Protein AF-A0A0C2GVX6-F1 (afdb_monomer_lite)

Sequence (394 aa):
MPTTIILPRDNNWIGNKHQGEVRNRSSEESNAVQHKSCAADKLENNVGCKENDEGSLKRAAFVGKPAQGETIAPPKMQGINRLVTCLIVLLYNRAAALSDDGKDRHFPHNFLVLLIAYDLECANYHELRSLSDYGTFVEDCAGKKVLGFESGVSNKFFASKLTEDEFNGLFANAVKVSFFIYIENTKFVELKMPKVRELVGGLSIRNNRLLKTFHINRAHKFVRTANGPTTVTVDGNPVLSQESYAELRHLCDYCDVFEYTKCSALDPVQPAFYSQLVSKCAGERIIKQKPGARFYLKANKMSQEQFNALFSQATHVELCINFQDMQWKEITFPKLVRLIPCGYGDPSLNIVHNLYLTAINLPVYHSEGFGRLNSMTNVVLKNNFILRPQSFNR

Radius of gyration: 30.41 Å; chains: 1; bounding box: 85×70×77 Å

Secondary structure (DSSP, 8-state):
-----PPP----------------------------------------------------------------PPPPTHHHHHHHHHHHHHHHHHHHTT--S-------THHHHHHHHHHHHTTSBPP--SHHHHHHHHHHHTT-SEE-B-TTS--EEEGGGS-HHHHHHHTTS-SEE-SEEEEES---SEEEETT--EE-SEEEEES-SS--EEEE-TT----TTTS-TTSEEEE--TT--HHHHHHHHHT-TTSEE----TTSSBPPPPGGGHHHHHHHHTT-SEEEBPTT---EEEGGGS-HHHHHHHHTT-SEEESEEEEES---SEEE-TT-SEEE-SSTT--SEEEE--TT--EEE-PPTTSSS-STTSPPPS-EEE--TT--TTTT--

pLDDT: mean 73.83, std 28.12, range [22.95, 98.62]

Foldseek 3Di:
DDDDDDDDDDDDDDDDDDDDDDDDDDDDDDDDDDDDDDDDDDDDDDDDDDDDDDDDDDDDDDDDDDDDDDPDDDDDPVVVVVVVVVVVVVVVVVVVVVCPPDDDDDDDPVVVVVLVVLLVCQQADEADDDLVSLVVNLVSQFQHAHHAHHPPYQLEDECQSDDQCSQQRNLVRYQEHQGEYHQFPHQDAEHENDRHQYYRHAYENFQHARHAYYYHHLNAADDPVPDAQASYAYENHQRYDPVRLVSSCSRYVRHNSDYYDQQRADAADDLVCLVVVLVRQFPHQHHAHGPPHAHEAEPQSDDLVSQCRNQVNHAEHEYAYEAEQDPDQEAARPRHLAFHHSDVPGASAAHEQQARHAAYHDPDAPPPNRHPRHDHPRHHDYNHPNHDPCRPHD

Structure (mmCIF, N/CA/C/O backbone):
data_AF-A0A0C2GVX6-F1
#
_entry.id   AF-A0A0C2GVX6-F1
#
loop_
_atom_site.group_PDB
_atom_site.id
_atom_site.type_symbol
_atom_site.label_atom_id
_atom_site.label_alt_id
_atom_site.label_comp_id
_atom_site.label_asym_id
_atom_site.label_entity_id
_atom_site.label_seq_id
_atom_site.pdbx_PDB_ins_code
_atom_site.Cartn_x
_atom_site.Cartn_y
_atom_site.Cartn_z
_atom_site.occupancy
_atom_site.B_iso_or_equiv
_atom_site.auth_seq_id
_atom_site.auth_comp_id
_atom_site.auth_asym_id
_atom_site.auth_atom_id
_atom_site.pdbx_PDB_model_num
ATOM 1 N N . MET A 1 1 ? -10.629 24.763 25.330 1.00 23.44 1 MET A N 1
ATOM 2 C CA . MET A 1 1 ? -9.378 24.804 24.536 1.00 23.44 1 MET A CA 1
ATOM 3 C C . MET A 1 1 ? -9.105 23.405 23.991 1.00 23.44 1 MET A C 1
ATOM 5 O O . MET A 1 1 ? -9.453 22.459 24.689 1.00 23.44 1 MET A O 1
ATOM 9 N N . PRO A 1 2 ? -8.555 23.239 22.776 1.00 24.50 2 PRO A N 1
ATOM 10 C CA . PRO A 1 2 ? -8.239 21.919 22.230 1.00 24.50 2 PRO A CA 1
ATOM 11 C C . PRO A 1 2 ? -6.902 21.396 22.780 1.00 24.50 2 PRO A C 1
ATOM 13 O O . PRO A 1 2 ? -5.853 21.977 22.516 1.00 24.50 2 PRO A O 1
ATOM 16 N N . THR A 1 3 ? -6.923 20.285 23.515 1.00 23.89 3 THR A N 1
ATOM 17 C CA . THR A 1 3 ? -5.696 19.636 24.000 1.00 23.89 3 THR A CA 1
ATOM 18 C C . THR A 1 3 ? -5.087 18.766 22.903 1.00 23.89 3 THR A C 1
ATOM 20 O O . THR A 1 3 ? -5.509 17.630 22.696 1.00 23.89 3 THR A O 1
ATOM 23 N N . THR A 1 4 ? -4.082 19.282 22.195 1.00 24.59 4 THR A N 1
ATOM 24 C CA . THR A 1 4 ? -3.262 18.471 21.284 1.00 24.59 4 THR A CA 1
ATOM 25 C C . THR A 1 4 ? -2.350 17.562 22.105 1.00 24.59 4 THR A C 1
ATOM 27 O O . THR A 1 4 ? -1.339 18.016 22.637 1.00 24.59 4 THR A O 1
ATOM 30 N N . ILE A 1 5 ? -2.689 16.275 22.211 1.00 29.17 5 ILE A N 1
ATOM 31 C CA . ILE A 1 5 ? -1.809 15.276 22.829 1.00 29.17 5 ILE A CA 1
ATOM 32 C C . ILE A 1 5 ? -0.701 14.934 21.828 1.00 29.17 5 ILE A C 1
ATOM 34 O O . ILE A 1 5 ? -0.901 14.164 20.891 1.00 29.17 5 ILE A O 1
ATOM 38 N N . ILE A 1 6 ? 0.470 15.541 22.018 1.00 26.48 6 ILE A N 1
ATOM 39 C CA . ILE A 1 6 ? 1.691 15.202 21.284 1.00 26.48 6 ILE A CA 1
ATOM 40 C C . ILE A 1 6 ? 2.326 13.994 21.984 1.00 26.48 6 ILE A C 1
ATOM 42 O O . ILE A 1 6 ? 2.691 14.084 23.155 1.00 26.48 6 ILE A O 1
ATOM 46 N N . LEU A 1 7 ? 2.452 12.868 21.276 1.00 29.55 7 LEU A N 1
ATOM 47 C CA . LEU A 1 7 ? 3.192 11.699 21.769 1.00 29.55 7 LEU A CA 1
ATOM 48 C C . LEU A 1 7 ? 4.680 12.060 21.973 1.00 29.55 7 LEU A C 1
ATOM 50 O O . LEU A 1 7 ? 5.212 12.858 21.193 1.00 29.55 7 LEU A O 1
ATOM 54 N N . PRO A 1 8 ? 5.357 11.512 23.000 1.00 26.30 8 PRO A N 1
ATOM 55 C CA . PRO A 1 8 ? 6.679 11.976 23.409 1.00 26.30 8 PRO A CA 1
ATOM 56 C C . PRO A 1 8 ? 7.722 11.872 22.289 1.00 26.30 8 PRO A C 1
ATOM 58 O O . PRO A 1 8 ? 7.925 10.819 21.684 1.00 26.30 8 PRO A O 1
ATOM 61 N N . ARG A 1 9 ? 8.415 12.990 22.037 1.00 26.27 9 ARG A N 1
ATOM 62 C CA . ARG A 1 9 ? 9.672 13.015 21.281 1.00 26.27 9 ARG A CA 1
ATOM 63 C C . ARG A 1 9 ? 10.831 12.833 22.254 1.00 26.27 9 ARG A C 1
ATOM 65 O O . ARG A 1 9 ? 11.317 13.813 22.816 1.00 26.27 9 ARG A O 1
ATOM 72 N N . ASP A 1 10 ? 11.298 11.601 22.401 1.00 30.36 10 ASP A N 1
ATOM 73 C CA . ASP A 1 10 ? 12.539 11.330 23.126 1.00 30.36 10 ASP A CA 1
ATOM 74 C C . ASP A 1 10 ? 13.740 11.792 22.287 1.00 30.36 10 ASP A C 1
ATOM 76 O O . ASP A 1 10 ? 14.178 11.124 21.347 1.00 30.36 10 ASP A O 1
ATOM 80 N N . ASN A 1 11 ? 14.258 12.975 22.617 1.00 28.27 11 ASN A N 1
ATOM 81 C CA . ASN A 1 11 ? 15.520 13.488 22.088 1.00 28.27 11 ASN A CA 1
ATOM 82 C C . ASN A 1 11 ? 16.703 12.746 22.726 1.00 28.27 11 ASN A C 1
ATOM 84 O O . ASN A 1 11 ? 16.683 12.528 23.934 1.00 28.27 11 ASN A O 1
ATOM 88 N N . ASN A 1 12 ? 17.779 12.496 21.967 1.00 26.50 12 ASN A N 1
ATOM 89 C CA . ASN A 1 12 ? 19.147 12.539 22.510 1.00 26.50 12 ASN A CA 1
ATOM 90 C C . ASN A 1 12 ? 20.237 12.510 21.411 1.00 26.50 12 ASN A C 1
ATOM 92 O O . ASN A 1 12 ? 20.577 11.435 20.933 1.00 26.50 12 ASN A O 1
ATOM 96 N N . TRP A 1 13 ? 20.817 13.693 21.130 1.00 24.84 13 TRP A N 1
ATOM 97 C CA . TRP A 1 13 ? 22.158 13.969 20.547 1.00 24.84 13 TRP A CA 1
ATOM 98 C C . TRP A 1 13 ? 22.499 13.345 19.163 1.00 24.84 13 TRP A C 1
ATOM 100 O O . TRP A 1 13 ? 21.849 12.423 18.696 1.00 24.84 13 TRP A O 1
ATOM 110 N N . ILE A 1 14 ? 23.469 13.830 18.375 1.00 26.20 14 ILE A N 1
ATOM 111 C CA . ILE A 1 14 ? 24.479 14.904 18.515 1.00 26.20 14 ILE A CA 1
ATOM 112 C C . ILE A 1 14 ? 24.347 15.823 17.270 1.00 26.20 14 ILE A C 1
ATOM 114 O O . ILE A 1 14 ? 24.119 15.312 16.180 1.00 26.20 14 ILE A O 1
ATOM 118 N N . GLY A 1 15 ? 24.479 17.157 17.293 1.00 23.44 15 GLY A N 1
ATOM 119 C CA . GLY A 1 15 ? 24.753 18.093 18.394 1.00 23.44 15 GLY A CA 1
ATOM 120 C C . GLY A 1 15 ? 26.019 18.938 18.156 1.00 23.44 15 GLY A C 1
ATOM 121 O O . GLY A 1 15 ? 27.105 18.487 18.499 1.00 23.44 15 GLY A O 1
ATOM 122 N N . ASN A 1 16 ? 25.905 20.159 17.607 1.00 25.47 16 ASN A N 1
ATOM 123 C CA . ASN A 1 16 ? 27.053 21.058 17.383 1.00 25.47 16 ASN A CA 1
ATOM 124 C C . ASN A 1 16 ? 26.757 22.513 17.813 1.00 25.47 16 ASN A C 1
ATOM 126 O O . ASN A 1 16 ? 25.601 22.935 17.821 1.00 25.47 16 ASN A O 1
ATOM 130 N N . LYS A 1 17 ? 27.792 23.263 18.214 1.00 25.39 17 LYS A N 1
ATOM 131 C CA . LYS A 1 17 ? 27.671 24.609 18.811 1.00 25.39 17 LYS A CA 1
ATOM 132 C C . LYS A 1 17 ? 27.568 25.710 17.751 1.00 25.39 17 LYS A C 1
ATOM 134 O O . LYS A 1 17 ? 28.318 25.678 16.787 1.00 25.39 17 LYS A O 1
ATOM 139 N N . HIS A 1 18 ? 26.811 26.765 18.052 1.00 28.19 18 HIS A N 1
ATOM 140 C CA . HIS A 1 18 ? 27.326 28.142 18.019 1.00 28.19 18 HIS A CA 1
ATOM 141 C C . HIS A 1 18 ? 26.544 29.017 19.014 1.00 28.19 18 HIS A C 1
ATOM 143 O O . HIS A 1 18 ? 25.389 28.733 19.323 1.00 28.19 18 HIS A O 1
ATOM 149 N N . GLN A 1 19 ? 27.201 30.035 19.573 1.00 25.48 19 GLN A N 1
ATOM 150 C CA . GLN A 1 19 ? 26.622 30.948 20.567 1.00 25.48 19 GLN A CA 1
ATOM 151 C C . GLN A 1 19 ? 25.958 32.153 19.885 1.00 25.48 19 GLN A C 1
ATOM 153 O O . GLN A 1 19 ? 26.457 32.644 18.875 1.00 25.48 19 GLN A O 1
ATOM 158 N N . GLY A 1 20 ? 24.873 32.651 20.478 1.00 27.00 20 GLY A N 1
ATOM 159 C CA . GLY A 1 20 ? 24.208 33.903 20.120 1.00 27.00 20 GLY A CA 1
ATOM 160 C C . GLY A 1 20 ? 23.432 34.416 21.333 1.00 27.00 20 GLY A C 1
ATOM 161 O O . GLY A 1 20 ? 22.668 33.666 21.936 1.00 27.00 20 GLY A O 1
ATOM 162 N N . GLU A 1 21 ? 23.696 35.651 21.747 1.00 24.11 21 GLU A N 1
ATOM 163 C CA . GLU A 1 21 ? 23.255 36.205 23.032 1.00 24.11 21 GLU A CA 1
ATOM 164 C C . GLU A 1 21 ? 21.943 37.011 22.955 1.00 24.11 21 GLU A C 1
ATOM 166 O O . GLU A 1 21 ? 21.682 37.661 21.952 1.00 24.11 21 GLU A O 1
ATOM 171 N N . VAL A 1 22 ? 21.199 37.024 24.078 1.00 26.44 22 VAL A N 1
ATOM 172 C CA . VAL A 1 22 ? 20.527 38.203 24.692 1.00 26.44 22 VAL A CA 1
ATOM 173 C C . VAL A 1 22 ? 19.583 39.026 23.774 1.00 26.4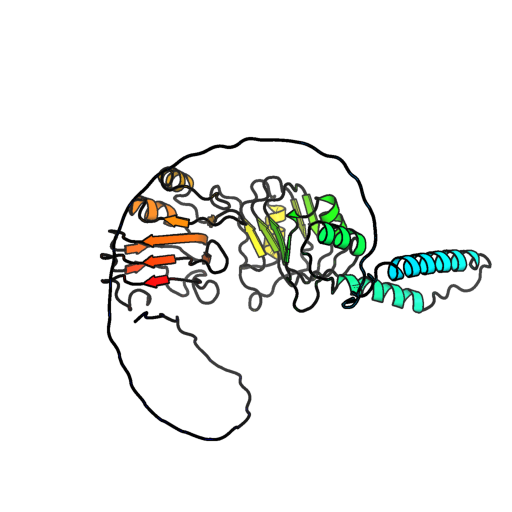4 22 VAL A C 1
ATOM 175 O O . VAL A 1 22 ? 20.007 39.686 22.836 1.00 26.44 22 VAL A O 1
ATOM 178 N N . ARG A 1 23 ? 18.279 39.178 24.072 1.00 26.02 23 ARG A N 1
ATOM 179 C CA . ARG A 1 23 ? 17.753 39.879 25.270 1.00 26.02 23 ARG A CA 1
ATOM 180 C C . ARG A 1 23 ? 16.240 39.671 25.465 1.00 26.02 23 ARG A C 1
ATOM 182 O O . ARG A 1 23 ? 15.510 39.474 24.501 1.00 26.02 23 ARG A O 1
ATOM 189 N N . ASN A 1 24 ? 15.758 39.840 26.698 1.00 27.27 24 ASN A N 1
ATOM 190 C CA . ASN A 1 24 ? 14.322 39.913 27.012 1.00 27.27 24 ASN A CA 1
ATOM 191 C C . ASN A 1 24 ? 13.667 41.199 26.474 1.00 27.27 24 ASN A C 1
ATOM 193 O O . ASN A 1 24 ? 14.271 42.271 26.570 1.00 27.27 24 ASN A O 1
ATOM 197 N N . ARG A 1 25 ? 12.367 41.129 26.153 1.00 26.59 25 ARG A N 1
ATOM 198 C CA . ARG A 1 25 ? 11.385 42.093 26.684 1.00 26.59 25 ARG A CA 1
ATOM 199 C C . ARG A 1 25 ? 9.970 41.520 26.740 1.00 26.59 25 ARG A C 1
ATOM 201 O O . ARG A 1 25 ? 9.551 40.781 25.859 1.00 26.59 25 ARG A O 1
ATOM 208 N N . SER A 1 26 ? 9.266 41.888 27.802 1.00 25.91 26 SER A N 1
ATOM 209 C CA . SER A 1 26 ? 7.858 41.606 28.062 1.00 25.91 26 SER A CA 1
ATOM 210 C C . SER A 1 26 ? 7.006 42.844 27.796 1.00 25.91 26 SER A C 1
ATOM 212 O O . SER A 1 26 ? 7.441 43.958 28.089 1.00 25.91 26 SER A O 1
ATOM 214 N N . SER A 1 27 ? 5.766 42.632 27.366 1.00 28.05 27 SER A N 1
ATOM 215 C CA . SER A 1 27 ? 4.646 43.541 27.625 1.00 28.05 27 SER A CA 1
ATOM 216 C C . SER A 1 27 ? 3.346 42.763 27.455 1.00 28.05 27 SER A C 1
ATOM 218 O O . SER A 1 27 ? 3.097 42.196 26.391 1.00 28.05 27 SER A O 1
ATOM 220 N N . GLU A 1 28 ? 2.538 42.716 28.507 1.00 27.25 28 GLU A N 1
ATOM 221 C CA . GLU A 1 28 ? 1.126 42.361 28.398 1.00 27.25 28 GLU A CA 1
ATOM 222 C C . GLU A 1 28 ? 0.385 43.513 27.711 1.00 27.25 28 GLU A C 1
ATOM 224 O O . GLU A 1 28 ? 0.748 44.669 27.914 1.00 27.25 28 GLU A O 1
ATOM 229 N N . GLU A 1 29 ? -0.698 43.223 26.994 1.00 26.98 29 GLU A N 1
ATOM 230 C CA . GLU A 1 29 ? -1.900 44.047 27.133 1.00 26.98 29 GLU A CA 1
ATOM 231 C C . GLU A 1 29 ? -3.152 43.255 26.750 1.00 26.98 29 GLU A C 1
ATOM 233 O O . GLU A 1 29 ? -3.115 42.307 25.962 1.00 26.98 29 GLU A O 1
ATOM 238 N N . SER A 1 30 ? -4.263 43.602 27.391 1.00 25.77 30 SER A N 1
ATOM 239 C CA . SER A 1 30 ? -5.537 42.901 27.296 1.00 25.77 30 SER A CA 1
ATOM 240 C C . SER A 1 30 ? -6.514 43.655 26.400 1.00 25.77 30 SER A C 1
ATOM 242 O O . SER A 1 30 ? -6.465 44.878 26.304 1.00 25.77 30 SER A O 1
ATOM 244 N N . ASN A 1 31 ? -7.466 42.938 25.801 1.00 27.52 31 ASN A N 1
ATOM 245 C CA . ASN A 1 31 ? -8.837 43.437 25.682 1.00 27.52 31 ASN A CA 1
ATOM 246 C C . ASN A 1 31 ? -9.820 42.312 25.340 1.00 27.52 31 ASN A C 1
ATOM 248 O O . ASN A 1 31 ? -9.460 41.318 24.709 1.00 27.52 31 ASN A O 1
ATOM 252 N N . ALA A 1 32 ? -11.073 42.474 25.765 1.00 24.61 32 ALA A N 1
ATOM 253 C CA . ALA A 1 32 ? -12.153 41.522 25.530 1.00 24.61 32 ALA A CA 1
ATOM 254 C C . ALA A 1 32 ? -13.443 42.262 25.154 1.00 24.61 32 ALA A C 1
ATOM 256 O O . ALA A 1 32 ? -13.803 43.244 25.798 1.00 24.61 32 ALA A O 1
ATOM 257 N N . VAL A 1 33 ? -14.166 41.761 24.149 1.00 26.05 33 VAL A N 1
ATOM 258 C CA . VAL A 1 33 ? -15.522 42.211 23.792 1.00 26.05 33 VAL A CA 1
ATOM 259 C C . VAL A 1 33 ? -16.391 40.982 23.510 1.00 26.05 33 VAL A C 1
ATOM 261 O O . VAL A 1 33 ? -15.903 39.948 23.055 1.00 26.05 33 VAL A O 1
ATOM 264 N N . GLN A 1 34 ? -17.675 41.070 23.855 1.00 25.44 34 GLN A N 1
ATOM 265 C CA . GLN A 1 34 ? -18.602 39.940 23.925 1.00 25.44 34 GLN A CA 1
ATOM 266 C C . GLN A 1 34 ? -19.422 39.720 22.640 1.00 25.44 34 GLN A C 1
ATOM 268 O O . GLN A 1 34 ? -19.534 40.586 21.779 1.00 25.44 34 GLN A O 1
ATOM 273 N N . HIS A 1 35 ? -20.051 38.541 22.592 1.00 25.70 35 HIS A N 1
ATOM 274 C CA . HIS A 1 35 ? -21.229 38.157 21.805 1.00 25.70 35 HIS A CA 1
ATOM 275 C C . HIS A 1 35 ? -22.058 39.273 21.137 1.00 25.70 35 HIS A C 1
ATOM 277 O O . HIS A 1 35 ? -22.526 40.196 21.805 1.00 25.70 35 HIS A O 1
ATOM 283 N N . LYS A 1 36 ? -22.553 38.962 19.930 1.00 24.92 36 LYS A N 1
ATOM 284 C CA . LYS A 1 36 ? -24.011 38.860 19.728 1.00 24.92 36 LYS A CA 1
ATOM 285 C C . LYS A 1 36 ? -24.384 37.851 18.6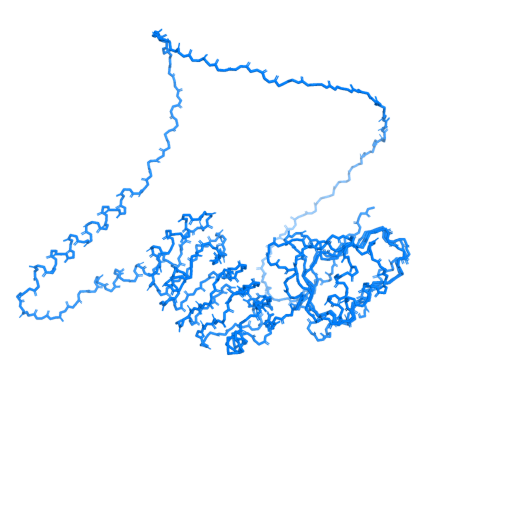38 1.00 24.92 36 LYS A C 1
ATOM 287 O O . LYS A 1 36 ? -23.548 37.431 17.848 1.00 24.92 36 LYS A O 1
ATOM 292 N N . SER A 1 37 ? -25.643 37.428 18.679 1.00 23.05 37 SER A N 1
ATOM 293 C CA . SER A 1 37 ? -26.293 36.473 17.776 1.00 23.05 37 SER A CA 1
ATOM 294 C C . SER A 1 37 ? -27.474 37.168 17.097 1.00 23.05 37 SER A C 1
ATOM 296 O O . SER A 1 37 ? -28.063 38.058 17.709 1.00 23.05 37 SER A O 1
ATOM 298 N N . CYS A 1 38 ? -27.833 36.727 15.891 1.00 23.41 38 CYS A N 1
ATOM 299 C CA . CYS A 1 38 ? -29.205 36.748 15.378 1.00 23.41 38 CYS A CA 1
ATOM 300 C C . CYS A 1 38 ? -29.396 35.613 14.353 1.00 23.41 38 CYS A C 1
ATOM 302 O O . CYS A 1 38 ? -28.422 35.040 13.863 1.00 23.41 38 CYS A O 1
ATOM 304 N N . ALA A 1 39 ? -30.653 35.280 14.063 1.00 23.67 39 ALA A N 1
ATOM 305 C CA . ALA A 1 39 ? -31.075 34.202 13.162 1.00 23.67 39 ALA A CA 1
ATOM 306 C C . ALA A 1 39 ? -32.226 34.688 12.248 1.00 23.67 39 ALA A C 1
ATOM 308 O O . ALA A 1 39 ? -32.459 35.894 12.186 1.00 23.67 39 ALA A O 1
ATOM 309 N N . ALA A 1 40 ? -32.967 33.742 11.645 1.00 26.97 40 ALA A N 1
ATOM 310 C CA . ALA A 1 40 ? -34.165 33.897 10.793 1.00 26.97 40 ALA A CA 1
ATOM 311 C C . ALA A 1 40 ? -33.929 34.239 9.300 1.00 26.97 40 ALA A C 1
ATOM 313 O O . ALA A 1 40 ? -32.951 34.900 8.969 1.00 26.97 40 ALA A O 1
ATOM 314 N N . ASP A 1 41 ? -34.811 33.861 8.357 1.00 25.75 41 ASP A N 1
ATOM 315 C CA . ASP A 1 41 ? -35.642 32.633 8.235 1.00 25.75 41 ASP A CA 1
ATOM 316 C C . ASP A 1 41 ? -36.184 32.498 6.783 1.00 25.75 41 ASP A C 1
ATOM 318 O O . ASP A 1 41 ? -36.504 33.514 6.178 1.00 25.75 41 ASP A O 1
ATOM 322 N N . LYS A 1 42 ? -36.378 31.255 6.301 1.00 27.12 42 LYS A N 1
ATOM 323 C CA . LYS A 1 42 ? -37.364 30.789 5.277 1.00 27.12 42 LYS A CA 1
ATOM 324 C C . LYS A 1 42 ? -37.493 31.365 3.834 1.00 27.12 42 LYS A C 1
ATOM 326 O O . LYS A 1 42 ? -37.215 32.518 3.548 1.00 27.12 42 LYS A O 1
ATOM 331 N N . LEU A 1 43 ? -38.129 30.506 3.006 1.00 26.97 43 LEU A N 1
ATOM 332 C CA . LEU A 1 43 ? -38.870 30.731 1.736 1.00 26.97 43 LEU A CA 1
ATOM 333 C C . LEU A 1 43 ? -38.070 31.154 0.474 1.00 26.97 43 LEU A C 1
ATOM 335 O O . LEU A 1 43 ? -37.070 31.850 0.574 1.00 26.97 43 LEU A O 1
ATOM 339 N N . GLU A 1 44 ? -38.498 30.847 -0.763 1.00 28.06 44 GLU A N 1
ATOM 340 C CA . GLU A 1 44 ? -39.125 29.620 -1.315 1.00 28.06 44 GLU A CA 1
ATOM 341 C C . GLU A 1 44 ? -39.116 29.661 -2.866 1.00 28.06 44 GLU A C 1
ATOM 343 O O . GLU A 1 44 ? -39.117 30.745 -3.441 1.00 28.06 44 GLU A O 1
ATOM 348 N N . ASN A 1 45 ? -39.242 28.493 -3.517 1.00 26.84 45 ASN A N 1
ATOM 349 C CA . ASN A 1 45 ? -39.586 28.292 -4.942 1.00 26.84 45 ASN A CA 1
ATOM 350 C C . ASN A 1 45 ? -38.612 28.831 -6.024 1.00 26.84 45 ASN A C 1
ATOM 352 O O . ASN A 1 45 ? -37.687 29.577 -5.735 1.00 26.84 45 ASN A O 1
ATOM 356 N N . ASN A 1 46 ? -38.823 28.567 -7.323 1.00 26.14 46 ASN A N 1
ATOM 357 C CA . ASN A 1 46 ? -38.954 27.307 -8.100 1.00 26.14 46 ASN A CA 1
ATOM 358 C C . ASN A 1 46 ? -38.951 27.701 -9.609 1.00 26.14 46 ASN A C 1
ATOM 360 O O . ASN A 1 46 ? -39.069 28.888 -9.898 1.00 26.14 46 ASN A O 1
ATOM 364 N N . VAL A 1 47 ? -38.935 26.740 -10.555 1.00 28.03 47 VAL A N 1
ATOM 365 C CA . VAL A 1 47 ? -38.980 26.963 -12.036 1.00 28.03 47 VAL A CA 1
ATOM 366 C C . VAL A 1 47 ? -37.678 27.595 -12.598 1.00 28.03 47 VAL A C 1
ATOM 368 O O . VAL A 1 47 ? -37.020 28.372 -11.921 1.00 28.03 47 VAL A O 1
ATOM 371 N N . GLY A 1 48 ? -37.193 27.304 -13.813 1.00 22.95 48 GLY A N 1
ATOM 372 C CA . GLY A 1 48 ? -37.629 26.375 -14.873 1.00 22.95 48 GLY A CA 1
ATOM 373 C C . GLY A 1 48 ? -37.489 27.012 -16.273 1.00 22.95 48 GLY A C 1
ATOM 374 O O . GLY A 1 48 ? -37.506 28.233 -16.367 1.00 22.95 48 GLY A O 1
ATOM 375 N N . CYS A 1 49 ? -37.370 26.190 -17.332 1.00 24.05 49 CYS A N 1
ATOM 376 C CA . CYS A 1 49 ? -37.038 26.574 -18.732 1.00 24.05 49 CYS A CA 1
ATOM 377 C C . CYS A 1 49 ? -35.599 27.138 -18.897 1.00 24.05 49 CYS A C 1
ATOM 379 O O . CYS A 1 49 ? -35.216 28.060 -18.189 1.00 24.05 49 CYS A O 1
ATOM 381 N N . LYS A 1 50 ? -34.666 26.618 -19.716 1.00 23.88 50 LYS A N 1
ATOM 382 C CA . LYS A 1 50 ? -34.638 25.624 -20.820 1.00 23.88 50 LYS A CA 1
ATOM 383 C C . LYS A 1 50 ? -35.139 26.134 -22.189 1.00 23.88 50 LYS A C 1
ATOM 385 O O . LYS A 1 50 ? -36.236 26.672 -22.244 1.00 23.88 50 LYS A O 1
ATOM 390 N N . GLU A 1 51 ? -34.355 25.822 -23.239 1.00 25.92 51 GLU A N 1
ATOM 391 C CA . GLU A 1 51 ? -34.572 26.078 -24.691 1.00 25.92 51 GLU A CA 1
ATOM 392 C C . GLU A 1 51 ? -34.540 27.581 -25.093 1.00 25.92 51 GLU A C 1
ATOM 394 O O . GLU A 1 51 ? -34.851 28.420 -24.257 1.00 25.92 51 GLU A O 1
ATOM 399 N N . ASN A 1 52 ? -34.179 28.070 -26.295 1.00 25.94 52 ASN A N 1
ATOM 400 C CA . ASN A 1 52 ? -33.370 27.645 -27.473 1.00 25.94 52 ASN A CA 1
ATOM 401 C C . ASN A 1 52 ? -33.056 28.963 -28.295 1.00 25.94 52 ASN A C 1
ATOM 403 O O . ASN A 1 52 ? -33.522 30.021 -27.875 1.00 25.94 52 ASN A O 1
ATOM 407 N N . ASP A 1 53 ? -32.299 29.093 -29.404 1.00 25.97 53 ASP A N 1
ATOM 408 C CA . ASP A 1 53 ? -31.647 28.155 -30.346 1.00 25.97 53 ASP A CA 1
ATOM 409 C C . ASP A 1 53 ? -30.447 28.790 -31.147 1.00 25.97 53 ASP A C 1
ATOM 411 O O . ASP A 1 53 ? -29.884 29.807 -30.746 1.00 25.97 53 ASP A O 1
ATOM 415 N N . GLU A 1 54 ? -30.065 28.159 -32.271 1.00 26.27 54 GLU A N 1
ATOM 416 C CA . GLU A 1 54 ? -29.115 28.486 -33.371 1.00 26.27 54 GLU A CA 1
ATOM 417 C C . GLU A 1 54 ? -28.988 29.932 -33.961 1.00 26.27 54 GLU A C 1
ATOM 419 O O . GLU A 1 54 ? -29.878 30.769 -33.862 1.00 26.27 54 GLU A O 1
ATOM 424 N N . GLY A 1 55 ? -27.917 30.152 -34.761 1.00 24.50 55 GLY A N 1
ATOM 425 C CA . GLY A 1 55 ? -27.896 31.075 -35.929 1.00 24.50 55 GLY A CA 1
ATOM 426 C C . GLY A 1 55 ? -27.063 32.376 -35.795 1.00 24.50 55 GLY A C 1
ATOM 427 O O . GLY A 1 55 ? -27.548 33.361 -35.262 1.00 24.50 55 GLY A O 1
ATOM 428 N N . SER A 1 56 ? -25.772 32.470 -36.161 1.00 26.02 56 SER A N 1
ATOM 429 C CA . SER A 1 56 ? -25.111 32.413 -37.496 1.00 26.02 56 SER A CA 1
ATOM 430 C C . SER A 1 56 ? -24.972 33.745 -38.282 1.00 26.02 56 SER A C 1
ATOM 432 O O . SER A 1 56 ? -25.877 34.561 -38.343 1.00 26.02 56 SER A O 1
ATOM 434 N N . LEU A 1 57 ? -23.835 33.859 -39.001 1.00 26.33 57 LEU A N 1
ATOM 435 C CA . LEU A 1 57 ? -23.525 34.732 -40.165 1.00 26.33 57 LEU A CA 1
ATOM 436 C C . LEU A 1 57 ? -23.154 36.236 -40.005 1.00 26.33 57 LEU A C 1
ATOM 438 O O . LEU A 1 57 ? -23.943 37.142 -40.231 1.00 26.33 57 LEU A O 1
ATOM 442 N N . LYS A 1 58 ? -21.834 36.461 -39.874 1.00 28.30 58 LYS A N 1
ATOM 443 C CA . LYS A 1 58 ? -20.963 37.339 -40.708 1.00 28.30 58 LYS A CA 1
ATOM 444 C C . LYS A 1 58 ? -21.507 38.684 -41.262 1.00 28.30 58 LYS A C 1
ATOM 446 O O . LYS A 1 58 ? -22.242 38.687 -42.246 1.00 28.30 58 LYS A O 1
ATOM 451 N N . ARG A 1 59 ? -20.808 39.782 -40.923 1.00 26.62 59 ARG A N 1
ATOM 452 C CA . ARG A 1 59 ? -19.996 40.614 -41.862 1.00 26.62 59 ARG A CA 1
ATOM 453 C C . ARG A 1 59 ? -19.075 41.575 -41.082 1.00 26.62 59 ARG A C 1
ATOM 455 O O . ARG A 1 59 ? -19.152 41.620 -39.862 1.00 26.62 59 ARG A O 1
ATOM 462 N N . ALA A 1 60 ? -18.153 42.264 -41.763 1.00 26.88 60 ALA A N 1
ATOM 463 C CA . ALA A 1 60 ? -17.072 43.043 -41.139 1.00 26.88 60 ALA A CA 1
ATOM 464 C C . ALA A 1 60 ? -16.841 44.402 -41.824 1.00 26.88 60 ALA A C 1
ATOM 466 O O . ALA A 1 60 ? -16.996 44.476 -43.042 1.00 26.88 60 ALA A O 1
ATOM 467 N N . ALA A 1 61 ? -16.387 45.417 -41.068 1.00 27.91 61 ALA A N 1
ATOM 468 C CA . ALA A 1 61 ? -15.645 46.583 -41.581 1.00 27.91 61 ALA A CA 1
ATOM 469 C C . ALA A 1 61 ? -14.953 47.428 -40.471 1.00 27.91 61 ALA A C 1
ATOM 471 O O . ALA A 1 61 ? -15.603 48.210 -39.797 1.00 27.91 61 ALA A O 1
ATOM 472 N N . PHE A 1 62 ? -13.624 47.288 -40.372 1.00 25.70 62 PHE A N 1
ATOM 473 C CA . PHE A 1 62 ? -12.600 48.359 -40.338 1.00 25.70 62 PHE A CA 1
ATOM 474 C C . PHE A 1 62 ? -12.505 49.501 -39.277 1.00 25.70 62 PHE A C 1
ATOM 476 O O . PHE A 1 62 ? -13.476 50.107 -38.855 1.00 25.70 62 PHE A O 1
ATOM 483 N N . VAL A 1 63 ? -11.230 49.875 -39.033 1.00 27.84 63 VAL A N 1
ATOM 484 C CA . VAL A 1 63 ? -10.652 51.052 -38.322 1.00 27.84 63 VAL A CA 1
ATOM 485 C C . VAL A 1 63 ? -10.787 51.115 -36.787 1.00 27.84 63 VAL A C 1
ATOM 487 O O . VAL A 1 63 ? -11.877 51.215 -36.242 1.00 27.84 63 VAL A O 1
ATOM 490 N N . GLY A 1 64 ? -9.635 51.179 -36.093 1.00 28.16 64 GLY A N 1
ATOM 491 C CA . GLY A 1 64 ? -9.555 51.528 -34.663 1.00 28.16 64 GLY A CA 1
ATOM 492 C C . GLY A 1 64 ? -8.343 50.965 -33.900 1.00 28.16 64 GLY A C 1
ATOM 493 O O . GLY A 1 64 ? -8.514 50.086 -33.063 1.00 28.16 64 GLY A O 1
ATOM 494 N N . LYS A 1 65 ? -7.120 51.467 -34.145 1.00 29.75 65 LYS A N 1
ATOM 495 C CA . LYS A 1 65 ? -5.979 51.292 -33.210 1.00 29.75 65 LYS A CA 1
ATOM 496 C C . LYS A 1 65 ? -5.956 52.460 -32.213 1.00 29.75 65 LYS A C 1
ATOM 498 O O . LYS A 1 65 ? -6.206 53.594 -32.616 1.00 29.75 65 LYS A O 1
ATOM 503 N N . PRO A 1 66 ? -5.616 52.200 -30.943 1.00 28.69 66 PRO A N 1
ATOM 504 C CA . PRO A 1 66 ? -4.250 52.482 -30.488 1.00 28.69 66 PRO A CA 1
ATOM 505 C C . PRO A 1 66 ? -3.560 51.229 -29.914 1.00 28.69 66 PRO A C 1
ATOM 507 O O . PRO A 1 66 ? -4.068 50.120 -30.053 1.00 28.69 66 PRO A O 1
ATOM 510 N N . ALA A 1 67 ? -2.354 51.379 -29.361 1.00 29.42 67 ALA A N 1
ATOM 511 C CA . ALA A 1 67 ? -1.479 50.268 -28.976 1.00 29.42 67 ALA A CA 1
ATOM 512 C C . ALA A 1 67 ? -0.986 50.376 -27.526 1.00 29.42 67 ALA A C 1
ATOM 514 O O . ALA A 1 67 ? -0.786 51.491 -27.053 1.00 29.42 67 ALA A O 1
ATOM 515 N N . GLN A 1 68 ? -0.721 49.222 -26.896 1.00 28.58 68 GLN A N 1
ATOM 516 C CA . GLN A 1 68 ? 0.457 48.866 -26.069 1.00 28.58 68 GLN A CA 1
ATOM 517 C C . GLN A 1 68 ? 0.164 47.586 -25.254 1.00 28.58 68 GLN A C 1
ATOM 519 O O . GLN A 1 68 ? -0.991 47.334 -24.921 1.00 28.58 68 GLN A O 1
ATOM 524 N N . GLY A 1 69 ? 1.194 46.787 -24.926 1.00 28.81 69 GLY A N 1
ATOM 525 C CA . GLY A 1 69 ? 1.070 45.662 -23.976 1.00 28.81 69 GLY A CA 1
ATOM 526 C C . GLY A 1 69 ? 1.467 44.254 -24.454 1.00 28.81 69 GLY A C 1
ATOM 527 O O . GLY A 1 69 ? 0.890 43.284 -23.973 1.00 28.81 69 GLY A O 1
ATOM 528 N N . GLU A 1 70 ? 2.426 44.094 -25.375 1.00 27.16 70 GLU A N 1
ATOM 529 C CA . GLU A 1 70 ? 2.951 42.758 -25.717 1.00 27.16 70 GLU A CA 1
ATOM 530 C C . GLU A 1 70 ? 3.906 42.222 -24.637 1.00 27.16 70 GLU A C 1
ATOM 532 O O . GLU A 1 70 ? 5.063 42.635 -24.548 1.00 27.16 70 GLU A O 1
ATOM 537 N N . THR A 1 71 ? 3.451 41.244 -23.850 1.00 29.34 71 THR A N 1
ATOM 538 C CA . THR A 1 71 ? 4.324 40.452 -22.969 1.00 29.34 71 THR A CA 1
ATOM 539 C C . THR A 1 71 ? 4.835 39.229 -23.729 1.00 29.34 71 THR A C 1
ATOM 541 O O . THR A 1 71 ? 4.154 38.206 -23.812 1.00 29.34 71 THR A O 1
ATOM 544 N N . ILE A 1 72 ? 6.027 39.334 -24.321 1.00 31.50 72 ILE A N 1
ATOM 545 C CA . ILE A 1 72 ? 6.617 38.266 -25.142 1.00 31.50 72 ILE A CA 1
ATOM 546 C C . ILE A 1 72 ? 7.006 37.070 -24.260 1.00 31.50 72 ILE A C 1
ATOM 548 O O . ILE A 1 72 ? 7.978 37.125 -23.508 1.00 31.50 72 ILE A O 1
ATOM 552 N N . ALA A 1 73 ? 6.277 35.960 -24.389 1.00 35.22 73 ALA A N 1
ATOM 553 C CA . ALA A 1 73 ? 6.720 34.668 -23.871 1.00 35.22 73 ALA A CA 1
ATOM 554 C C . ALA A 1 73 ? 7.874 34.121 -24.742 1.00 35.22 73 ALA A C 1
ATOM 556 O O . ALA A 1 73 ? 7.774 34.167 -25.972 1.00 35.22 73 ALA A O 1
ATOM 557 N N . PRO A 1 74 ? 8.964 33.592 -24.152 1.00 32.88 74 PRO A N 1
ATOM 558 C CA . PRO A 1 74 ? 10.106 33.102 -24.920 1.00 32.88 74 PRO A CA 1
ATOM 559 C C . PRO A 1 74 ? 9.743 31.864 -25.765 1.00 32.88 74 PRO A C 1
ATOM 561 O O . PRO A 1 74 ? 8.935 31.033 -25.335 1.00 32.88 74 PRO A O 1
ATOM 564 N N . PRO A 1 75 ? 10.335 31.702 -26.964 1.00 32.97 75 PRO A N 1
ATOM 565 C CA . PRO A 1 75 ? 10.029 30.585 -27.853 1.00 32.97 75 PRO A CA 1
ATOM 566 C C . PRO A 1 75 ? 10.489 29.241 -27.269 1.00 32.97 75 PRO A C 1
ATOM 568 O O . PRO A 1 75 ? 11.541 29.133 -26.641 1.00 32.97 75 PRO A O 1
ATOM 571 N N . LYS A 1 76 ? 9.702 28.186 -27.518 1.00 38.78 76 LYS A N 1
ATOM 572 C CA . LYS A 1 76 ? 9.970 26.825 -27.025 1.00 38.78 76 LYS A CA 1
ATOM 573 C C . LYS A 1 76 ? 11.321 26.295 -27.516 1.00 38.78 76 LYS A C 1
ATOM 575 O O . LYS A 1 76 ? 11.565 26.217 -28.718 1.00 38.78 76 LYS A O 1
ATOM 580 N N . MET A 1 77 ? 12.131 25.780 -26.593 1.00 34.44 77 MET A N 1
ATOM 581 C CA . MET A 1 77 ? 13.481 25.243 -26.846 1.00 34.44 77 MET A CA 1
ATOM 582 C C . MET A 1 77 ? 13.521 23.896 -27.612 1.00 34.44 77 MET A C 1
ATOM 584 O O . MET A 1 77 ? 14.554 23.239 -27.679 1.00 34.44 77 MET A O 1
ATOM 588 N N . GLN A 1 78 ? 12.409 23.477 -28.229 1.00 45.41 78 GLN A N 1
ATOM 589 C CA . GLN A 1 78 ? 12.253 22.178 -28.904 1.00 45.41 78 GLN A CA 1
ATOM 590 C C . GLN A 1 78 ? 12.946 22.087 -30.279 1.00 45.41 78 GLN A C 1
ATOM 592 O O . GLN A 1 78 ? 13.183 20.986 -30.773 1.00 45.41 78 GLN A O 1
ATOM 597 N N . GLY A 1 79 ? 13.289 23.219 -30.906 1.00 33.72 79 GLY A N 1
ATOM 598 C CA . GLY A 1 79 ? 13.985 23.232 -32.201 1.00 33.72 79 GLY A CA 1
ATOM 599 C C . GLY A 1 79 ? 15.456 22.799 -32.131 1.00 33.72 79 GLY A C 1
ATOM 600 O O . GLY A 1 79 ? 15.964 22.205 -33.081 1.00 33.72 79 GLY A O 1
ATOM 601 N N . ILE A 1 80 ? 16.134 23.057 -31.005 1.00 41.41 80 ILE A N 1
ATOM 602 C CA . ILE A 1 80 ? 17.582 22.827 -30.870 1.00 41.41 80 ILE A CA 1
ATOM 603 C C . ILE A 1 80 ? 17.894 21.328 -30.805 1.00 41.41 80 ILE A C 1
ATOM 605 O O . ILE A 1 80 ? 18.752 20.871 -31.556 1.00 41.41 80 ILE A O 1
ATOM 609 N N . ASN A 1 81 ? 17.159 20.542 -30.005 1.00 44.25 81 ASN A N 1
ATOM 610 C CA . ASN A 1 81 ? 17.421 19.100 -29.888 1.00 44.25 81 ASN A CA 1
ATOM 611 C C . ASN A 1 81 ? 17.330 18.378 -31.238 1.00 44.25 81 ASN A C 1
ATOM 613 O O . ASN A 1 81 ? 18.251 17.647 -31.580 1.00 44.25 81 ASN A O 1
ATOM 617 N N . ARG A 1 82 ? 16.302 18.636 -32.063 1.00 44.91 82 ARG A N 1
ATOM 618 C CA . ARG A 1 82 ? 16.204 18.001 -33.394 1.00 44.91 82 ARG A CA 1
ATOM 619 C C . ARG A 1 82 ? 17.356 18.386 -34.329 1.00 44.91 82 ARG A C 1
ATOM 621 O O . ARG A 1 82 ? 17.822 17.537 -35.083 1.00 44.91 82 ARG A O 1
ATOM 628 N N . LEU A 1 83 ? 17.845 19.627 -34.265 1.00 42.00 83 LEU A N 1
ATOM 629 C CA . LEU A 1 83 ? 19.034 20.048 -35.014 1.00 42.00 83 LEU A CA 1
ATOM 630 C C . LEU A 1 83 ? 20.306 19.348 -34.516 1.00 42.00 83 LEU A C 1
ATOM 632 O O . LEU A 1 83 ? 21.108 18.913 -35.340 1.00 42.00 83 LEU A O 1
ATOM 636 N N . VAL A 1 84 ? 20.463 19.174 -33.201 1.00 51.59 84 VAL A N 1
ATOM 637 C CA . VAL A 1 84 ? 21.585 18.436 -32.598 1.00 51.59 84 VAL A CA 1
ATOM 638 C C . VAL A 1 84 ? 21.537 16.950 -32.973 1.00 51.59 84 VAL A C 1
ATOM 640 O O . VAL A 1 84 ? 22.546 16.426 -33.438 1.00 51.59 84 VAL A O 1
ATOM 643 N N . THR A 1 85 ? 20.381 16.281 -32.884 1.00 48.62 85 THR A N 1
ATOM 644 C CA . THR A 1 85 ? 20.227 14.878 -33.316 1.00 48.62 85 THR A CA 1
ATOM 645 C C . THR A 1 85 ? 20.570 14.712 -34.800 1.00 48.62 85 THR A C 1
ATOM 647 O O . THR A 1 85 ? 21.331 13.813 -35.155 1.00 48.62 85 THR A O 1
ATOM 650 N N . CYS A 1 86 ? 20.082 15.604 -35.671 1.00 44.78 86 CYS A N 1
ATOM 651 C CA . CYS A 1 86 ? 20.429 15.583 -37.093 1.00 44.78 86 CYS A CA 1
ATOM 652 C C . CYS A 1 86 ? 21.926 15.829 -37.340 1.00 44.78 86 CYS A C 1
ATOM 654 O O . CYS A 1 86 ? 22.513 15.130 -38.165 1.00 44.78 86 CYS A O 1
ATOM 656 N N . LEU A 1 87 ? 22.569 16.761 -36.622 1.00 50.25 87 LEU A N 1
ATOM 657 C CA . LEU A 1 87 ? 24.020 16.959 -36.718 1.00 50.25 87 LEU A CA 1
ATOM 658 C C . LEU A 1 87 ? 24.791 15.706 -36.291 1.00 50.25 87 LEU A C 1
ATOM 660 O O . LEU A 1 87 ? 25.730 15.320 -36.980 1.00 50.25 87 LEU A O 1
ATOM 664 N N . ILE A 1 88 ? 24.389 15.055 -35.196 1.00 53.81 88 ILE A N 1
ATOM 665 C CA . ILE A 1 88 ? 25.033 13.833 -34.700 1.00 53.81 88 ILE A CA 1
ATOM 666 C C . ILE A 1 88 ? 24.923 12.708 -35.738 1.00 53.81 88 ILE A C 1
ATOM 668 O O . ILE A 1 88 ? 25.938 12.099 -36.063 1.00 53.81 88 ILE A O 1
ATOM 672 N N . VAL A 1 89 ? 23.745 12.479 -36.329 1.00 55.75 89 VAL A N 1
ATOM 673 C CA . VAL A 1 89 ? 23.557 11.461 -37.384 1.00 55.75 89 VAL A CA 1
ATOM 674 C C . VAL A 1 89 ? 24.362 11.791 -38.650 1.00 55.75 89 VAL A C 1
ATOM 676 O O . VAL A 1 89 ? 24.996 10.906 -39.225 1.00 55.75 89 VAL A O 1
ATOM 679 N N . LEU A 1 90 ? 24.404 13.061 -39.069 1.00 52.97 90 LEU A N 1
ATOM 680 C CA . LEU A 1 90 ? 25.209 13.499 -40.217 1.00 52.97 90 LEU A CA 1
ATOM 681 C C . LEU A 1 90 ? 26.716 13.333 -39.970 1.00 52.97 90 LEU A C 1
ATOM 683 O O . LEU A 1 90 ? 27.436 12.891 -40.864 1.00 52.97 90 LEU A O 1
ATOM 687 N N . LEU A 1 91 ? 27.197 13.643 -38.763 1.00 56.31 91 LEU A N 1
ATOM 688 C CA . LEU A 1 91 ? 28.591 13.435 -38.365 1.00 56.31 91 LEU A CA 1
ATOM 689 C C . LEU A 1 91 ? 28.934 11.943 -38.258 1.00 56.31 91 LEU A C 1
ATOM 691 O O . LEU A 1 91 ? 30.018 11.550 -38.682 1.00 56.31 91 LEU A O 1
ATOM 695 N N . TYR A 1 92 ? 28.012 11.108 -37.772 1.00 51.22 92 TYR A N 1
ATOM 696 C CA . TYR A 1 92 ? 28.191 9.656 -37.677 1.00 51.22 92 TYR A CA 1
ATOM 697 C C . TYR A 1 92 ? 28.333 9.014 -39.064 1.00 51.22 92 TYR A C 1
ATOM 699 O O . TYR A 1 92 ? 29.308 8.310 -39.327 1.00 51.22 92 TYR A O 1
ATOM 707 N N . ASN A 1 93 ? 27.428 9.340 -39.994 1.00 49.12 93 ASN A N 1
ATOM 708 C CA . ASN A 1 93 ? 27.498 8.866 -41.380 1.00 49.12 93 ASN A CA 1
ATOM 709 C C . ASN A 1 93 ? 28.762 9.369 -42.099 1.00 49.12 93 ASN A C 1
ATOM 711 O O . ASN A 1 93 ? 29.379 8.626 -42.861 1.00 49.12 93 ASN A O 1
ATOM 715 N N . ARG A 1 94 ? 29.190 10.612 -41.831 1.00 48.12 94 ARG A N 1
ATOM 716 C CA . ARG A 1 94 ? 30.418 11.180 -42.408 1.00 48.12 94 ARG A CA 1
ATOM 717 C C . ARG A 1 94 ? 31.695 10.564 -41.829 1.00 48.12 94 ARG A C 1
ATOM 719 O O . ARG A 1 94 ? 32.679 10.473 -42.550 1.00 48.12 94 ARG A O 1
ATOM 726 N N . ALA A 1 95 ? 31.684 10.127 -40.569 1.00 50.12 95 ALA A N 1
ATOM 727 C CA . ALA A 1 95 ? 32.791 9.389 -39.962 1.00 50.12 95 ALA A CA 1
ATOM 728 C C . ALA A 1 95 ? 32.881 7.950 -40.498 1.00 50.12 95 ALA A C 1
ATOM 730 O O . ALA A 1 95 ? 33.973 7.491 -40.822 1.00 50.12 95 ALA A O 1
ATOM 731 N N . ALA A 1 96 ? 31.745 7.263 -40.665 1.00 48.44 96 ALA A N 1
ATOM 732 C CA . ALA A 1 96 ? 31.703 5.927 -41.264 1.00 48.44 96 ALA A CA 1
ATOM 733 C C . ALA A 1 96 ? 32.255 5.923 -42.705 1.00 48.44 96 ALA A C 1
ATOM 735 O O . ALA A 1 96 ? 33.075 5.076 -43.048 1.00 48.44 96 ALA A O 1
ATOM 736 N N . ALA A 1 97 ? 31.891 6.926 -43.513 1.00 48.03 97 ALA A N 1
ATOM 737 C CA . ALA A 1 97 ? 32.373 7.103 -44.888 1.00 48.03 97 ALA A CA 1
ATOM 738 C C . ALA A 1 97 ? 33.868 7.478 -45.019 1.00 48.03 97 ALA A C 1
ATOM 740 O O . ALA A 1 97 ? 34.359 7.628 -46.134 1.00 48.03 97 ALA A O 1
ATOM 741 N N . LEU A 1 98 ? 34.587 7.650 -43.904 1.00 49.03 98 LEU A N 1
ATOM 742 C CA . LEU A 1 98 ? 36.031 7.919 -43.860 1.00 49.03 98 LEU A CA 1
ATOM 743 C C . LEU A 1 98 ? 36.834 6.748 -43.261 1.00 49.03 98 LEU A C 1
ATOM 745 O O . LEU A 1 98 ? 38.021 6.905 -42.993 1.00 49.03 98 LEU A O 1
ATOM 749 N N . SER A 1 99 ? 36.200 5.592 -43.022 1.00 46.44 99 SER A N 1
ATOM 750 C CA . SER A 1 99 ? 36.783 4.479 -42.256 1.00 46.44 99 SER A CA 1
ATOM 751 C C . SER A 1 99 ? 37.128 3.232 -43.091 1.00 46.44 99 SER A C 1
ATOM 753 O O . SER A 1 99 ? 37.406 2.184 -42.505 1.00 46.44 99 SER A O 1
ATOM 755 N N . ASP A 1 100 ? 37.100 3.321 -44.426 1.00 46.22 100 ASP A N 1
ATOM 756 C CA . ASP A 1 100 ? 37.330 2.175 -45.331 1.00 46.22 100 ASP A CA 1
ATOM 757 C C . ASP A 1 100 ? 38.825 1.972 -45.690 1.00 46.22 100 ASP A C 1
ATOM 759 O O . ASP A 1 100 ? 39.249 0.866 -46.027 1.00 46.22 100 ASP A O 1
ATOM 763 N N . ASP A 1 101 ? 39.665 3.006 -45.531 1.00 46.22 101 ASP A N 1
ATOM 764 C CA . ASP A 1 101 ? 41.128 2.898 -45.644 1.00 46.22 101 ASP A CA 1
ATOM 765 C C . ASP A 1 101 ? 41.724 2.275 -44.369 1.00 46.22 101 ASP A C 1
ATOM 767 O O . ASP A 1 101 ? 42.031 2.939 -43.376 1.00 46.22 101 ASP A O 1
ATOM 771 N N . GLY A 1 102 ? 41.860 0.950 -44.384 1.00 49.94 102 GLY A N 1
ATOM 772 C CA . GLY A 1 102 ? 42.194 0.160 -43.201 1.00 49.94 102 GLY A CA 1
ATOM 773 C C . GLY A 1 102 ? 43.612 0.354 -42.648 1.00 49.94 102 GLY A C 1
ATOM 774 O O . GLY A 1 102 ? 44.536 -0.358 -43.049 1.00 49.94 102 GLY A O 1
ATOM 775 N N . LYS A 1 103 ? 43.758 1.201 -41.617 1.00 46.34 103 LYS A N 1
ATOM 776 C CA . LYS A 1 103 ? 44.836 1.124 -40.607 1.00 46.34 103 LYS A CA 1
ATOM 777 C C . LYS A 1 103 ? 44.421 1.701 -39.247 1.00 46.34 103 LYS A C 1
ATOM 779 O O . LYS A 1 103 ? 43.528 2.528 -39.152 1.00 46.34 103 LYS A O 1
ATOM 784 N N . ASP A 1 104 ? 45.082 1.200 -38.203 1.00 41.31 104 ASP A N 1
ATOM 785 C CA . ASP A 1 104 ? 45.114 1.686 -36.815 1.00 41.31 104 ASP A CA 1
ATOM 786 C C . ASP A 1 104 ? 43.776 1.995 -36.114 1.00 41.31 104 ASP A C 1
ATOM 788 O O . ASP A 1 104 ? 43.297 3.123 -36.017 1.00 41.31 104 ASP A O 1
ATOM 792 N N . ARG A 1 105 ? 43.220 0.956 -35.470 1.00 47.66 105 ARG A N 1
ATOM 793 C CA . ARG A 1 105 ? 42.073 1.070 -34.554 1.00 47.66 105 ARG A CA 1
ATOM 794 C C . ARG A 1 105 ? 42.461 1.746 -33.230 1.00 47.66 105 ARG A C 1
ATOM 796 O O . ARG A 1 105 ? 42.706 1.072 -32.231 1.00 47.66 105 ARG A O 1
ATOM 803 N N . HIS A 1 106 ? 42.439 3.075 -33.207 1.00 48.34 106 HIS A N 1
ATOM 804 C CA . HIS A 1 106 ? 42.351 3.872 -31.980 1.00 48.34 106 HIS A CA 1
ATOM 805 C C . HIS A 1 106 ? 40.980 4.555 -31.900 1.00 48.34 106 HIS A C 1
ATOM 807 O O . HIS A 1 106 ? 40.721 5.547 -32.577 1.00 48.34 106 HIS A O 1
ATOM 813 N N . PHE A 1 107 ? 40.081 4.020 -31.067 1.00 48.97 107 PHE A N 1
ATOM 814 C CA . PHE A 1 107 ? 38.794 4.668 -30.796 1.00 48.97 107 PHE A CA 1
ATOM 815 C C . PHE A 1 107 ? 39.028 5.976 -30.017 1.00 48.97 107 PHE A C 1
ATOM 817 O O . PHE A 1 107 ? 39.648 5.937 -28.953 1.00 48.97 107 PHE A O 1
ATOM 824 N N . PRO A 1 108 ? 38.541 7.136 -30.496 1.00 46.62 108 PRO A N 1
ATOM 825 C CA . PRO A 1 108 ? 38.795 8.411 -29.837 1.00 46.62 108 PRO A CA 1
ATOM 826 C C . PRO A 1 108 ? 38.031 8.520 -28.511 1.00 46.62 108 PRO A C 1
ATOM 828 O O . PRO A 1 108 ? 36.842 8.197 -28.437 1.00 46.62 108 PRO A O 1
ATOM 831 N N . HIS A 1 109 ? 38.688 9.068 -27.482 1.00 49.44 109 HIS A N 1
ATOM 832 C CA . HIS A 1 109 ? 38.125 9.283 -26.136 1.00 49.44 109 HIS A CA 1
ATOM 833 C C . HIS A 1 109 ? 36.739 9.959 -26.136 1.00 49.44 109 HIS A C 1
ATOM 835 O O . HIS A 1 109 ? 35.906 9.658 -25.281 1.00 49.44 109 HIS A O 1
ATOM 841 N N . ASN A 1 110 ? 36.461 10.819 -27.121 1.00 46.38 110 ASN A N 1
ATOM 842 C CA . ASN A 1 110 ? 35.185 11.521 -27.280 1.00 46.38 110 ASN A CA 1
ATOM 843 C C . ASN A 1 110 ? 33.969 10.576 -27.371 1.00 46.38 110 ASN A C 1
ATOM 845 O O . ASN A 1 110 ? 32.886 10.952 -26.931 1.00 46.38 110 ASN A O 1
ATOM 849 N N . PHE A 1 111 ? 34.129 9.349 -27.885 1.00 44.72 111 PHE A N 1
ATOM 850 C CA . PHE A 1 111 ? 33.030 8.377 -27.959 1.00 44.72 111 PHE A CA 1
ATOM 851 C C . PHE A 1 111 ? 32.590 7.891 -26.567 1.00 44.72 111 PHE A C 1
ATOM 853 O O . PHE A 1 111 ? 31.397 7.743 -26.302 1.00 44.72 111 PHE A O 1
ATOM 860 N N . LEU A 1 112 ? 33.544 7.717 -25.644 1.00 46.94 112 LEU A N 1
ATOM 861 C CA . LEU A 1 112 ? 33.257 7.356 -24.254 1.00 46.94 112 LEU A CA 1
ATOM 862 C C . LEU A 1 112 ? 32.587 8.520 -23.506 1.00 46.94 112 LEU A C 1
ATOM 864 O O . LEU A 1 112 ? 31.639 8.303 -22.756 1.00 46.94 112 LEU A O 1
ATOM 868 N N . VAL A 1 113 ? 33.040 9.756 -23.748 1.00 49.47 113 VAL A N 1
ATOM 869 C CA . VAL A 1 113 ? 32.461 10.971 -23.146 1.00 49.47 113 VAL A CA 1
ATOM 870 C C . VAL A 1 113 ? 31.000 11.163 -23.567 1.00 49.47 113 VAL A C 1
ATOM 872 O O . VAL A 1 113 ? 30.160 11.453 -22.717 1.00 49.47 113 VAL A O 1
ATOM 875 N N . LEU A 1 114 ? 30.670 10.937 -24.845 1.00 49.53 114 LEU A N 1
ATOM 876 C CA . LEU A 1 114 ? 29.295 11.064 -25.341 1.00 49.53 114 LEU A CA 1
ATOM 877 C C . LEU A 1 114 ? 28.347 10.046 -24.680 1.00 49.53 114 LEU A C 1
ATOM 879 O O . LEU A 1 114 ? 27.241 10.398 -24.277 1.00 49.53 114 LEU A O 1
ATOM 883 N N . LEU A 1 115 ? 28.797 8.797 -24.508 1.00 48.41 115 LEU A N 1
ATOM 884 C CA . LEU A 1 115 ? 28.029 7.754 -23.817 1.00 48.41 115 LEU A CA 1
ATOM 885 C C . LEU A 1 115 ? 27.806 8.066 -22.327 1.00 48.41 115 LEU A C 1
ATOM 887 O O . LEU A 1 115 ? 26.741 7.756 -21.799 1.00 48.41 115 LEU A O 1
ATOM 891 N N . ILE A 1 116 ? 28.777 8.695 -21.657 1.00 50.59 116 ILE A N 1
ATOM 892 C CA . ILE A 1 116 ? 28.650 9.107 -20.249 1.00 50.59 116 ILE A CA 1
ATOM 893 C C . ILE A 1 116 ? 27.634 10.248 -20.094 1.00 50.59 116 ILE A C 1
ATOM 895 O O . ILE A 1 116 ? 26.837 10.219 -19.159 1.00 50.59 116 ILE A O 1
ATOM 899 N N . ALA A 1 117 ? 27.612 11.216 -21.017 1.00 52.53 117 ALA A N 1
ATOM 900 C CA . ALA A 1 117 ? 26.606 12.280 -21.015 1.00 52.53 117 ALA A CA 1
ATOM 901 C C . ALA A 1 117 ? 25.179 11.721 -21.189 1.00 52.53 117 ALA A C 1
ATOM 903 O O . ALA A 1 117 ? 24.277 12.090 -20.439 1.00 52.53 117 ALA A O 1
ATOM 904 N N . TYR A 1 118 ? 24.990 10.765 -22.105 1.00 54.06 118 TYR A N 1
ATOM 905 C CA . TYR A 1 118 ? 23.676 10.177 -22.396 1.00 54.06 118 TYR A CA 1
ATOM 906 C C . TYR A 1 118 ? 23.075 9.305 -21.275 1.00 54.06 118 TYR A C 1
ATOM 908 O O . TYR A 1 118 ? 21.856 9.137 -21.254 1.00 54.06 118 TYR A O 1
ATOM 916 N N . ASP A 1 119 ? 23.866 8.741 -20.353 1.00 58.47 119 ASP A N 1
ATOM 917 C CA . ASP A 1 119 ? 23.342 8.066 -19.142 1.00 58.47 119 ASP A CA 1
ATOM 918 C C . ASP A 1 119 ? 23.043 9.077 -17.999 1.00 58.47 119 ASP A C 1
ATOM 920 O O . ASP A 1 119 ? 22.357 8.729 -17.037 1.00 58.47 119 ASP A O 1
ATOM 924 N N . LEU A 1 120 ? 23.526 10.330 -18.083 1.00 64.31 120 LEU A N 1
ATOM 925 C CA . LEU A 1 120 ? 23.353 11.360 -17.042 1.00 64.31 120 LEU A CA 1
ATOM 926 C C . LEU A 1 120 ? 21.979 12.049 -17.078 1.00 64.31 120 LEU A C 1
ATOM 928 O O . LEU A 1 120 ? 21.438 12.390 -16.024 1.00 64.31 120 LEU A O 1
ATOM 932 N N . GLU A 1 121 ? 21.422 12.242 -18.276 1.00 76.19 121 GLU A N 1
ATOM 933 C CA . GLU A 1 121 ? 20.117 12.887 -18.506 1.00 76.19 121 GLU A CA 1
ATOM 934 C C . GLU A 1 121 ? 18.999 12.123 -17.780 1.00 76.19 121 GLU A C 1
ATOM 936 O O . GLU A 1 121 ? 18.263 12.675 -16.966 1.00 76.19 121 GLU A O 1
ATOM 941 N N . CYS A 1 122 ? 18.948 10.806 -17.984 1.00 92.50 122 CYS A N 1
ATOM 942 C CA . CYS A 1 122 ? 17.951 9.926 -17.378 1.00 92.50 122 CYS A CA 1
ATOM 943 C C . CYS A 1 122 ? 18.175 9.658 -15.884 1.00 92.50 122 CYS A C 1
ATOM 945 O O . CYS A 1 122 ? 17.278 9.137 -15.224 1.00 92.50 122 CYS A O 1
ATOM 947 N N . ALA A 1 123 ? 19.329 10.039 -15.326 1.00 91.94 123 ALA A N 1
ATOM 948 C CA . ALA A 1 123 ? 19.571 10.011 -13.886 1.00 91.94 123 ALA A CA 1
ATOM 949 C C . ALA A 1 123 ? 18.915 11.193 -13.143 1.00 91.94 123 ALA A C 1
ATOM 951 O O . ALA A 1 123 ? 18.694 11.096 -11.936 1.00 91.94 123 ALA A O 1
ATOM 952 N N . ASN A 1 124 ? 18.611 12.284 -13.856 1.00 92.31 124 ASN A N 1
ATOM 953 C CA . ASN A 1 124 ? 18.058 13.532 -13.328 1.00 92.31 124 ASN A CA 1
ATOM 954 C C . ASN A 1 124 ? 16.928 14.026 -14.250 1.00 92.31 124 ASN A C 1
ATOM 956 O O . ASN A 1 124 ? 16.962 15.150 -14.742 1.00 92.31 124 ASN A O 1
ATOM 960 N N . TYR A 1 125 ? 15.952 13.166 -14.543 1.00 94.25 125 TYR A N 1
ATOM 961 C CA . TYR A 1 125 ? 14.851 13.506 -15.440 1.00 94.25 125 TYR A CA 1
ATOM 962 C C . TYR A 1 125 ? 13.800 14.390 -14.733 1.00 94.25 125 TYR A C 1
ATOM 964 O O . TYR A 1 125 ? 13.637 14.349 -13.510 1.00 94.25 125 TYR A O 1
ATOM 972 N N . HIS A 1 126 ? 13.085 15.213 -15.496 1.00 92.31 126 HIS A N 1
ATOM 973 C CA . HIS A 1 126 ? 12.128 16.188 -14.965 1.00 92.31 126 HIS A CA 1
ATOM 974 C C . HIS A 1 126 ? 10.821 15.538 -14.456 1.00 92.31 126 HIS A C 1
ATOM 976 O O . HIS A 1 126 ? 10.583 14.341 -14.612 1.00 92.31 126 HIS A O 1
ATOM 982 N N . GLU A 1 127 ? 9.950 16.320 -13.810 1.00 91.31 127 GLU A N 1
ATOM 983 C CA . GLU A 1 127 ? 8.740 15.782 -13.171 1.00 91.31 127 GLU A CA 1
ATOM 984 C C . GLU A 1 127 ? 7.703 15.226 -14.161 1.00 91.31 127 GLU A C 1
ATOM 986 O O . GLU A 1 127 ? 7.198 15.956 -15.014 1.00 91.31 127 GLU A O 1
ATOM 991 N N . LEU A 1 128 ? 7.295 13.966 -13.972 1.00 94.94 128 LEU A N 1
ATOM 992 C CA . LEU A 1 128 ? 6.248 13.326 -14.773 1.00 94.94 128 LEU A CA 1
ATOM 993 C C . LEU A 1 128 ? 4.843 13.705 -14.262 1.00 94.94 128 LEU A C 1
ATOM 995 O O . LEU A 1 128 ? 4.331 13.108 -13.309 1.00 94.94 128 LEU A O 1
ATOM 999 N N . ARG A 1 129 ? 4.200 14.692 -14.895 1.00 92.00 129 ARG A N 1
ATOM 1000 C CA . ARG A 1 129 ? 2.891 15.252 -14.499 1.00 92.00 129 ARG A CA 1
ATOM 1001 C C . ARG A 1 129 ? 1.723 14.735 -15.342 1.00 92.00 129 ARG A C 1
ATOM 1003 O O . ARG A 1 129 ? 0.600 14.642 -14.846 1.00 92.00 129 ARG A O 1
ATOM 1010 N N . SER A 1 130 ? 1.971 14.411 -16.607 1.00 93.94 130 SER A N 1
ATOM 1011 C CA . SER A 1 130 ? 0.979 14.035 -17.619 1.00 93.94 130 SER A CA 1
ATOM 1012 C C . SER A 1 130 ? 1.261 12.653 -18.229 1.00 93.94 130 SER A C 1
ATOM 1014 O O . SER A 1 130 ? 2.348 12.108 -18.071 1.00 93.94 130 SER A O 1
ATOM 1016 N N . LEU A 1 131 ? 0.292 12.073 -18.952 1.00 93.50 131 LEU A N 1
ATOM 1017 C CA . LEU A 1 131 ? 0.508 10.813 -19.685 1.00 93.50 131 LEU A CA 1
ATOM 1018 C C . LEU A 1 131 ? 1.572 10.949 -20.787 1.00 93.50 131 LEU A C 1
ATOM 1020 O O . LEU A 1 131 ? 2.339 10.015 -20.994 1.00 93.50 131 LEU A O 1
ATOM 1024 N N . SER A 1 132 ? 1.660 12.106 -21.452 1.00 95.06 132 SER A N 1
ATOM 1025 C CA . SER A 1 132 ? 2.709 12.361 -22.447 1.00 95.06 132 SER A CA 1
ATOM 1026 C C . SER A 1 132 ? 4.105 12.394 -21.826 1.00 95.06 132 SER A C 1
ATOM 1028 O O . SER A 1 132 ? 5.033 11.888 -22.441 1.00 95.06 132 SER A O 1
ATOM 1030 N N . ASP A 1 133 ? 4.252 12.896 -20.596 1.00 95.81 133 ASP A N 1
ATOM 1031 C CA . ASP A 1 133 ? 5.559 12.979 -19.928 1.00 95.81 133 ASP A CA 1
ATOM 1032 C C . ASP A 1 133 ? 6.112 11.571 -19.641 1.00 95.81 133 ASP A C 1
ATOM 1034 O O . ASP A 1 133 ? 7.309 11.335 -19.778 1.00 95.81 133 ASP A O 1
ATOM 1038 N N . TYR A 1 134 ? 5.231 10.619 -19.297 1.00 97.25 134 TYR A N 1
ATOM 1039 C CA . TYR A 1 134 ? 5.578 9.199 -19.154 1.00 97.25 134 TYR A CA 1
ATOM 1040 C C . TYR A 1 134 ? 5.985 8.567 -20.491 1.00 97.25 134 TYR A C 1
ATOM 1042 O O . TYR A 1 134 ? 6.949 7.806 -20.517 1.00 97.25 134 TYR A O 1
ATOM 1050 N N . GLY A 1 135 ? 5.294 8.901 -21.587 1.00 96.25 135 GLY A N 1
ATOM 1051 C CA . GLY A 1 135 ? 5.663 8.459 -22.935 1.00 96.25 135 GLY A CA 1
ATOM 1052 C C . GLY A 1 135 ? 7.048 8.967 -23.343 1.00 96.25 135 GLY A C 1
ATOM 1053 O O . GLY A 1 135 ? 7.927 8.166 -23.641 1.00 96.25 135 GLY A O 1
ATOM 1054 N N . THR A 1 136 ? 7.287 10.280 -23.248 1.00 96.31 136 THR A N 1
ATOM 1055 C CA . THR A 1 136 ? 8.597 10.886 -23.547 1.00 96.31 136 THR A CA 1
ATOM 1056 C C . THR A 1 136 ? 9.704 10.335 -22.644 1.00 96.31 136 THR A C 1
ATOM 1058 O O . THR A 1 136 ? 10.791 10.053 -23.129 1.00 96.31 136 THR A O 1
ATOM 1061 N N . PHE A 1 137 ? 9.429 10.072 -21.361 1.00 96.69 137 PHE A N 1
ATOM 1062 C CA . PHE A 1 137 ? 10.405 9.431 -20.474 1.00 96.69 137 PHE A CA 1
ATOM 1063 C C . PHE A 1 137 ? 10.768 8.003 -20.917 1.00 96.69 137 PHE A C 1
ATOM 1065 O O . PHE A 1 137 ? 11.921 7.599 -20.786 1.00 96.69 137 PHE A O 1
ATOM 1072 N N . VAL A 1 138 ? 9.828 7.232 -21.472 1.00 97.31 138 VAL A N 1
ATOM 1073 C CA . VAL A 1 138 ? 10.143 5.920 -22.062 1.00 97.31 138 VAL A CA 1
ATOM 1074 C C . VAL A 1 138 ? 10.912 6.076 -23.378 1.00 97.31 138 VAL A C 1
ATOM 1076 O O . VAL A 1 138 ? 11.896 5.367 -23.568 1.00 97.31 138 VAL A O 1
ATOM 1079 N N . GLU A 1 139 ? 10.529 7.014 -24.249 1.00 95.50 139 GLU A N 1
ATOM 1080 C CA . GLU A 1 139 ? 11.241 7.300 -25.508 1.00 95.50 139 GLU A CA 1
ATOM 1081 C C . GLU A 1 139 ? 12.703 7.725 -25.269 1.00 95.50 139 GLU A C 1
ATOM 1083 O O . GLU A 1 139 ? 13.610 7.186 -25.905 1.00 95.50 139 GLU A O 1
ATOM 1088 N N . ASP A 1 140 ? 12.946 8.635 -24.320 1.00 95.00 140 ASP A N 1
ATOM 1089 C CA . ASP A 1 140 ? 14.277 9.166 -24.005 1.00 95.00 140 ASP A CA 1
ATOM 1090 C C . ASP A 1 140 ? 15.132 8.187 -23.177 1.00 95.00 140 ASP A C 1
ATOM 1092 O O . ASP A 1 140 ? 16.358 8.143 -23.346 1.00 95.00 140 ASP A O 1
ATOM 1096 N N . CYS A 1 141 ? 14.517 7.412 -22.269 1.00 96.88 141 CYS A N 1
ATOM 1097 C CA . CYS A 1 141 ? 15.237 6.642 -21.246 1.00 96.88 141 CYS A CA 1
ATOM 1098 C C . CYS A 1 141 ? 15.141 5.111 -21.340 1.00 96.88 141 CYS A C 1
ATOM 1100 O O . CYS A 1 141 ? 15.787 4.417 -20.543 1.00 96.88 141 CYS A O 1
ATOM 1102 N N . ALA A 1 142 ? 14.425 4.546 -22.317 1.00 96.38 142 ALA A N 1
ATOM 1103 C CA . ALA A 1 142 ? 14.480 3.108 -22.570 1.00 96.38 142 ALA A CA 1
ATOM 1104 C C . ALA A 1 142 ? 15.916 2.636 -22.865 1.00 96.38 142 ALA A C 1
ATOM 1106 O O . ALA A 1 142 ? 16.687 3.269 -23.586 1.00 96.38 142 ALA A O 1
ATOM 1107 N N . GLY A 1 143 ? 16.302 1.497 -22.286 1.00 92.69 143 GLY A N 1
ATOM 1108 C CA . GLY A 1 143 ? 17.623 0.906 -22.507 1.00 92.69 143 GLY A CA 1
ATOM 1109 C C . GLY A 1 143 ? 18.807 1.578 -21.786 1.00 92.69 143 GLY A C 1
ATOM 1110 O O . GLY A 1 143 ? 19.914 1.037 -21.875 1.00 92.69 143 GLY A O 1
ATOM 1111 N N . LYS A 1 144 ? 18.610 2.682 -21.050 1.00 95.44 144 LYS A N 1
ATOM 1112 C CA . LYS A 1 144 ? 19.646 3.347 -20.227 1.00 95.44 144 LYS A CA 1
ATOM 1113 C C . LYS A 1 144 ? 19.992 2.535 -18.969 1.00 95.44 144 LYS A C 1
ATOM 1115 O O . LYS A 1 144 ? 19.280 1.598 -18.600 1.00 95.44 144 LYS A O 1
ATOM 1120 N N . LYS A 1 145 ? 21.087 2.889 -18.282 1.00 95.88 145 LYS A N 1
ATOM 1121 C CA . LYS A 1 145 ? 21.532 2.206 -17.046 1.00 95.88 145 LYS A CA 1
ATOM 1122 C C . LYS A 1 145 ? 21.098 2.899 -15.760 1.00 95.88 145 LYS A C 1
ATOM 1124 O O . LYS A 1 145 ? 21.006 2.229 -14.728 1.00 95.88 145 LYS A O 1
ATOM 1129 N N . VAL A 1 146 ? 20.866 4.207 -15.796 1.00 96.00 146 VAL A N 1
ATOM 1130 C CA . VAL A 1 146 ? 20.471 4.994 -14.623 1.00 96.00 146 VAL A CA 1
ATOM 1131 C C . VAL A 1 146 ? 19.143 5.680 -14.906 1.00 96.00 146 VAL A C 1
ATOM 1133 O O . VAL A 1 146 ? 19.004 6.370 -15.910 1.00 96.00 146 VAL A O 1
ATOM 1136 N N . LEU A 1 147 ? 18.178 5.466 -14.013 1.00 96.75 147 LEU A N 1
ATOM 1137 C CA . LEU A 1 147 ? 16.858 6.087 -14.043 1.00 96.75 147 LEU A CA 1
ATOM 1138 C C . LEU A 1 147 ? 16.647 6.873 -12.745 1.00 96.75 147 LEU A C 1
ATOM 1140 O O . LEU A 1 147 ? 16.871 6.358 -11.647 1.00 96.75 147 LEU A O 1
ATOM 1144 N N . GLY A 1 148 ? 16.216 8.120 -12.847 1.00 95.25 148 GLY A N 1
ATOM 1145 C CA . GLY A 1 148 ? 16.068 8.997 -11.698 1.00 95.25 148 GLY A CA 1
ATOM 1146 C C . GLY A 1 148 ? 15.418 10.322 -12.048 1.00 95.25 148 GLY A C 1
ATOM 1147 O O . GLY A 1 148 ? 15.315 10.674 -13.221 1.00 95.25 148 GLY A O 1
ATOM 1148 N N . PHE A 1 149 ? 14.976 11.045 -11.021 1.00 94.81 149 PHE A N 1
ATOM 1149 C CA . PHE A 1 149 ? 14.381 12.371 -11.173 1.00 94.81 149 PHE A CA 1
ATOM 1150 C C . PHE A 1 149 ? 15.216 13.450 -10.478 1.00 94.81 149 PHE A C 1
ATOM 1152 O O . PHE A 1 149 ? 15.976 13.152 -9.555 1.00 94.81 149 PHE A O 1
ATOM 1159 N N . GLU A 1 150 ? 15.067 14.695 -10.933 1.00 92.44 150 GLU A N 1
ATOM 1160 C CA . GLU A 1 150 ? 15.745 15.871 -10.379 1.00 92.44 150 GLU A CA 1
ATOM 1161 C C . GLU A 1 150 ? 15.498 16.065 -8.869 1.00 92.44 150 GLU A C 1
ATOM 1163 O O . GLU A 1 150 ? 14.486 15.652 -8.296 1.00 92.44 150 GLU A O 1
ATOM 1168 N N . SER A 1 151 ? 16.418 16.764 -8.200 1.00 88.75 151 SER A N 1
ATOM 1169 C CA . SER A 1 151 ? 16.222 17.145 -6.799 1.00 88.75 151 SER A CA 1
ATOM 1170 C C . SER A 1 151 ? 15.089 18.168 -6.669 1.00 88.75 151 SER A C 1
ATOM 1172 O O . SER A 1 151 ? 15.147 19.245 -7.258 1.00 88.75 151 SER A O 1
ATOM 1174 N N . GLY A 1 152 ? 14.073 17.848 -5.864 1.00 87.12 152 GLY A N 1
ATOM 1175 C CA . GLY A 1 152 ? 12.948 18.742 -5.561 1.00 87.12 152 GLY A CA 1
ATOM 1176 C C . GLY A 1 152 ? 11.644 18.453 -6.314 1.00 87.12 152 GLY A C 1
ATOM 1177 O O . GLY A 1 152 ? 10.630 19.056 -5.968 1.00 87.12 152 GLY A O 1
ATOM 1178 N N . VAL A 1 153 ? 11.627 17.519 -7.273 1.00 89.88 153 VAL A N 1
ATOM 1179 C CA . VAL A 1 153 ? 10.383 17.053 -7.922 1.00 89.88 153 VAL A CA 1
ATOM 1180 C C . VAL A 1 153 ? 9.798 15.808 -7.239 1.00 89.88 153 VAL A C 1
ATOM 1182 O O . VAL A 1 153 ? 10.440 15.175 -6.398 1.00 89.88 153 VAL A O 1
ATOM 1185 N N . SER A 1 154 ? 8.564 15.430 -7.587 1.00 87.56 154 SER A N 1
ATOM 1186 C CA . SER A 1 154 ? 7.925 14.195 -7.119 1.00 87.56 154 SER A CA 1
ATOM 1187 C C . SER A 1 154 ? 8.746 12.953 -7.484 1.00 87.56 154 SER A C 1
ATOM 1189 O O . SER A 1 154 ? 8.775 12.519 -8.634 1.00 87.56 154 SER A O 1
ATOM 1191 N N . ASN A 1 155 ? 9.323 12.291 -6.479 1.00 90.75 155 ASN A N 1
ATOM 1192 C CA . ASN A 1 155 ? 10.095 11.054 -6.634 1.00 90.75 155 ASN A CA 1
ATOM 1193 C C . ASN A 1 155 ? 9.230 9.795 -6.886 1.00 90.75 155 ASN A C 1
ATOM 1195 O O . ASN A 1 155 ? 9.602 8.701 -6.461 1.00 90.75 155 ASN A O 1
ATOM 1199 N N . LYS A 1 156 ? 8.065 9.931 -7.533 1.00 94.75 156 LYS A N 1
ATOM 1200 C CA . LYS A 1 156 ? 7.050 8.874 -7.685 1.00 94.75 156 LYS A CA 1
ATOM 1201 C C . LYS A 1 156 ? 6.789 8.542 -9.149 1.00 94.75 156 LYS A C 1
ATOM 1203 O O . LYS A 1 156 ? 6.304 9.386 -9.897 1.00 94.75 156 LYS A O 1
ATOM 1208 N N . PHE A 1 157 ? 7.032 7.290 -9.516 1.00 97.44 157 PHE A N 1
ATOM 1209 C CA . PHE A 1 157 ? 6.780 6.746 -10.845 1.00 97.44 157 PHE A CA 1
ATOM 1210 C C . PHE A 1 157 ? 5.606 5.759 -10.799 1.00 97.44 157 PHE A C 1
ATOM 1212 O O . PHE A 1 157 ? 5.675 4.734 -10.121 1.00 97.44 157 PHE A O 1
ATOM 1219 N N . PHE A 1 158 ? 4.521 6.054 -11.515 1.00 97.69 158 PHE A N 1
ATOM 1220 C CA . PHE A 1 158 ? 3.310 5.231 -11.549 1.00 97.69 158 PHE A CA 1
ATOM 1221 C C . PHE A 1 158 ? 3.284 4.347 -12.799 1.00 97.69 158 PHE A C 1
ATOM 1223 O O . PHE A 1 158 ? 2.954 4.808 -13.888 1.00 97.69 158 PHE A O 1
ATOM 1230 N N . ALA A 1 159 ? 3.565 3.053 -12.641 1.00 98.19 159 ALA A N 1
ATOM 1231 C CA . ALA A 1 159 ? 3.601 2.106 -13.757 1.00 98.19 159 ALA A CA 1
ATOM 1232 C C . ALA A 1 159 ? 2.229 1.933 -14.442 1.00 98.19 159 ALA A C 1
ATOM 1234 O O . ALA A 1 159 ? 2.163 1.574 -15.609 1.00 98.19 159 ALA A O 1
ATOM 1235 N N . SER A 1 160 ? 1.128 2.277 -13.762 1.00 97.25 160 SER A N 1
ATOM 1236 C CA . SER A 1 160 ? -0.229 2.354 -14.332 1.00 97.25 160 SER A CA 1
ATOM 1237 C C . SER A 1 160 ? -0.430 3.457 -15.388 1.00 97.25 160 SER A C 1
ATOM 1239 O O . SER A 1 160 ? -1.542 3.623 -15.894 1.00 97.25 160 SER A O 1
ATOM 1241 N N . LYS A 1 161 ? 0.619 4.223 -15.711 1.00 97.56 161 LYS A N 1
ATOM 1242 C CA . LYS A 1 161 ? 0.671 5.192 -16.817 1.00 97.56 161 LYS A CA 1
ATOM 1243 C C . LYS A 1 161 ? 1.293 4.627 -18.099 1.00 97.56 161 LYS A C 1
ATOM 1245 O O . LYS A 1 161 ? 1.264 5.324 -19.104 1.00 97.56 161 LYS A O 1
ATOM 1250 N N . LEU A 1 162 ? 1.814 3.399 -18.055 1.00 97.75 162 LEU A N 1
ATOM 1251 C CA . LEU A 1 162 ? 2.448 2.698 -19.172 1.00 97.75 162 LEU A CA 1
ATOM 1252 C C . LEU A 1 162 ? 1.688 1.416 -19.549 1.00 97.75 162 LEU A C 1
ATOM 1254 O O . LEU A 1 162 ? 0.827 0.926 -18.813 1.00 97.75 162 LEU A O 1
ATOM 1258 N N . THR A 1 163 ? 2.062 0.846 -20.688 1.00 98.06 163 THR A N 1
ATOM 1259 C CA . THR A 1 163 ? 1.867 -0.563 -21.044 1.00 98.06 163 THR A CA 1
ATOM 1260 C C . THR A 1 163 ? 2.925 -1.464 -20.386 1.00 98.06 163 THR A C 1
ATOM 1262 O O . THR A 1 163 ? 3.904 -1.001 -19.795 1.00 98.06 163 THR A O 1
ATOM 1265 N N . GLU A 1 164 ? 2.724 -2.780 -20.487 1.00 98.38 164 GLU A N 1
ATOM 1266 C CA . GLU A 1 164 ? 3.670 -3.781 -19.978 1.00 98.38 164 GLU A CA 1
ATOM 1267 C C . GLU A 1 164 ? 5.003 -3.750 -20.735 1.00 98.38 164 GLU A C 1
ATOM 1269 O O . GLU A 1 164 ? 6.063 -3.827 -20.115 1.00 98.38 164 GLU A O 1
ATOM 1274 N N . ASP A 1 165 ? 4.955 -3.583 -22.059 1.00 98.25 165 ASP A N 1
ATOM 1275 C CA . ASP A 1 165 ? 6.138 -3.543 -22.921 1.00 98.25 165 ASP A CA 1
ATOM 1276 C C . ASP A 1 165 ? 6.977 -2.281 -22.693 1.00 98.25 165 ASP A C 1
ATOM 1278 O O . ASP A 1 165 ? 8.200 -2.374 -22.597 1.00 98.25 165 ASP A O 1
ATOM 1282 N N . GLU A 1 166 ? 6.344 -1.117 -22.514 1.00 98.44 166 GLU A N 1
ATOM 1283 C CA . GLU A 1 166 ? 7.036 0.132 -22.165 1.00 98.44 166 GLU A CA 1
ATOM 1284 C C . GLU A 1 166 ? 7.751 0.024 -20.809 1.00 98.44 166 GLU A C 1
ATOM 1286 O O . GLU A 1 166 ? 8.928 0.374 -20.702 1.00 98.44 166 GLU A O 1
ATOM 1291 N N . PHE A 1 167 ? 7.088 -0.522 -19.779 1.00 98.56 167 PHE A N 1
ATOM 1292 C CA . PHE A 1 167 ? 7.723 -0.768 -18.478 1.00 98.56 167 PHE A CA 1
ATOM 1293 C C . PHE A 1 167 ? 8.891 -1.758 -18.611 1.00 98.56 167 PHE A C 1
ATOM 1295 O O . PHE A 1 167 ? 10.004 -1.496 -18.150 1.00 98.56 167 PHE A O 1
ATOM 1302 N N . ASN A 1 168 ? 8.657 -2.898 -19.261 1.00 98.44 168 ASN A N 1
ATOM 1303 C CA . ASN A 1 168 ? 9.654 -3.953 -19.410 1.00 98.44 168 ASN A CA 1
ATOM 1304 C C . ASN A 1 168 ? 10.846 -3.524 -20.283 1.00 98.44 168 ASN A C 1
ATOM 1306 O O . ASN A 1 168 ? 11.962 -3.980 -20.031 1.00 98.44 168 ASN A O 1
ATOM 1310 N N . GLY A 1 169 ? 10.640 -2.647 -21.269 1.00 98.12 169 GLY A N 1
ATOM 1311 C CA . GLY A 1 169 ? 11.693 -2.036 -22.083 1.00 98.12 169 GLY A CA 1
ATOM 1312 C C . GLY A 1 169 ? 12.509 -0.997 -21.309 1.00 98.12 169 GLY A C 1
ATOM 1313 O O . GLY A 1 169 ? 13.742 -1.030 -21.351 1.00 98.12 169 GLY A O 1
ATOM 1314 N N . LEU A 1 170 ? 11.841 -0.136 -20.533 1.00 98.19 170 LEU A N 1
ATOM 1315 C CA . LEU A 1 170 ? 12.481 0.857 -19.665 1.00 98.19 170 LEU A CA 1
ATOM 1316 C C . LEU A 1 170 ? 13.428 0.199 -18.646 1.00 98.19 170 LEU A C 1
ATOM 1318 O O . LEU A 1 170 ? 14.592 0.585 -18.535 1.00 98.19 170 LEU A O 1
ATOM 1322 N N . PHE A 1 171 ? 12.975 -0.849 -17.950 1.00 98.00 171 PHE A N 1
ATOM 1323 C CA . PHE A 1 171 ? 13.772 -1.519 -16.911 1.00 98.00 171 PHE A CA 1
ATOM 1324 C C . PHE A 1 171 ? 14.671 -2.671 -17.411 1.00 98.00 171 PHE A C 1
ATOM 1326 O O . PHE A 1 171 ? 15.419 -3.244 -16.614 1.00 98.00 171 PHE A O 1
ATOM 1333 N N . ALA A 1 172 ? 14.693 -2.987 -18.715 1.00 97.38 172 ALA A N 1
ATOM 1334 C CA . ALA A 1 172 ? 15.518 -4.069 -19.283 1.00 97.38 172 ALA A CA 1
ATOM 1335 C C . ALA A 1 172 ? 17.037 -3.885 -19.071 1.00 97.38 172 ALA A C 1
ATOM 1337 O O . ALA A 1 172 ? 17.781 -4.867 -18.946 1.00 97.38 172 ALA A O 1
ATOM 1338 N N . ASN A 1 173 ? 17.503 -2.632 -19.048 1.00 96.50 173 ASN A N 1
ATOM 1339 C CA . ASN A 1 173 ? 18.913 -2.268 -18.866 1.00 96.50 173 ASN A CA 1
ATOM 1340 C C . ASN A 1 173 ? 19.209 -1.503 -17.571 1.00 96.50 173 ASN A C 1
ATOM 1342 O O . ASN A 1 173 ? 20.384 -1.365 -17.226 1.00 96.50 173 ASN A O 1
ATOM 1346 N N . ALA A 1 174 ? 18.179 -1.062 -16.844 1.00 96.81 174 ALA A N 1
ATOM 1347 C CA . ALA A 1 174 ? 18.335 -0.280 -15.627 1.00 96.81 174 ALA A CA 1
ATOM 1348 C C . ALA A 1 174 ? 19.173 -1.034 -14.579 1.00 96.81 174 ALA A C 1
ATOM 1350 O O . ALA A 1 174 ? 18.884 -2.178 -14.225 1.00 96.81 174 ALA A O 1
ATOM 1351 N N . VAL A 1 175 ? 20.210 -0.368 -14.072 1.00 96.25 175 VAL A N 1
ATOM 1352 C CA . VAL A 1 175 ? 21.095 -0.844 -12.998 1.00 96.25 175 VAL A CA 1
ATOM 1353 C C . VAL A 1 175 ? 20.850 -0.058 -11.712 1.00 96.25 175 VAL A C 1
ATOM 1355 O O . VAL A 1 175 ? 20.867 -0.644 -10.628 1.00 96.25 175 VAL A O 1
ATOM 1358 N N . LYS A 1 176 ? 20.581 1.247 -11.837 1.00 95.31 176 LYS A N 1
ATOM 1359 C CA . LYS A 1 176 ? 20.265 2.161 -10.736 1.00 95.31 176 LYS A CA 1
ATOM 1360 C C . LYS A 1 176 ? 18.925 2.852 -10.985 1.00 95.31 176 LYS A C 1
ATOM 1362 O O . LYS A 1 176 ? 18.709 3.373 -12.076 1.00 95.31 176 LYS A O 1
ATOM 1367 N N . VAL A 1 177 ? 18.061 2.883 -9.972 1.00 95.69 177 VAL A N 1
ATOM 1368 C CA . VAL A 1 177 ? 16.767 3.579 -9.988 1.00 95.69 177 VAL A CA 1
ATOM 1369 C C . VAL A 1 177 ? 16.624 4.419 -8.714 1.00 95.69 177 VAL A C 1
ATOM 1371 O O . VAL A 1 177 ? 16.643 3.864 -7.615 1.00 95.69 177 VAL A O 1
ATOM 1374 N N . SER A 1 178 ? 16.498 5.747 -8.823 1.00 93.62 178 SER A N 1
ATOM 1375 C CA . SER A 1 178 ? 16.435 6.634 -7.641 1.00 93.62 178 SER A CA 1
ATOM 1376 C C . SER A 1 178 ? 15.019 6.985 -7.161 1.00 93.62 178 SER A C 1
ATOM 1378 O O . SER A 1 178 ? 14.851 7.362 -6.001 1.00 93.62 178 SER A O 1
ATOM 1380 N N . PHE A 1 179 ? 13.992 6.815 -7.999 1.00 94.94 179 PHE A N 1
ATOM 1381 C CA . PHE A 1 179 ? 12.589 7.073 -7.649 1.00 94.94 179 PHE A CA 1
ATOM 1382 C C . PHE A 1 179 ? 11.870 5.857 -7.036 1.00 94.94 179 PHE A C 1
ATOM 1384 O O . PHE A 1 179 ? 12.350 4.724 -7.081 1.00 94.94 179 PHE A O 1
ATOM 1391 N N . PHE A 1 180 ? 10.700 6.104 -6.443 1.00 95.38 180 PHE A N 1
ATOM 1392 C CA . PHE A 1 180 ? 9.796 5.092 -5.899 1.00 95.38 180 PHE A CA 1
ATOM 1393 C C . PHE A 1 180 ? 8.840 4.598 -6.996 1.00 95.38 180 PHE A C 1
ATOM 1395 O O . PHE A 1 180 ? 8.152 5.400 -7.633 1.00 95.38 180 PHE A O 1
ATOM 1402 N N . ILE A 1 181 ? 8.777 3.282 -7.202 1.00 97.75 181 ILE A N 1
ATOM 1403 C CA . ILE A 1 181 ? 7.972 2.637 -8.249 1.00 97.75 181 ILE A CA 1
ATOM 1404 C C . ILE A 1 181 ? 6.620 2.189 -7.678 1.00 97.75 181 ILE A C 1
ATOM 1406 O O . ILE A 1 181 ? 6.574 1.448 -6.700 1.00 97.75 181 ILE A O 1
ATOM 1410 N N . TYR A 1 182 ? 5.520 2.584 -8.320 1.00 98.12 182 TYR A N 1
ATOM 1411 C CA . TYR A 1 182 ? 4.151 2.196 -7.972 1.00 98.12 182 TYR A CA 1
ATOM 1412 C C . TYR A 1 182 ? 3.530 1.347 -9.089 1.00 98.12 182 TYR A C 1
ATOM 1414 O O . TYR A 1 182 ? 2.990 1.864 -10.071 1.00 98.12 182 TYR A O 1
ATOM 1422 N N . ILE A 1 183 ? 3.600 0.027 -8.927 1.00 98.50 183 ILE A N 1
ATOM 1423 C CA . ILE A 1 183 ? 2.930 -0.982 -9.753 1.00 98.50 183 ILE A CA 1
ATOM 1424 C C . ILE A 1 183 ? 1.582 -1.274 -9.091 1.00 98.50 183 ILE A C 1
ATOM 1426 O O . ILE A 1 183 ? 1.428 -2.231 -8.333 1.00 98.50 183 ILE A O 1
ATOM 1430 N N . GLU A 1 184 ? 0.619 -0.377 -9.294 1.00 97.81 184 GLU A N 1
ATOM 1431 C CA . GLU A 1 184 ? -0.646 -0.389 -8.558 1.00 97.81 184 GLU A CA 1
ATOM 1432 C C . GLU A 1 184 ? -1.865 -0.366 -9.480 1.00 97.81 184 GLU A C 1
ATOM 1434 O O . GLU A 1 184 ? -1.954 0.463 -10.388 1.00 97.81 184 GLU A O 1
ATOM 1439 N N . ASN A 1 185 ? -2.837 -1.241 -9.197 1.00 97.19 185 ASN A N 1
ATOM 1440 C CA . ASN A 1 185 ? -4.081 -1.395 -9.961 1.00 97.19 185 ASN A CA 1
ATOM 1441 C C . ASN A 1 185 ? -3.871 -1.690 -11.469 1.00 97.19 185 ASN A C 1
ATOM 1443 O O . ASN A 1 185 ? -4.734 -1.358 -12.286 1.00 97.19 185 ASN A O 1
ATOM 1447 N N . THR A 1 186 ? -2.739 -2.283 -11.863 1.00 98.12 186 THR A N 1
ATOM 1448 C CA . THR A 1 186 ? -2.412 -2.522 -13.277 1.00 98.12 186 THR A CA 1
ATOM 1449 C C . THR A 1 186 ? -3.110 -3.768 -13.836 1.00 98.12 186 THR A C 1
ATOM 1451 O O . THR A 1 186 ? -3.640 -4.613 -13.106 1.00 98.12 186 THR A O 1
ATOM 1454 N N . LYS A 1 187 ? -3.098 -3.885 -15.170 1.00 97.81 187 LYS A N 1
ATOM 1455 C CA . LYS A 1 187 ? -3.522 -5.086 -15.913 1.00 97.81 187 LYS A CA 1
ATOM 1456 C C . LYS A 1 187 ? -2.342 -5.986 -16.308 1.00 97.81 187 LYS A C 1
ATOM 1458 O O . LYS A 1 187 ? -2.530 -6.883 -17.121 1.00 97.81 187 LYS A O 1
ATOM 1463 N N . PHE A 1 188 ? -1.150 -5.720 -15.775 1.00 98.50 188 PHE A N 1
ATOM 1464 C CA . PHE A 1 188 ? 0.068 -6.420 -16.169 1.00 98.50 188 PHE A CA 1
ATOM 1465 C C . PHE A 1 188 ? 0.047 -7.888 -15.730 1.00 98.50 188 PHE A C 1
ATOM 1467 O O . PHE A 1 188 ? -0.568 -8.221 -14.714 1.00 98.50 188 PHE A O 1
ATOM 1474 N N . VAL A 1 189 ? 0.715 -8.740 -16.502 1.00 98.62 189 VAL A N 1
ATOM 1475 C CA . VAL A 1 189 ? 0.844 -10.186 -16.320 1.00 98.62 189 VAL A CA 1
ATOM 1476 C C . VAL A 1 189 ? 2.272 -10.546 -15.921 1.00 98.62 189 VAL A C 1
ATOM 1478 O O . VAL A 1 189 ? 2.435 -11.278 -14.941 1.00 98.62 189 VAL A O 1
ATOM 1481 N N . GLU A 1 190 ? 3.285 -10.015 -16.620 1.00 98.38 190 GLU A N 1
ATOM 1482 C CA . GLU A 1 190 ? 4.696 -10.358 -16.396 1.00 98.38 190 GLU A CA 1
ATOM 1483 C C . GLU A 1 190 ? 5.613 -9.122 -16.408 1.00 98.38 190 GLU A C 1
ATOM 1485 O O . GLU A 1 190 ? 5.706 -8.387 -17.392 1.00 98.38 190 GLU A O 1
ATOM 1490 N N . LEU A 1 191 ? 6.341 -8.889 -15.311 1.00 98.38 191 LEU A N 1
ATOM 1491 C CA . LEU A 1 191 ? 7.219 -7.721 -15.155 1.00 98.38 191 LEU A CA 1
ATOM 1492 C C . LEU A 1 191 ? 8.644 -8.121 -14.767 1.00 98.38 191 LEU A C 1
ATOM 1494 O O . LEU A 1 191 ? 8.845 -9.013 -13.942 1.00 98.38 191 LEU A O 1
ATOM 1498 N N . LYS A 1 192 ? 9.646 -7.431 -15.325 1.00 96.94 192 LYS A N 1
ATOM 1499 C CA . LYS A 1 192 ? 11.066 -7.724 -15.071 1.00 96.94 192 LYS A CA 1
ATOM 1500 C C . LYS A 1 192 ? 11.928 -6.474 -14.878 1.00 96.94 192 LYS A C 1
ATOM 1502 O O . LYS A 1 192 ? 11.924 -5.555 -15.688 1.00 96.94 192 LYS A O 1
ATOM 1507 N N . MET A 1 193 ? 12.750 -6.505 -13.832 1.00 96.94 193 MET A N 1
ATOM 1508 C CA . MET A 1 193 ? 13.805 -5.536 -13.513 1.00 96.94 193 MET A CA 1
ATOM 1509 C C . MET A 1 193 ? 15.160 -6.272 -13.362 1.00 96.94 193 MET A C 1
ATOM 1511 O O . MET A 1 193 ? 15.783 -6.243 -12.295 1.00 96.94 193 MET A O 1
ATOM 1515 N N . PRO A 1 194 ? 15.628 -6.996 -14.402 1.00 96.19 194 PRO A N 1
ATOM 1516 C CA . PRO A 1 194 ? 16.611 -8.081 -14.266 1.00 96.19 194 PRO A CA 1
ATOM 1517 C C . PRO A 1 194 ? 18.041 -7.622 -13.944 1.00 96.19 194 PRO A C 1
ATOM 1519 O O . PRO A 1 194 ? 18.889 -8.446 -13.597 1.00 96.19 194 PRO A O 1
ATOM 1522 N N . LYS A 1 195 ? 18.343 -6.322 -14.066 1.00 96.69 195 LYS A N 1
ATOM 1523 C CA . LYS A 1 195 ? 19.696 -5.764 -13.880 1.00 96.69 195 LYS A CA 1
ATOM 1524 C C . LYS A 1 195 ? 19.801 -4.745 -12.739 1.00 96.69 195 LYS A C 1
ATOM 1526 O O . LYS A 1 195 ? 20.911 -4.290 -12.469 1.00 96.69 195 LYS A O 1
ATOM 1531 N N . VAL A 1 196 ? 18.701 -4.430 -12.046 1.00 95.62 196 VAL A N 1
ATOM 1532 C CA . VAL A 1 196 ? 18.654 -3.374 -11.018 1.00 95.62 196 VAL A CA 1
ATOM 1533 C C . VAL A 1 196 ? 19.391 -3.812 -9.750 1.00 95.62 196 VAL A C 1
ATOM 1535 O O . VAL A 1 196 ? 18.924 -4.675 -9.018 1.00 95.62 196 VAL A O 1
ATOM 1538 N N . ARG A 1 197 ? 20.551 -3.204 -9.486 1.00 94.06 197 ARG A N 1
ATOM 1539 C CA . ARG A 1 197 ? 21.405 -3.461 -8.308 1.00 94.06 197 ARG A CA 1
ATOM 1540 C C . ARG A 1 197 ? 21.280 -2.380 -7.235 1.00 94.06 197 ARG A C 1
ATOM 1542 O O . ARG A 1 197 ? 21.642 -2.608 -6.084 1.00 94.06 197 ARG A O 1
ATOM 1549 N N . GLU A 1 198 ? 20.763 -1.212 -7.601 1.00 92.69 198 GLU A N 1
ATOM 1550 C CA . GLU A 1 198 ? 20.515 -0.099 -6.691 1.00 92.69 198 GLU A CA 1
ATOM 1551 C C . GLU A 1 198 ? 19.106 0.458 -6.924 1.00 92.69 198 GLU A C 1
ATOM 1553 O O . GLU A 1 198 ? 18.833 1.047 -7.967 1.00 92.69 198 GLU A O 1
ATOM 1558 N N . LEU A 1 199 ? 18.208 0.275 -5.955 1.00 92.38 199 LEU A N 1
ATOM 1559 C CA . LEU A 1 199 ? 16.877 0.880 -5.944 1.00 92.38 199 LEU A CA 1
ATOM 1560 C C . LEU A 1 199 ? 16.786 1.766 -4.699 1.00 92.38 199 LEU A C 1
ATOM 1562 O O . LEU A 1 199 ? 16.763 1.255 -3.588 1.00 92.38 199 LEU A O 1
ATOM 1566 N N . VAL A 1 200 ? 16.793 3.090 -4.862 1.00 88.81 200 VAL A N 1
ATOM 1567 C CA . VAL A 1 200 ? 16.908 4.020 -3.720 1.00 88.81 200 VAL A CA 1
ATOM 1568 C C . VAL A 1 200 ? 15.540 4.410 -3.159 1.00 88.81 200 VAL A C 1
ATOM 1570 O O . VAL A 1 200 ? 15.375 4.465 -1.945 1.00 88.81 200 VAL A O 1
ATOM 1573 N N . GLY A 1 201 ? 14.554 4.670 -4.025 1.00 85.25 201 GLY A N 1
ATOM 1574 C CA . GLY A 1 201 ? 13.242 5.169 -3.603 1.00 85.25 201 GLY A CA 1
ATOM 1575 C C . GLY A 1 201 ? 12.384 4.109 -2.909 1.00 85.25 201 GLY A C 1
ATOM 1576 O O . GLY A 1 201 ? 11.991 4.286 -1.756 1.00 85.25 201 GLY A O 1
ATOM 1577 N N . GLY A 1 202 ? 12.081 3.017 -3.614 1.00 92.12 202 GLY A N 1
ATOM 1578 C CA . GLY A 1 202 ? 11.245 1.923 -3.111 1.00 92.12 202 GLY A CA 1
ATOM 1579 C C . GLY A 1 202 ? 10.322 1.318 -4.171 1.00 92.12 202 GLY A C 1
ATOM 1580 O O . GLY A 1 202 ? 10.379 1.686 -5.347 1.00 92.12 202 GLY A O 1
ATOM 1581 N N . LEU A 1 203 ? 9.488 0.365 -3.752 1.00 95.44 203 LEU A N 1
ATOM 1582 C CA . LEU A 1 203 ? 8.661 -0.466 -4.628 1.00 95.44 203 LEU A CA 1
ATOM 1583 C C . LEU A 1 203 ? 7.306 -0.804 -3.985 1.00 95.44 203 LEU A C 1
ATOM 1585 O O . LEU A 1 203 ? 7.249 -1.470 -2.955 1.00 95.44 203 LEU A O 1
ATOM 1589 N N . SER A 1 204 ? 6.210 -0.403 -4.625 1.00 96.44 204 SER A N 1
ATOM 1590 C CA . SER A 1 204 ? 4.848 -0.838 -4.299 1.00 96.44 204 SER A CA 1
ATOM 1591 C C . SER A 1 204 ? 4.311 -1.721 -5.425 1.00 96.44 204 SER A C 1
ATOM 1593 O O . SER A 1 204 ? 4.315 -1.302 -6.581 1.00 96.44 204 SER A O 1
ATOM 1595 N N . ILE A 1 205 ? 3.849 -2.931 -5.104 1.00 98.00 205 ILE A N 1
ATOM 1596 C CA . ILE A 1 205 ? 3.191 -3.858 -6.036 1.00 98.00 205 ILE A CA 1
ATOM 1597 C C . ILE A 1 205 ? 1.840 -4.245 -5.443 1.00 98.00 205 ILE A C 1
ATOM 1599 O O . ILE A 1 205 ? 1.761 -5.167 -4.628 1.00 98.00 205 ILE A O 1
ATOM 1603 N N . ARG A 1 206 ? 0.772 -3.523 -5.799 1.00 97.69 206 ARG A N 1
ATOM 1604 C CA . ARG A 1 206 ? -0.509 -3.626 -5.084 1.00 97.69 206 ARG A CA 1
ATOM 1605 C C . ARG A 1 206 ? -1.746 -3.750 -5.971 1.00 97.69 206 ARG A C 1
ATOM 1607 O O . ARG A 1 206 ? -1.951 -2.975 -6.904 1.00 97.69 206 ARG A O 1
ATOM 1614 N N . ASN A 1 207 ? -2.639 -4.671 -5.603 1.00 97.69 207 ASN A N 1
ATOM 1615 C CA . ASN A 1 207 ? -3.940 -4.904 -6.253 1.00 97.69 207 ASN A CA 1
ATOM 1616 C C . ASN A 1 207 ? -3.870 -5.226 -7.768 1.00 97.69 207 ASN A C 1
ATOM 1618 O O . ASN A 1 207 ? -4.830 -4.984 -8.504 1.00 97.69 207 ASN A O 1
ATOM 1622 N N . ASN A 1 208 ? -2.760 -5.783 -8.259 1.00 98.12 208 ASN A N 1
ATOM 1623 C CA . ASN A 1 208 ? -2.613 -6.150 -9.669 1.00 98.12 208 ASN A CA 1
ATOM 1624 C C . ASN A 1 208 ? -3.264 -7.519 -9.898 1.00 98.12 208 ASN A C 1
ATOM 1626 O O . ASN A 1 208 ? -2.785 -8.545 -9.415 1.00 98.12 208 ASN A O 1
ATOM 1630 N N . ARG A 1 209 ? -4.407 -7.539 -10.591 1.00 97.06 209 ARG A N 1
ATOM 1631 C CA . ARG A 1 209 ? -5.287 -8.723 -10.638 1.00 97.06 209 ARG A CA 1
ATOM 1632 C C . ARG A 1 209 ? -4.827 -9.829 -11.586 1.00 97.06 209 ARG A C 1
ATOM 1634 O O . ARG A 1 209 ? -5.307 -10.949 -11.451 1.00 97.06 209 ARG A O 1
ATOM 1641 N N . LEU A 1 210 ? -3.916 -9.517 -12.506 1.00 98.38 210 LEU A N 1
ATOM 1642 C CA . LEU A 1 210 ? -3.407 -10.437 -13.528 1.00 98.38 210 LEU A CA 1
ATOM 1643 C C . LEU A 1 210 ? -1.909 -10.749 -13.380 1.00 98.38 210 LEU A C 1
ATOM 1645 O O . LEU A 1 210 ? -1.423 -11.630 -14.085 1.00 98.38 210 LEU A O 1
ATOM 1649 N N . LEU A 1 211 ? -1.200 -10.070 -12.468 1.00 98.62 211 LEU A N 1
ATOM 1650 C CA . LEU A 1 211 ? 0.257 -10.142 -12.340 1.00 98.62 211 LEU A CA 1
ATOM 1651 C C . LEU A 1 211 ? 0.675 -11.501 -11.774 1.00 98.62 211 LEU A C 1
ATOM 1653 O O . LEU A 1 211 ? 0.524 -11.747 -10.577 1.00 98.62 211 LEU A O 1
ATOM 1657 N N . LYS A 1 212 ? 1.190 -12.369 -12.646 1.00 98.44 212 LYS A N 1
ATOM 1658 C CA . LYS A 1 212 ? 1.668 -13.719 -12.321 1.00 98.44 212 LYS A CA 1
ATOM 1659 C C . LYS A 1 212 ? 3.122 -13.708 -11.887 1.00 98.44 212 LYS A C 1
ATOM 1661 O O . LYS A 1 212 ? 3.482 -14.396 -10.935 1.00 98.44 212 LYS A O 1
ATOM 1666 N N . THR A 1 213 ? 3.954 -12.943 -12.588 1.00 98.31 213 THR A N 1
ATOM 1667 C CA . THR A 1 213 ? 5.399 -12.908 -12.368 1.00 98.31 213 THR A CA 1
ATOM 1668 C C . THR A 1 213 ? 5.891 -11.474 -12.221 1.00 98.31 213 THR A C 1
ATOM 1670 O O . THR A 1 213 ? 5.568 -10.570 -12.991 1.00 98.31 213 THR A O 1
ATOM 1673 N N . PHE A 1 214 ? 6.708 -11.277 -11.196 1.00 98.12 214 PHE A N 1
ATOM 1674 C CA . PHE A 1 214 ? 7.589 -10.133 -11.041 1.00 98.12 214 PHE A CA 1
ATOM 1675 C C . PHE A 1 214 ? 8.997 -10.669 -10.777 1.00 98.12 214 PHE A C 1
ATOM 1677 O O . PHE A 1 214 ? 9.190 -11.414 -9.814 1.00 98.12 214 PHE A O 1
ATOM 1684 N N . HIS A 1 215 ? 9.957 -10.317 -11.630 1.00 97.00 215 HIS A N 1
ATOM 1685 C CA . HIS A 1 215 ? 11.360 -10.697 -11.476 1.00 97.00 215 HIS A CA 1
ATOM 1686 C C . HIS A 1 215 ? 12.233 -9.471 -11.195 1.00 97.00 215 HIS A C 1
ATOM 1688 O O . HIS A 1 215 ? 12.158 -8.475 -11.919 1.00 97.00 215 HIS A O 1
ATOM 1694 N N . ILE A 1 216 ? 13.106 -9.547 -10.191 1.00 94.88 216 ILE A N 1
ATOM 1695 C CA . ILE A 1 216 ? 14.074 -8.491 -9.872 1.00 94.88 216 ILE A CA 1
ATOM 1696 C C . ILE A 1 216 ? 15.427 -9.073 -9.467 1.00 94.88 216 ILE A C 1
ATOM 1698 O O . ILE A 1 216 ? 15.527 -10.141 -8.864 1.00 94.88 216 ILE A O 1
ATOM 1702 N N . ASN A 1 217 ? 16.502 -8.356 -9.794 1.00 92.12 217 ASN A N 1
ATOM 1703 C CA . ASN A 1 2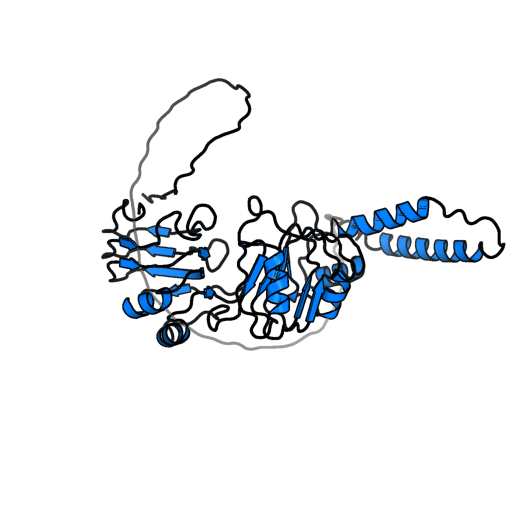17 ? 17.841 -8.801 -9.442 1.00 92.12 217 ASN A CA 1
ATOM 1704 C C . ASN A 1 217 ? 18.041 -8.817 -7.915 1.00 92.12 217 ASN A C 1
ATOM 1706 O O . ASN A 1 217 ? 17.991 -7.782 -7.251 1.00 92.12 217 ASN A O 1
ATOM 1710 N N . ARG A 1 218 ? 18.330 -10.000 -7.362 1.00 88.88 218 ARG A N 1
ATOM 1711 C CA . ARG A 1 218 ? 18.496 -10.217 -5.913 1.00 88.88 218 ARG A CA 1
ATOM 1712 C C . ARG A 1 218 ? 19.764 -9.578 -5.315 1.00 88.88 218 ARG A C 1
ATOM 1714 O O . ARG A 1 218 ? 19.991 -9.703 -4.121 1.00 88.88 218 ARG A O 1
ATOM 1721 N N . ALA A 1 219 ? 20.590 -8.892 -6.111 1.00 87.00 219 ALA A N 1
ATOM 1722 C CA . ALA A 1 219 ? 21.774 -8.182 -5.622 1.00 87.00 219 ALA A CA 1
ATOM 1723 C C . ALA A 1 219 ? 21.456 -6.909 -4.811 1.00 87.00 219 ALA A C 1
ATOM 1725 O O . ALA A 1 219 ? 22.338 -6.421 -4.105 1.00 87.00 219 ALA A O 1
ATOM 1726 N N . HIS A 1 220 ? 20.240 -6.355 -4.910 1.00 86.25 220 HIS A N 1
ATOM 1727 C CA . HIS A 1 220 ? 19.840 -5.209 -4.093 1.00 86.25 220 HIS A CA 1
ATOM 1728 C C . HIS A 1 220 ? 19.180 -5.635 -2.775 1.00 86.25 220 HIS A C 1
ATOM 1730 O O . HIS A 1 220 ? 18.301 -6.496 -2.769 1.00 86.25 220 HIS A O 1
ATOM 1736 N N . LYS A 1 221 ? 19.537 -4.965 -1.671 1.00 88.00 221 LYS A N 1
ATOM 1737 C CA . LYS A 1 221 ? 18.857 -5.110 -0.379 1.00 88.00 221 LYS A CA 1
ATOM 1738 C C . LYS A 1 221 ? 18.773 -3.779 0.372 1.00 88.00 221 LYS A C 1
ATOM 1740 O O . LYS A 1 221 ? 19.774 -3.087 0.545 1.00 88.00 221 LYS A O 1
ATOM 1745 N N . PHE A 1 222 ? 17.579 -3.448 0.854 1.00 84.19 222 PHE A N 1
ATOM 1746 C CA . PHE A 1 222 ? 17.298 -2.239 1.621 1.00 84.19 222 PHE A CA 1
ATOM 1747 C C . PHE A 1 222 ? 17.820 -2.348 3.067 1.00 84.19 222 PHE A C 1
ATOM 1749 O O . PHE A 1 222 ? 17.673 -3.377 3.730 1.00 84.19 222 PHE A O 1
ATOM 1756 N N . VAL A 1 223 ? 18.401 -1.263 3.593 1.00 73.38 223 VAL A N 1
ATOM 1757 C CA . VAL A 1 223 ? 19.012 -1.239 4.933 1.00 73.38 223 VAL A CA 1
ATOM 1758 C C . VAL A 1 223 ? 17.963 -0.957 6.014 1.00 73.38 223 VAL A C 1
ATOM 1760 O O . VAL A 1 223 ? 17.439 0.152 6.107 1.00 73.38 223 VAL A O 1
ATOM 1763 N N . ARG A 1 224 ? 17.719 -1.950 6.881 1.00 64.69 224 ARG A N 1
ATOM 1764 C CA . ARG A 1 224 ? 16.714 -1.967 7.970 1.00 64.69 224 ARG A CA 1
ATOM 1765 C C . ARG A 1 224 ? 16.618 -0.692 8.823 1.00 64.69 224 ARG A C 1
ATOM 1767 O O . ARG A 1 224 ? 15.543 -0.374 9.317 1.00 64.69 224 ARG A O 1
ATOM 1774 N N . THR A 1 225 ? 17.734 -0.013 9.079 1.00 59.91 225 THR A N 1
ATOM 1775 C CA . THR A 1 225 ? 17.799 1.157 9.976 1.00 59.91 225 THR A CA 1
ATOM 1776 C C . THR A 1 225 ? 17.561 2.493 9.278 1.00 59.91 225 THR A C 1
ATOM 1778 O O . THR A 1 225 ? 17.246 3.466 9.958 1.00 59.91 225 THR A O 1
ATOM 1781 N N . ALA A 1 226 ? 17.693 2.548 7.950 1.00 63.44 226 ALA A N 1
ATOM 1782 C CA . ALA A 1 226 ? 17.401 3.732 7.142 1.00 63.44 226 ALA A CA 1
ATOM 1783 C C . ALA A 1 226 ? 16.011 3.648 6.489 1.00 63.44 226 ALA A C 1
ATOM 1785 O O . ALA A 1 226 ? 15.319 4.656 6.353 1.00 63.44 226 ALA A O 1
ATOM 1786 N N . ASN A 1 227 ? 15.593 2.436 6.114 1.00 64.56 227 ASN A N 1
ATOM 1787 C CA . ASN A 1 227 ? 14.457 2.201 5.235 1.00 64.56 227 ASN A CA 1
ATOM 1788 C C . ASN A 1 227 ? 13.306 1.568 6.026 1.00 64.56 227 ASN A C 1
ATOM 1790 O O . ASN A 1 227 ? 13.434 0.464 6.556 1.00 64.56 227 ASN A O 1
ATOM 1794 N N . GLY A 1 228 ? 12.189 2.290 6.133 1.00 61.69 228 GLY A N 1
ATOM 1795 C CA . GLY A 1 228 ? 11.017 1.845 6.887 1.00 61.69 228 GLY A CA 1
ATOM 1796 C C . GLY A 1 228 ? 10.254 0.693 6.210 1.00 61.69 228 GLY A C 1
ATOM 1797 O O . GLY A 1 228 ? 10.431 0.446 5.017 1.00 61.69 228 GLY A O 1
ATOM 1798 N N . PRO A 1 229 ? 9.329 0.027 6.927 1.00 65.81 229 PRO A N 1
ATOM 1799 C CA . PRO A 1 229 ? 8.624 -1.170 6.441 1.00 65.81 229 PRO A CA 1
ATOM 1800 C C . PRO A 1 229 ? 7.726 -0.948 5.206 1.00 65.81 229 PRO A C 1
ATOM 1802 O O . PRO A 1 229 ? 7.184 -1.897 4.655 1.00 65.81 229 PRO A O 1
ATOM 1805 N N . THR A 1 230 ? 7.540 0.298 4.756 1.00 75.38 230 THR A N 1
ATOM 1806 C CA . THR A 1 230 ? 6.846 0.661 3.503 1.00 75.38 230 THR A CA 1
ATOM 1807 C C . THR A 1 230 ? 7.760 0.771 2.276 1.00 75.38 230 THR A C 1
ATOM 1809 O O . THR A 1 230 ? 7.238 0.928 1.175 1.00 75.38 230 THR A O 1
ATOM 1812 N N . THR A 1 231 ? 9.092 0.720 2.421 1.00 86.25 231 THR A N 1
ATOM 1813 C CA . THR A 1 231 ? 10.028 0.872 1.285 1.00 86.25 231 THR A CA 1
ATOM 1814 C C . THR A 1 231 ? 9.868 -0.242 0.243 1.00 86.25 231 THR A C 1
ATOM 1816 O O . THR A 1 231 ? 10.042 0.010 -0.947 1.00 86.25 231 THR A O 1
ATOM 1819 N N . VAL A 1 232 ? 9.436 -1.434 0.663 1.00 91.69 232 VAL A N 1
ATOM 1820 C CA . VAL A 1 232 ? 8.779 -2.412 -0.216 1.00 91.69 232 VAL A CA 1
ATOM 1821 C C . VAL A 1 232 ? 7.382 -2.683 0.342 1.00 91.69 232 VAL A C 1
ATOM 1823 O O . VAL A 1 232 ? 7.232 -2.893 1.541 1.00 91.69 232 VAL A O 1
ATOM 1826 N N . THR A 1 233 ? 6.351 -2.661 -0.502 1.00 93.69 233 THR A N 1
ATOM 1827 C CA . THR A 1 233 ? 4.973 -3.020 -0.125 1.00 93.69 233 THR A CA 1
ATOM 1828 C C . THR A 1 233 ? 4.369 -3.903 -1.212 1.00 93.69 233 THR A C 1
ATOM 1830 O O . THR A 1 233 ? 4.342 -3.520 -2.378 1.00 93.69 233 THR A O 1
ATOM 1833 N N . VAL A 1 234 ? 3.880 -5.086 -0.850 1.00 96.06 234 VAL A N 1
ATOM 1834 C CA . VAL A 1 234 ? 3.276 -6.056 -1.769 1.00 96.06 234 VAL A CA 1
ATOM 1835 C C . VAL A 1 234 ? 2.033 -6.637 -1.108 1.00 96.06 234 VAL A C 1
ATOM 1837 O O . VAL A 1 234 ? 2.142 -7.328 -0.101 1.00 96.06 234 VAL A O 1
ATOM 1840 N N . ASP A 1 235 ? 0.853 -6.366 -1.662 1.00 95.69 235 ASP A N 1
ATOM 1841 C CA . ASP A 1 235 ? -0.414 -6.949 -1.203 1.00 95.69 235 ASP A CA 1
ATOM 1842 C C . ASP A 1 235 ? -1.492 -6.920 -2.307 1.00 95.69 235 ASP A C 1
ATOM 1844 O O . ASP A 1 235 ? -1.349 -6.266 -3.340 1.00 95.69 235 ASP A O 1
ATOM 1848 N N . GLY A 1 236 ? -2.576 -7.685 -2.157 1.00 95.31 236 GLY A N 1
ATOM 1849 C CA . GLY A 1 236 ? -3.706 -7.622 -3.092 1.00 95.31 236 GLY A CA 1
ATOM 1850 C C . GLY A 1 236 ? -3.520 -8.278 -4.473 1.00 95.31 236 GLY A C 1
ATOM 1851 O O . GLY A 1 236 ? -4.456 -8.213 -5.268 1.00 95.31 236 GLY A O 1
ATOM 1852 N N . ASN A 1 237 ? -2.373 -8.903 -4.779 1.00 97.69 237 ASN A N 1
ATOM 1853 C CA . ASN A 1 237 ? -2.068 -9.509 -6.091 1.00 97.69 237 ASN A CA 1
ATOM 1854 C C . ASN A 1 237 ? -2.466 -11.008 -6.120 1.00 97.69 237 ASN A C 1
ATOM 1856 O O . ASN A 1 237 ? -1.714 -11.828 -5.595 1.00 97.69 237 ASN A O 1
ATOM 1860 N N . PRO A 1 238 ? -3.620 -11.422 -6.689 1.00 97.00 238 PRO A N 1
ATOM 1861 C CA . PRO A 1 238 ? -4.212 -12.734 -6.386 1.00 97.00 238 PRO A CA 1
ATOM 1862 C C . PRO A 1 238 ? -3.570 -13.936 -7.082 1.00 97.00 238 PRO A C 1
ATOM 1864 O O . PRO A 1 238 ? -3.885 -15.068 -6.727 1.00 97.00 238 PRO A O 1
ATOM 1867 N N . VAL A 1 239 ? -2.729 -13.699 -8.092 1.00 98.06 239 VAL A N 1
ATOM 1868 C CA . VAL A 1 239 ? -2.120 -14.742 -8.939 1.00 98.06 239 VAL A CA 1
ATOM 1869 C C . VAL A 1 239 ? -0.589 -14.663 -8.984 1.00 98.06 239 VAL A C 1
ATOM 1871 O O . VAL A 1 239 ? 0.031 -15.378 -9.767 1.00 98.06 239 VAL A O 1
ATOM 1874 N N . LEU A 1 240 ? 0.018 -13.813 -8.146 1.00 98.38 240 LEU A N 1
ATOM 1875 C CA . LEU A 1 240 ? 1.467 -13.605 -8.095 1.00 98.38 240 LEU A CA 1
ATOM 1876 C C . LEU A 1 240 ? 2.174 -14.851 -7.542 1.00 98.38 240 LEU A C 1
ATOM 1878 O O . LEU A 1 240 ? 1.776 -15.395 -6.510 1.00 98.38 240 LEU A O 1
ATOM 1882 N N . SER A 1 241 ? 3.217 -15.308 -8.235 1.00 97.94 241 SER A N 1
ATOM 1883 C CA . SER A 1 241 ? 3.898 -16.562 -7.920 1.00 97.94 241 SER A CA 1
ATOM 1884 C C . SER A 1 241 ? 4.647 -16.519 -6.581 1.00 97.94 241 SER A C 1
ATOM 1886 O O . SER A 1 241 ? 5.157 -15.483 -6.146 1.00 97.94 241 SER A O 1
ATOM 1888 N N . GLN A 1 242 ? 4.773 -17.686 -5.944 1.00 96.69 242 GLN A N 1
ATOM 1889 C CA . GLN A 1 242 ? 5.561 -17.842 -4.716 1.00 96.69 242 GLN A CA 1
ATOM 1890 C C . GLN A 1 242 ? 7.057 -17.560 -4.936 1.00 96.69 242 GLN A C 1
ATOM 1892 O O . GLN A 1 242 ? 7.736 -17.098 -4.022 1.00 96.69 242 GLN A O 1
ATOM 1897 N N . GLU A 1 243 ? 7.567 -17.765 -6.155 1.00 96.00 243 GLU A N 1
ATOM 1898 C CA . GLU A 1 243 ? 8.928 -17.368 -6.525 1.00 96.00 243 GLU A CA 1
ATOM 1899 C C . GLU A 1 243 ? 9.087 -15.843 -6.502 1.00 96.00 243 GLU A C 1
ATOM 1901 O O . GLU A 1 243 ? 9.990 -15.336 -5.840 1.00 96.00 243 GLU A O 1
ATOM 1906 N N . SER A 1 244 ? 8.167 -15.100 -7.124 1.00 96.88 244 SER A N 1
ATOM 1907 C CA . SER A 1 244 ? 8.170 -13.634 -7.082 1.00 96.88 244 SER A CA 1
ATOM 1908 C C . SER A 1 244 ? 8.015 -13.098 -5.658 1.00 96.88 244 SER A C 1
ATOM 1910 O O . SER A 1 244 ? 8.698 -12.146 -5.284 1.00 96.88 244 SER A O 1
ATOM 1912 N N . TYR A 1 245 ? 7.192 -13.738 -4.820 1.00 95.44 245 TYR A N 1
ATOM 1913 C CA . TYR A 1 245 ? 7.127 -13.421 -3.391 1.00 95.44 245 TYR A CA 1
ATOM 1914 C C . TYR A 1 245 ? 8.455 -13.678 -2.660 1.00 95.44 245 TYR A C 1
ATOM 1916 O O . TYR A 1 245 ? 8.836 -12.874 -1.807 1.00 95.44 245 TYR A O 1
ATOM 1924 N N . ALA A 1 246 ? 9.191 -14.741 -2.996 1.00 93.31 246 ALA A N 1
ATOM 1925 C CA . ALA A 1 246 ? 10.519 -15.002 -2.438 1.00 93.31 246 ALA A CA 1
ATOM 1926 C C . ALA A 1 246 ? 11.573 -13.977 -2.906 1.00 93.31 246 ALA A C 1
ATOM 1928 O O . ALA A 1 246 ? 12.391 -13.539 -2.096 1.00 93.31 246 ALA A O 1
ATOM 1929 N N . GLU A 1 247 ? 11.530 -13.534 -4.170 1.00 92.75 247 GLU A N 1
ATOM 1930 C CA . GLU A 1 247 ? 12.401 -12.457 -4.673 1.00 92.75 247 GLU A CA 1
ATOM 1931 C C . GLU A 1 247 ? 12.135 -11.134 -3.942 1.00 92.75 247 GLU A C 1
ATOM 1933 O O . GLU A 1 247 ? 13.060 -10.496 -3.439 1.00 92.75 247 GLU A O 1
ATOM 1938 N N . LEU A 1 248 ? 10.860 -10.753 -3.823 1.00 93.88 248 LEU A N 1
ATOM 1939 C CA . LEU A 1 248 ? 10.430 -9.508 -3.181 1.00 93.88 248 LEU A CA 1
ATOM 1940 C C . LEU A 1 248 ? 10.758 -9.479 -1.681 1.00 93.88 248 LEU A C 1
ATOM 1942 O O . LE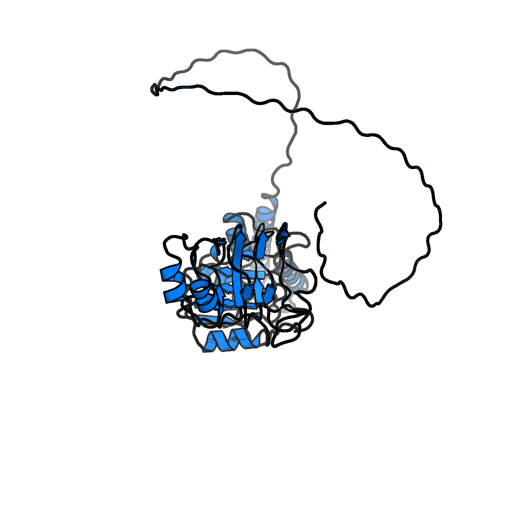U A 1 248 ? 11.137 -8.430 -1.160 1.00 93.88 248 LEU A O 1
ATOM 1946 N N . ARG A 1 249 ? 10.687 -10.628 -0.994 1.00 91.94 249 ARG A N 1
ATOM 1947 C CA . ARG A 1 249 ? 11.131 -10.778 0.405 1.00 91.94 249 ARG A CA 1
ATOM 1948 C C . ARG A 1 249 ? 12.646 -10.630 0.561 1.00 91.94 249 ARG A C 1
ATOM 1950 O O . ARG A 1 249 ? 13.095 -10.117 1.581 1.00 91.94 249 ARG A O 1
ATOM 1957 N N . HIS A 1 250 ? 13.444 -11.010 -0.441 1.00 90.75 250 HIS A N 1
ATOM 1958 C CA . HIS A 1 250 ? 14.903 -10.871 -0.370 1.00 90.75 250 HIS A CA 1
ATOM 1959 C C . HIS A 1 250 ? 15.367 -9.404 -0.339 1.00 90.75 250 HIS A C 1
ATOM 1961 O O . HIS A 1 250 ? 16.359 -9.090 0.321 1.00 90.75 250 HIS A O 1
ATOM 1967 N N . LEU A 1 251 ? 14.617 -8.500 -0.984 1.00 90.00 251 LEU A N 1
ATOM 1968 C CA . LEU A 1 251 ? 14.907 -7.062 -0.992 1.00 90.00 251 LEU A CA 1
ATOM 1969 C C . LEU A 1 251 ? 14.900 -6.441 0.417 1.00 90.00 251 LEU A C 1
ATOM 1971 O O . LEU A 1 251 ? 15.581 -5.441 0.636 1.00 90.00 251 LEU A O 1
ATOM 1975 N N . CYS A 1 252 ? 14.105 -6.963 1.360 1.00 85.12 252 CYS A N 1
ATOM 1976 C CA . CYS A 1 252 ? 13.883 -6.331 2.662 1.00 85.12 252 CYS A CA 1
ATOM 1977 C C . CYS A 1 252 ? 13.263 -7.297 3.691 1.00 85.12 252 CYS A C 1
ATOM 1979 O O . CYS A 1 252 ? 12.092 -7.654 3.583 1.00 85.12 252 CYS A O 1
ATOM 1981 N N . ASP A 1 253 ? 14.010 -7.632 4.750 1.00 80.19 253 ASP A N 1
ATOM 1982 C CA . ASP A 1 253 ? 13.603 -8.624 5.769 1.00 80.19 253 ASP A CA 1
ATOM 1983 C C . ASP A 1 253 ? 12.378 -8.216 6.618 1.00 80.19 253 ASP A C 1
ATOM 1985 O O . ASP A 1 253 ? 11.793 -9.051 7.302 1.00 80.19 253 ASP A O 1
ATOM 1989 N N . TYR A 1 254 ? 12.018 -6.926 6.621 1.00 77.56 254 TYR A N 1
ATOM 1990 C CA . TYR A 1 254 ? 11.007 -6.330 7.510 1.00 77.56 254 TYR A CA 1
ATOM 1991 C C . TYR A 1 254 ? 9.963 -5.480 6.764 1.00 77.56 254 TYR A C 1
ATOM 1993 O O . TYR A 1 254 ? 9.334 -4.613 7.367 1.00 77.56 254 TYR A O 1
ATOM 2001 N N . CYS A 1 255 ? 9.801 -5.681 5.457 1.00 85.62 255 CYS A N 1
ATOM 2002 C CA . CYS A 1 255 ? 8.854 -4.921 4.642 1.00 85.62 255 CYS A CA 1
ATOM 2003 C C . CYS A 1 255 ? 7.473 -5.598 4.538 1.00 85.62 255 CYS A C 1
ATOM 2005 O O . CYS A 1 255 ? 7.351 -6.808 4.725 1.00 85.62 255 CYS A O 1
ATOM 2007 N N . ASP A 1 256 ? 6.441 -4.818 4.198 1.00 89.56 256 ASP A N 1
ATOM 2008 C CA . ASP A 1 256 ? 5.040 -5.247 4.024 1.00 89.56 256 ASP A CA 1
ATOM 2009 C C . ASP A 1 256 ? 4.860 -6.186 2.796 1.00 89.56 256 ASP A C 1
ATOM 2011 O O . ASP A 1 256 ? 4.220 -5.817 1.814 1.00 89.56 256 ASP A O 1
ATOM 2015 N N . VAL A 1 257 ? 5.437 -7.397 2.800 1.00 92.94 257 VAL A N 1
ATOM 2016 C CA . VAL A 1 257 ? 5.393 -8.351 1.664 1.00 92.94 257 VAL A CA 1
ATOM 2017 C C . VAL A 1 257 ? 4.428 -9.513 1.938 1.00 92.94 257 VAL A C 1
ATOM 2019 O O . VAL A 1 257 ? 4.815 -10.617 2.348 1.00 92.94 257 VAL A O 1
ATOM 2022 N N . PHE A 1 258 ? 3.142 -9.251 1.700 1.00 93.50 258 PHE A N 1
ATOM 2023 C CA . PHE A 1 258 ? 2.022 -10.130 2.031 1.00 93.50 258 PHE A CA 1
ATOM 2024 C C . PHE A 1 258 ? 1.429 -10.844 0.811 1.00 93.50 258 PHE A C 1
ATOM 2026 O O . PHE A 1 258 ? 1.171 -10.258 -0.245 1.00 93.50 258 PHE A O 1
ATOM 2033 N N . GLU A 1 259 ? 1.151 -12.133 0.989 1.00 93.94 259 GLU A N 1
ATOM 2034 C CA . GLU A 1 259 ? 0.368 -12.918 0.036 1.00 93.94 259 GLU A CA 1
ATOM 2035 C C . GLU A 1 259 ? -1.089 -12.447 -0.016 1.00 93.94 259 GLU A C 1
ATOM 2037 O O . GLU A 1 259 ? -1.600 -11.814 0.913 1.00 93.94 259 GLU A O 1
ATOM 2042 N N . TYR A 1 260 ? -1.758 -12.719 -1.137 1.00 94.44 260 TYR A N 1
ATOM 2043 C CA . TYR A 1 260 ? -3.130 -12.274 -1.335 1.00 94.44 260 TYR A CA 1
ATOM 2044 C C . TYR A 1 260 ? -4.080 -12.865 -0.293 1.00 94.44 260 TYR A C 1
ATOM 2046 O O . TYR A 1 260 ? -4.252 -14.078 -0.191 1.00 94.44 260 TYR A O 1
ATOM 2054 N N . THR A 1 261 ? -4.801 -11.978 0.388 1.00 95.19 261 THR A N 1
ATOM 2055 C CA . THR A 1 261 ? -6.025 -12.337 1.107 1.00 95.19 261 THR A CA 1
ATOM 2056 C C . THR A 1 261 ? -7.214 -11.566 0.553 1.00 95.19 261 THR A C 1
ATOM 2058 O O . THR A 1 261 ? -7.080 -10.458 0.019 1.00 95.19 261 THR A O 1
ATOM 2061 N N . LYS A 1 262 ? -8.413 -12.119 0.757 1.00 94.69 262 LYS A N 1
ATOM 2062 C CA . LYS A 1 262 ? -9.714 -11.520 0.411 1.00 94.69 262 LYS A CA 1
ATOM 2063 C C . LYS A 1 262 ? -9.914 -10.090 0.951 1.00 94.69 262 LYS A C 1
ATOM 2065 O O . LYS A 1 262 ? -10.794 -9.387 0.444 1.00 94.69 262 LYS A O 1
ATOM 2070 N N . CYS A 1 263 ? -9.113 -9.654 1.928 1.00 97.06 263 CYS A N 1
ATOM 2071 C CA . CYS A 1 263 ? -9.190 -8.339 2.572 1.00 97.06 263 CYS A CA 1
ATOM 2072 C C . CYS A 1 263 ? -7.896 -7.508 2.481 1.00 97.06 263 CYS A C 1
ATOM 2074 O O . CYS A 1 263 ? -7.810 -6.433 3.069 1.00 97.06 263 CYS A O 1
ATOM 2076 N N . SER A 1 264 ? -6.930 -7.955 1.672 1.00 95.44 264 SER A N 1
ATOM 2077 C CA . SER A 1 264 ? -5.671 -7.244 1.400 1.00 95.44 264 SER A CA 1
ATOM 2078 C C . SER A 1 264 ? -5.771 -6.122 0.349 1.00 95.44 264 SER A C 1
ATOM 2080 O O . SER A 1 264 ? -4.847 -5.330 0.222 1.00 95.44 264 SER A O 1
ATOM 2082 N N . ALA A 1 265 ? -6.888 -6.031 -0.385 1.00 95.25 265 ALA A N 1
ATOM 2083 C CA . ALA A 1 265 ? -7.209 -4.918 -1.285 1.00 95.25 265 ALA A CA 1
ATOM 2084 C C . ALA A 1 265 ? -8.735 -4.735 -1.398 1.00 95.25 265 ALA A C 1
ATOM 2086 O O . ALA A 1 265 ? -9.386 -5.290 -2.290 1.00 95.25 265 ALA A O 1
ATOM 2087 N N . LEU A 1 266 ? -9.314 -4.005 -0.442 1.00 96.12 266 LEU A N 1
ATOM 2088 C CA . LEU A 1 266 ? -10.751 -3.744 -0.321 1.00 96.12 266 LEU A CA 1
ATOM 2089 C C . LEU A 1 266 ? -11.206 -2.479 -1.064 1.00 96.12 266 LEU A C 1
ATOM 2091 O O . LEU A 1 266 ? -10.564 -1.430 -1.003 1.00 96.12 266 LEU A O 1
ATOM 2095 N N . ASP A 1 267 ? -12.379 -2.555 -1.685 1.00 95.25 267 ASP A N 1
ATOM 2096 C CA . ASP A 1 267 ? -13.167 -1.384 -2.070 1.00 95.25 267 ASP A CA 1
ATOM 2097 C C . ASP A 1 267 ? -13.855 -0.751 -0.842 1.00 95.25 267 ASP A C 1
ATOM 2099 O O . ASP A 1 267 ? -14.219 -1.480 0.087 1.00 95.25 267 ASP A O 1
ATOM 2103 N N . PRO A 1 268 ? -14.080 0.579 -0.815 1.00 95.81 268 PRO A N 1
ATOM 2104 C CA . PRO A 1 268 ? -14.829 1.232 0.257 1.00 95.81 268 PRO A CA 1
ATOM 2105 C C . PRO A 1 268 ? -16.266 0.706 0.378 1.00 95.81 268 PRO A C 1
ATOM 2107 O O . PRO A 1 268 ? -17.086 0.872 -0.525 1.00 95.81 268 PRO A O 1
ATOM 2110 N N . VAL A 1 269 ? -16.585 0.094 1.519 1.00 96.19 269 VAL A N 1
ATOM 2111 C CA . VAL A 1 269 ? -17.905 -0.497 1.784 1.00 96.19 269 VAL A CA 1
ATOM 2112 C C . VAL A 1 269 ? -18.842 0.540 2.412 1.00 96.19 269 VAL A C 1
ATOM 2114 O O . VAL A 1 269 ? -18.458 1.258 3.336 1.00 96.19 269 VAL A O 1
ATOM 2117 N N . GLN A 1 270 ? -20.090 0.607 1.939 1.00 96.50 270 GLN A N 1
ATOM 2118 C CA . GLN A 1 270 ? -21.128 1.449 2.548 1.00 96.50 270 GLN A CA 1
ATOM 2119 C C . GLN A 1 270 ? -21.689 0.810 3.833 1.00 96.50 270 GLN A C 1
ATOM 2121 O O . GLN A 1 270 ? -21.782 -0.417 3.895 1.00 96.50 270 GLN A O 1
ATOM 2126 N N . PRO A 1 271 ? -22.133 1.597 4.837 1.00 97.06 271 PRO A N 1
ATOM 2127 C CA . PRO A 1 271 ? -22.548 1.072 6.142 1.00 97.06 271 PRO A CA 1
ATOM 2128 C C . PRO A 1 271 ? -23.590 -0.056 6.123 1.00 97.06 271 PRO A C 1
ATOM 2130 O O . PRO A 1 271 ? -23.502 -0.976 6.929 1.00 97.06 271 PRO A O 1
ATOM 2133 N N . ALA A 1 272 ? -24.526 -0.037 5.167 1.00 96.88 272 ALA A N 1
ATOM 2134 C CA . ALA A 1 272 ? -25.539 -1.084 4.995 1.00 96.88 272 ALA A CA 1
ATOM 2135 C C . ALA A 1 272 ? -24.956 -2.493 4.740 1.00 96.88 272 ALA A C 1
ATOM 2137 O O . ALA A 1 272 ? -25.640 -3.489 4.956 1.00 96.88 272 ALA A O 1
ATOM 2138 N N . PHE A 1 273 ? -23.692 -2.586 4.311 1.00 97.50 273 PHE A N 1
ATOM 2139 C CA . PHE A 1 273 ? -23.007 -3.837 3.979 1.00 97.50 273 PHE A CA 1
ATOM 2140 C C . PHE A 1 273 ? -21.862 -4.175 4.953 1.00 97.50 273 PHE A C 1
ATOM 2142 O O . PHE A 1 273 ? -21.060 -5.069 4.681 1.00 97.50 273 PHE A O 1
ATOM 2149 N N . TYR A 1 274 ? -21.768 -3.509 6.112 1.00 97.81 274 TYR A N 1
ATOM 2150 C CA . TYR A 1 274 ? -20.738 -3.825 7.113 1.00 97.81 274 TYR A CA 1
ATOM 2151 C C . TYR A 1 274 ? -20.857 -5.249 7.684 1.00 97.81 274 TYR A C 1
ATOM 2153 O O . TYR A 1 274 ? -19.838 -5.855 7.997 1.00 97.81 274 TYR A O 1
ATOM 2161 N N . SER A 1 275 ? -22.051 -5.846 7.719 1.00 97.75 275 SER A N 1
ATOM 2162 C CA . SER A 1 275 ? -22.225 -7.275 8.032 1.00 97.75 275 SER A CA 1
ATOM 2163 C C . SER A 1 275 ? -21.511 -8.190 7.024 1.00 97.75 275 SER A C 1
ATOM 2165 O O . SER A 1 275 ? -20.870 -9.164 7.418 1.00 97.75 275 SER A O 1
ATOM 2167 N N . GLN A 1 276 ? -21.551 -7.846 5.732 1.00 97.94 276 GLN A N 1
ATOM 2168 C CA . GLN A 1 276 ? -20.845 -8.570 4.671 1.00 97.94 276 GLN A CA 1
ATOM 2169 C C . GLN A 1 276 ? -19.328 -8.355 4.761 1.00 97.94 276 GLN A C 1
ATOM 2171 O O . GLN A 1 276 ? -18.571 -9.307 4.593 1.00 97.94 276 GLN A O 1
ATOM 2176 N N . LEU A 1 277 ? -18.872 -7.140 5.095 1.00 98.06 277 LEU A N 1
ATOM 2177 C CA . LEU A 1 277 ? -17.457 -6.860 5.381 1.00 98.06 277 LEU A CA 1
ATOM 2178 C C . LEU A 1 277 ? -16.934 -7.723 6.539 1.00 98.06 277 LEU A C 1
ATOM 2180 O O . LEU A 1 277 ? -15.868 -8.316 6.416 1.00 98.06 277 LEU A O 1
ATOM 2184 N N . VAL A 1 278 ? -17.685 -7.822 7.640 1.00 98.25 278 VAL A N 1
ATOM 2185 C CA . VAL A 1 278 ? -17.315 -8.636 8.809 1.00 98.25 278 VAL A CA 1
ATOM 2186 C C . VAL A 1 278 ? -17.308 -10.122 8.449 1.00 98.25 278 VAL A C 1
ATOM 2188 O O . VAL A 1 278 ? -16.313 -10.794 8.693 1.00 98.25 278 VAL A O 1
ATOM 2191 N N . SER A 1 279 ? -18.353 -10.630 7.787 1.00 97.88 279 SER A N 1
ATOM 2192 C CA . SER A 1 279 ? -18.401 -12.020 7.298 1.00 97.88 279 SER A CA 1
ATOM 2193 C C . SER A 1 279 ? -17.238 -12.348 6.347 1.00 97.88 279 SER A C 1
ATOM 2195 O O . SER A 1 279 ? -16.662 -13.435 6.408 1.00 97.88 279 SER A O 1
ATOM 2197 N N . LYS A 1 280 ? -16.834 -11.387 5.508 1.00 97.44 280 LYS A N 1
ATOM 2198 C CA . LYS A 1 280 ? -15.695 -11.524 4.602 1.00 97.44 280 LYS A CA 1
ATOM 2199 C C . LYS A 1 280 ? -14.350 -11.474 5.334 1.00 97.44 280 LYS A C 1
ATOM 2201 O O . LYS A 1 280 ? -13.486 -12.277 4.997 1.00 97.44 280 LYS A O 1
ATOM 2206 N N . CYS A 1 281 ? -14.155 -10.569 6.293 1.00 98.31 281 CYS A N 1
ATOM 2207 C CA . CYS A 1 281 ? -12.830 -10.206 6.817 1.00 98.31 281 CYS A CA 1
ATOM 2208 C C . CYS A 1 281 ? -12.555 -10.568 8.286 1.00 98.31 281 CYS A C 1
ATOM 2210 O O . CYS A 1 281 ? -11.426 -10.391 8.735 1.00 98.31 281 CYS A O 1
ATOM 2212 N N . ALA A 1 282 ? -13.520 -11.086 9.050 1.00 97.81 282 ALA A N 1
ATOM 2213 C CA . ALA A 1 282 ? -13.244 -11.575 10.400 1.00 97.81 282 ALA A CA 1
ATOM 2214 C C . ALA A 1 282 ? -12.183 -12.693 10.371 1.00 97.81 282 ALA A C 1
ATOM 2216 O O . ALA A 1 282 ? -12.230 -13.595 9.532 1.00 97.81 282 ALA A O 1
ATOM 2217 N N . GLY A 1 283 ? -11.210 -12.608 11.281 1.00 96.62 283 GLY A N 1
ATOM 2218 C CA . GLY A 1 283 ? -10.067 -13.525 11.349 1.00 96.62 283 GLY A CA 1
ATOM 2219 C C . GLY A 1 283 ? -8.906 -13.219 10.388 1.00 96.62 283 GLY A C 1
ATOM 2220 O O . GLY A 1 283 ? -7.856 -13.850 10.508 1.00 96.62 283 GLY A O 1
ATOM 2221 N N . GLU A 1 284 ? -9.042 -12.254 9.474 1.00 97.62 284 GLU A N 1
ATOM 2222 C CA . GLU A 1 284 ? -7.946 -11.825 8.596 1.00 97.62 284 GLU A CA 1
ATOM 2223 C C . GLU A 1 284 ? -6.853 -11.070 9.363 1.00 97.62 284 GLU A C 1
ATOM 2225 O O . GLU A 1 284 ? -7.129 -10.260 10.248 1.00 97.62 284 GLU A O 1
ATOM 2230 N N . ARG A 1 285 ? -5.589 -11.296 8.977 1.00 95.81 285 ARG A N 1
ATOM 2231 C CA . ARG A 1 285 ? -4.442 -10.539 9.514 1.00 95.81 285 ARG A CA 1
ATOM 2232 C C . ARG A 1 285 ? -4.228 -9.208 8.793 1.00 95.81 285 ARG A C 1
ATOM 2234 O O . ARG A 1 285 ? -3.732 -8.262 9.401 1.00 95.81 285 ARG A O 1
ATOM 2241 N N . ILE A 1 286 ? -4.590 -9.140 7.511 1.00 96.50 286 ILE A N 1
ATOM 2242 C CA . ILE A 1 286 ? -4.374 -7.983 6.637 1.00 96.50 286 ILE A CA 1
ATOM 2243 C C . ILE A 1 286 ? -5.739 -7.420 6.233 1.00 96.50 286 ILE A C 1
ATOM 2245 O O . ILE A 1 286 ? -6.523 -8.100 5.571 1.00 96.50 286 ILE A O 1
ATOM 2249 N N . ILE A 1 287 ? -6.024 -6.179 6.635 1.00 97.50 287 ILE A N 1
ATOM 2250 C CA . ILE A 1 287 ? -7.274 -5.473 6.318 1.00 97.50 287 ILE A CA 1
ATOM 2251 C C . ILE A 1 287 ? -6.910 -4.117 5.712 1.00 97.50 287 ILE A C 1
ATOM 2253 O O . ILE A 1 287 ? -6.833 -3.099 6.400 1.00 97.50 287 ILE A O 1
ATOM 2257 N N . LYS A 1 288 ? -6.643 -4.116 4.406 1.00 96.62 288 LYS A N 1
ATOM 2258 C CA . LYS A 1 288 ? -6.212 -2.934 3.657 1.00 96.62 288 LYS A CA 1
ATOM 2259 C C . LYS A 1 288 ? -7.205 -2.603 2.547 1.00 96.62 288 LYS A C 1
ATOM 2261 O O . LYS A 1 288 ? -7.712 -3.487 1.854 1.00 96.62 288 LYS A O 1
ATOM 2266 N N . GLN A 1 289 ? -7.466 -1.316 2.353 1.00 95.88 289 GLN A N 1
ATOM 2267 C CA . GLN A 1 289 ? -8.082 -0.818 1.124 1.00 95.88 289 GLN A CA 1
ATOM 2268 C C . GLN A 1 289 ? -7.195 -1.086 -0.109 1.00 95.88 289 GLN A C 1
ATOM 2270 O O . GLN A 1 289 ? -5.994 -1.319 0.015 1.00 95.88 289 GLN A O 1
ATOM 2275 N N . LYS A 1 290 ? -7.770 -1.024 -1.314 1.00 95.06 290 LYS A N 1
ATOM 2276 C CA . LYS A 1 290 ? -6.986 -0.984 -2.558 1.00 95.06 290 LYS A CA 1
ATOM 2277 C C . LYS A 1 290 ? -6.278 0.379 -2.726 1.00 95.06 290 LYS A C 1
ATOM 2279 O O . LYS A 1 290 ? -6.818 1.389 -2.262 1.00 95.06 290 LYS A O 1
ATOM 2284 N N . PRO A 1 291 ? -5.137 0.460 -3.435 1.00 94.69 291 PRO A N 1
ATOM 2285 C CA . PRO A 1 291 ? -4.421 1.722 -3.617 1.00 94.69 291 PRO A CA 1
ATOM 2286 C C . PRO A 1 291 ? -5.271 2.775 -4.334 1.00 94.69 291 PRO A C 1
ATOM 2288 O O . PRO A 1 291 ? -5.977 2.465 -5.297 1.00 94.69 291 PRO A O 1
ATOM 2291 N N . GLY A 1 292 ? -5.198 4.022 -3.865 1.00 92.50 292 GLY A N 1
ATOM 2292 C CA . GLY A 1 292 ? -5.976 5.150 -4.389 1.00 92.50 292 GLY A CA 1
ATOM 2293 C C . GLY A 1 292 ? -7.433 5.220 -3.910 1.00 92.50 292 GLY A C 1
ATOM 2294 O O . GLY A 1 292 ? -8.115 6.199 -4.208 1.00 92.50 292 GLY A O 1
ATOM 2295 N N . ALA A 1 293 ? -7.924 4.231 -3.155 1.00 94.31 293 ALA A N 1
ATOM 2296 C CA . ALA A 1 293 ? -9.184 4.356 -2.425 1.00 94.31 293 ALA A CA 1
ATOM 2297 C C . ALA A 1 293 ? -9.010 5.192 -1.141 1.00 94.31 293 ALA A C 1
AT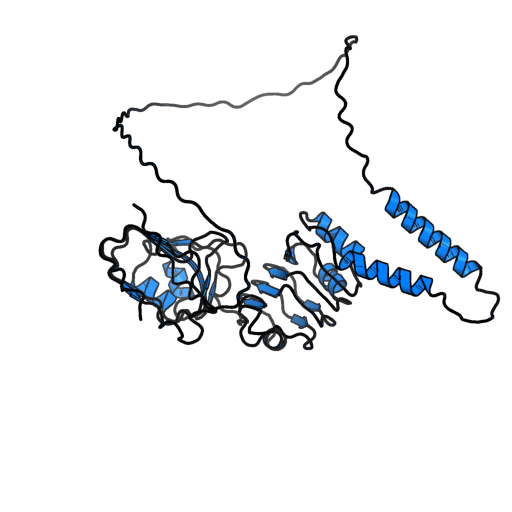OM 2299 O O . ALA A 1 293 ? -7.893 5.426 -0.689 1.00 94.31 293 ALA A O 1
ATOM 2300 N N . ARG A 1 294 ? -10.132 5.632 -0.550 1.00 94.94 294 ARG A N 1
ATOM 2301 C CA . ARG A 1 294 ? -10.198 6.224 0.800 1.00 94.94 294 ARG A CA 1
ATOM 2302 C C . ARG A 1 294 ? -11.357 5.586 1.565 1.00 94.94 294 ARG A C 1
ATOM 2304 O O . ARG A 1 294 ? -12.503 6.027 1.470 1.00 94.94 294 ARG A O 1
ATOM 2311 N N . PHE A 1 295 ? -11.087 4.479 2.251 1.00 97.00 295 PHE A N 1
ATOM 2312 C CA . PHE A 1 295 ? -12.101 3.708 2.970 1.00 97.00 295 PHE A CA 1
ATOM 2313 C C . PHE A 1 295 ? -12.275 4.223 4.408 1.00 97.00 295 PHE A C 1
ATOM 2315 O O . PHE A 1 295 ? -11.504 3.902 5.314 1.00 97.00 295 PHE A O 1
ATOM 2322 N N . TYR A 1 296 ? -13.347 4.994 4.612 1.00 97.00 296 TYR A N 1
ATOM 2323 C CA . TYR A 1 296 ? -13.808 5.435 5.928 1.00 97.00 296 TYR A CA 1
ATOM 2324 C C . TYR A 1 296 ? -14.774 4.416 6.558 1.00 97.00 296 TYR A C 1
ATOM 2326 O O . TYR A 1 296 ? -15.932 4.305 6.147 1.00 97.00 296 TYR A O 1
ATOM 2334 N N . LEU A 1 297 ? -14.321 3.701 7.587 1.00 97.81 297 LEU A N 1
ATOM 2335 C CA . LEU A 1 297 ? -15.139 2.777 8.375 1.00 97.81 297 LEU A CA 1
ATOM 2336 C C . LEU A 1 297 ? -15.846 3.543 9.504 1.00 97.81 297 LEU A C 1
ATOM 2338 O O . LEU A 1 297 ? -15.192 4.092 10.389 1.00 97.81 297 LEU A O 1
ATOM 2342 N N . LYS A 1 298 ? -17.182 3.599 9.488 1.00 97.50 298 LYS A N 1
ATOM 2343 C CA . LYS A 1 298 ? -17.988 4.270 10.524 1.00 97.50 298 LYS A CA 1
ATOM 2344 C C . LYS A 1 298 ? -18.361 3.275 11.624 1.00 97.50 298 LYS A C 1
ATOM 2346 O O . LYS A 1 298 ? -19.356 2.566 11.500 1.00 97.50 298 LYS A O 1
ATOM 2351 N N . ALA A 1 299 ? -17.582 3.233 12.704 1.00 96.75 299 ALA A N 1
ATOM 2352 C CA . ALA A 1 299 ? -17.789 2.294 13.811 1.00 96.75 299 ALA A CA 1
ATOM 2353 C C . ALA A 1 299 ? -19.202 2.412 14.424 1.00 96.75 299 ALA A C 1
ATOM 2355 O O . ALA A 1 299 ? -19.834 1.405 14.723 1.00 96.75 299 ALA A O 1
ATOM 2356 N N . ASN A 1 300 ? -19.774 3.622 14.456 1.00 95.62 300 ASN A N 1
ATOM 2357 C CA . ASN A 1 300 ? -21.149 3.883 14.907 1.00 95.62 300 ASN A CA 1
ATOM 2358 C C . ASN A 1 300 ? -22.278 3.356 13.987 1.00 95.62 300 ASN A C 1
ATOM 2360 O O . ASN A 1 300 ? -23.447 3.692 14.197 1.00 95.62 300 ASN A O 1
ATOM 2364 N N . LYS A 1 301 ? -21.948 2.561 12.958 1.00 97.06 301 LYS A N 1
ATOM 2365 C CA . LYS A 1 301 ? -22.893 1.837 12.084 1.00 97.06 301 LYS A CA 1
ATOM 2366 C C . LYS A 1 301 ? -22.656 0.319 12.059 1.00 97.06 301 LYS A C 1
ATOM 2368 O O . LYS A 1 301 ? -23.131 -0.356 11.153 1.00 97.06 301 LYS A O 1
ATOM 2373 N N . MET A 1 302 ? -21.939 -0.210 13.045 1.00 96.00 302 MET A N 1
ATOM 2374 C CA . MET A 1 302 ? -21.816 -1.644 13.329 1.00 96.00 302 MET A CA 1
ATOM 2375 C C . MET A 1 302 ? -21.988 -1.894 14.833 1.00 96.00 302 MET A C 1
ATOM 2377 O O . MET A 1 302 ? -22.025 -0.948 15.622 1.00 96.00 302 MET A O 1
ATOM 2381 N N . SER A 1 303 ? -22.126 -3.155 15.238 1.00 96.75 303 SER A N 1
ATOM 2382 C CA . SER A 1 303 ? -22.110 -3.531 16.657 1.00 96.75 303 SER A CA 1
ATOM 2383 C C . SER A 1 303 ? -20.672 -3.655 17.191 1.00 96.75 303 SER A C 1
ATOM 2385 O O . SER A 1 303 ? -19.718 -3.756 16.411 1.00 96.75 303 SER A O 1
ATOM 2387 N N . GLN A 1 304 ? -20.491 -3.657 18.516 1.00 96.62 304 GLN A N 1
ATOM 2388 C CA . GLN A 1 304 ? -19.154 -3.801 19.109 1.00 96.62 304 GLN A CA 1
ATOM 2389 C C . GLN A 1 304 ? -18.594 -5.214 18.859 1.00 96.62 304 GLN A C 1
ATOM 2391 O O . GLN A 1 304 ? -17.400 -5.384 18.634 1.00 96.62 304 GLN A O 1
ATOM 2396 N N . GLU A 1 305 ? -19.461 -6.226 18.801 1.00 97.19 305 GLU A N 1
ATOM 2397 C CA . GLU A 1 305 ? -19.128 -7.615 18.466 1.00 97.19 305 GLU A CA 1
ATOM 2398 C C . GLU A 1 305 ? -18.678 -7.736 17.004 1.00 97.19 305 GLU A C 1
ATOM 2400 O O . GLU A 1 305 ? -17.686 -8.402 16.721 1.00 97.19 305 GLU A O 1
ATOM 2405 N N . GLN A 1 306 ? -19.359 -7.048 16.079 1.00 98.12 306 GLN A N 1
ATOM 2406 C CA . GLN A 1 306 ? -18.973 -6.971 14.666 1.00 98.12 306 GLN A CA 1
ATOM 2407 C C . GLN A 1 306 ? -17.594 -6.324 14.486 1.00 98.12 306 GLN A C 1
ATOM 2409 O O . GLN A 1 306 ? -16.757 -6.848 13.749 1.00 98.12 306 GLN A O 1
ATOM 2414 N N . PHE A 1 307 ? -17.342 -5.214 15.185 1.00 98.12 307 PHE A N 1
ATOM 2415 C CA . PHE A 1 307 ? -16.046 -4.539 15.188 1.00 98.12 307 PHE A CA 1
ATOM 2416 C C . PHE A 1 307 ? -14.939 -5.434 15.765 1.00 98.12 307 PHE A C 1
ATOM 2418 O O . PHE A 1 307 ? -13.901 -5.636 15.131 1.00 98.12 307 PHE A O 1
ATOM 2425 N N . ASN A 1 308 ? -15.183 -6.028 16.936 1.00 97.94 308 ASN A N 1
ATOM 2426 C CA . ASN A 1 308 ? -14.236 -6.917 17.602 1.00 97.94 308 ASN A CA 1
ATOM 2427 C C . ASN A 1 308 ? -13.937 -8.159 16.747 1.00 97.94 308 ASN A C 1
ATOM 2429 O O . ASN A 1 308 ? -12.778 -8.546 16.636 1.00 97.94 308 ASN A O 1
ATOM 2433 N N . ALA A 1 309 ? -14.938 -8.757 16.093 1.00 98.00 309 ALA A N 1
ATOM 2434 C CA . ALA A 1 309 ? -14.745 -9.887 15.184 1.00 98.00 309 ALA A CA 1
ATOM 2435 C C . ALA A 1 309 ? -13.862 -9.513 13.982 1.00 98.00 309 ALA A C 1
ATOM 2437 O O . ALA A 1 309 ? -12.916 -10.244 13.670 1.00 98.00 309 ALA A O 1
ATOM 2438 N N . LEU A 1 310 ? -14.128 -8.358 13.357 1.00 98.19 310 LEU A N 1
ATOM 2439 C CA . LEU A 1 310 ? -13.361 -7.831 12.225 1.00 98.19 310 LEU A CA 1
ATOM 2440 C C . LEU A 1 310 ? -11.880 -7.629 12.574 1.00 98.19 310 LEU A C 1
ATOM 2442 O O . LEU A 1 310 ? -11.021 -8.084 11.827 1.00 98.19 310 LEU A O 1
ATOM 2446 N N . PHE A 1 311 ? -11.571 -7.008 13.716 1.00 97.88 311 PHE A N 1
ATOM 2447 C CA . PHE A 1 311 ? -10.189 -6.678 14.095 1.00 97.88 311 PHE A CA 1
ATOM 2448 C C . PHE A 1 311 ? -9.508 -7.694 15.035 1.00 97.88 311 PHE A C 1
ATOM 2450 O O . PHE A 1 311 ? -8.334 -7.529 15.363 1.00 97.88 311 PHE A O 1
ATOM 2457 N N . SER A 1 312 ? -10.190 -8.781 15.416 1.00 96.31 312 SER A N 1
ATOM 2458 C CA . SER A 1 312 ? -9.715 -9.808 16.369 1.00 96.31 312 SER A CA 1
ATOM 2459 C C . SER A 1 312 ? -8.339 -10.418 16.065 1.00 96.31 312 SER A C 1
ATOM 2461 O O . SER A 1 312 ? -7.622 -10.804 16.989 1.00 96.31 312 SER A O 1
ATOM 2463 N N . GLN A 1 313 ? -7.969 -10.529 14.786 1.00 96.38 313 GLN A N 1
ATOM 2464 C CA . GLN A 1 313 ? -6.675 -11.057 14.331 1.00 96.38 313 GLN A CA 1
ATOM 2465 C C . GLN A 1 313 ? -5.875 -10.052 13.489 1.00 96.38 313 GLN A C 1
ATOM 2467 O O . GLN A 1 313 ? -4.801 -10.396 12.994 1.00 96.38 313 GLN A O 1
ATOM 2472 N N . ALA A 1 314 ? -6.386 -8.830 13.318 1.00 96.25 314 ALA A N 1
ATOM 2473 C CA . ALA A 1 314 ? -5.829 -7.857 12.392 1.00 96.25 314 ALA A CA 1
ATOM 2474 C C . ALA A 1 314 ? -4.490 -7.314 12.908 1.00 96.25 314 ALA A C 1
ATOM 2476 O O . ALA A 1 314 ? -4.425 -6.695 13.970 1.00 96.25 314 ALA A O 1
ATOM 2477 N N . THR A 1 315 ? -3.430 -7.533 12.130 1.00 93.19 315 THR A N 1
ATOM 2478 C CA . THR A 1 315 ? -2.081 -7.039 12.415 1.00 93.19 315 THR A CA 1
ATOM 2479 C C . THR A 1 315 ? -1.749 -5.809 11.580 1.00 93.19 315 THR A C 1
ATOM 2481 O O . THR A 1 315 ? -1.168 -4.869 12.112 1.00 93.19 315 THR A O 1
ATOM 2484 N N . HIS A 1 316 ? -2.155 -5.772 10.307 1.00 93.31 316 HIS A N 1
ATOM 2485 C CA . HIS A 1 316 ? -1.884 -4.653 9.399 1.00 93.31 316 HIS A CA 1
ATOM 2486 C C . HIS A 1 316 ? -3.197 -4.109 8.836 1.00 93.31 316 HIS A C 1
ATOM 2488 O O . HIS A 1 316 ? -3.896 -4.797 8.087 1.00 93.31 316 HIS A O 1
ATOM 2494 N N . VAL A 1 317 ? -3.525 -2.869 9.201 1.00 95.12 317 VAL A N 1
ATOM 2495 C CA . VAL A 1 317 ? -4.769 -2.194 8.818 1.00 95.12 317 VAL A CA 1
ATOM 2496 C C . VAL A 1 317 ? -4.453 -0.922 8.029 1.00 95.12 317 VAL A C 1
ATOM 2498 O O . VAL A 1 317 ? -3.678 -0.088 8.490 1.00 95.12 317 VAL A O 1
ATOM 2501 N N . GLU A 1 318 ? -5.070 -0.753 6.858 1.00 95.19 318 GLU A N 1
ATOM 2502 C CA . GLU A 1 318 ? -5.030 0.488 6.065 1.00 95.19 318 GLU A CA 1
ATOM 2503 C C . GLU A 1 318 ? -6.463 0.965 5.805 1.00 95.19 318 GLU A C 1
ATOM 2505 O O . GLU A 1 318 ? -7.105 0.539 4.842 1.00 95.19 318 GLU A O 1
ATOM 2510 N N . LEU A 1 319 ? -6.969 1.798 6.719 1.00 96.31 319 LEU A N 1
ATOM 2511 C CA . LEU A 1 319 ? -8.338 2.321 6.778 1.00 96.31 319 LEU A CA 1
ATOM 2512 C C . LEU A 1 319 ? -8.345 3.662 7.535 1.00 96.31 319 LEU A C 1
ATOM 2514 O O . LEU A 1 319 ? -7.439 3.953 8.312 1.00 96.31 319 LEU A O 1
ATOM 2518 N N . CYS A 1 320 ? -9.408 4.452 7.378 1.00 96.62 320 CYS A N 1
ATOM 2519 C CA . CYS A 1 320 ? -9.724 5.552 8.292 1.00 96.62 320 CYS A CA 1
ATOM 2520 C C . CYS A 1 320 ? -10.909 5.141 9.165 1.00 96.62 320 CYS A C 1
ATOM 2522 O O . CYS A 1 320 ? -12.012 4.955 8.648 1.00 96.62 320 CYS A O 1
ATOM 2524 N N . ILE A 1 321 ? -10.718 4.987 10.474 1.00 97.31 321 ILE A N 1
ATOM 2525 C CA . ILE A 1 321 ? -11.760 4.454 11.358 1.00 97.31 321 ILE A CA 1
ATOM 2526 C C . ILE A 1 321 ? -12.356 5.584 12.207 1.00 97.31 321 ILE A C 1
ATOM 2528 O O . ILE A 1 321 ? -11.692 6.189 13.049 1.00 97.31 321 ILE A O 1
ATOM 2532 N N . ASN A 1 322 ? -13.632 5.876 11.949 1.00 97.12 322 ASN A N 1
ATOM 2533 C CA . ASN A 1 322 ? -14.406 6.940 12.579 1.00 97.12 322 ASN A CA 1
ATOM 2534 C C . ASN A 1 322 ? -15.243 6.380 13.737 1.00 97.12 322 ASN A C 1
ATOM 2536 O O . ASN A 1 322 ? -16.260 5.715 13.519 1.00 97.12 322 ASN A O 1
ATOM 2540 N N . PHE A 1 323 ? -14.837 6.709 14.959 1.00 96.69 323 PHE A N 1
ATOM 2541 C CA . PHE A 1 323 ? -15.531 6.418 16.208 1.00 96.69 323 PHE A CA 1
ATOM 2542 C C . PHE A 1 323 ? -16.190 7.714 16.694 1.00 96.69 323 PHE A C 1
ATOM 2544 O O . PHE A 1 323 ? -15.566 8.516 17.391 1.00 96.69 323 PHE A O 1
ATOM 2551 N N . GLN A 1 324 ? -17.430 7.953 16.263 1.00 95.44 324 GLN A N 1
ATOM 2552 C CA . GLN A 1 324 ? -18.169 9.178 16.572 1.00 95.44 324 GLN A CA 1
ATOM 2553 C C . GLN A 1 324 ? -19.522 8.863 17.215 1.00 95.44 324 GLN A C 1
ATOM 2555 O O . GLN A 1 324 ? -20.240 7.998 16.714 1.00 95.44 324 GLN A O 1
ATOM 2560 N N . ASP A 1 325 ? -19.884 9.572 18.285 1.00 94.38 325 ASP A N 1
ATOM 2561 C CA . ASP A 1 325 ? -21.193 9.479 18.961 1.00 94.38 325 ASP A CA 1
ATOM 2562 C C . ASP A 1 325 ? -21.570 8.046 19.419 1.00 94.38 325 ASP A C 1
ATOM 2564 O O . ASP A 1 325 ? -22.744 7.667 19.482 1.00 94.38 325 ASP A O 1
ATOM 2568 N N . MET A 1 326 ? -20.572 7.204 19.713 1.00 92.06 326 MET A N 1
ATOM 2569 C CA . MET A 1 326 ? -20.789 5.792 20.037 1.00 92.06 326 MET A CA 1
ATOM 2570 C C . MET A 1 326 ? -21.229 5.560 21.484 1.00 92.06 326 MET A C 1
ATOM 2572 O O . MET A 1 326 ? -20.898 6.310 22.402 1.00 92.06 326 MET A O 1
ATOM 2576 N N . GLN A 1 327 ? -21.898 4.422 21.681 1.00 92.25 327 GLN A N 1
ATOM 2577 C CA . GLN A 1 327 ? -22.334 3.921 22.988 1.00 92.25 327 GLN A CA 1
ATOM 2578 C C . GLN A 1 327 ? -21.333 2.938 23.632 1.00 92.25 327 GLN A C 1
ATOM 2580 O O . GLN A 1 327 ? -21.569 2.445 24.732 1.00 92.25 327 GLN A O 1
ATOM 2585 N N . TRP A 1 328 ? -20.229 2.608 22.949 1.00 94.62 328 TRP A N 1
ATOM 2586 C CA . TRP A 1 328 ? -19.260 1.612 23.418 1.00 94.62 328 TRP A CA 1
ATOM 2587 C C . TRP A 1 328 ? -18.368 2.170 24.532 1.00 94.62 328 TRP A C 1
ATOM 2589 O O . TRP A 1 328 ? -17.936 3.322 24.476 1.00 94.62 328 TRP A O 1
ATOM 2599 N N . LYS A 1 329 ? -18.029 1.315 25.502 1.00 94.31 329 LYS A N 1
ATOM 2600 C CA . LYS A 1 329 ? -17.085 1.650 26.580 1.00 94.31 329 LYS A CA 1
ATOM 2601 C C . LYS A 1 329 ? -15.623 1.494 26.172 1.00 94.31 329 LYS A C 1
ATOM 2603 O O . LYS A 1 329 ? -14.764 2.187 26.707 1.00 94.31 329 LYS A O 1
ATOM 2608 N N . GLU A 1 330 ? -15.326 0.604 25.227 1.00 94.38 330 GLU A N 1
ATOM 2609 C CA . GLU A 1 330 ? -13.950 0.237 24.882 1.00 94.38 330 GLU A CA 1
ATOM 2610 C C . GLU A 1 330 ? -13.779 0.030 23.375 1.00 94.38 330 GLU A C 1
ATOM 2612 O O . GLU A 1 330 ? -14.640 -0.552 22.711 1.00 94.38 330 GLU A O 1
ATOM 2617 N N . ILE A 1 331 ? -12.646 0.487 22.843 1.00 94.94 331 ILE A N 1
ATOM 2618 C CA . ILE A 1 331 ? -12.183 0.191 21.480 1.00 94.94 331 ILE A CA 1
ATOM 2619 C C . ILE A 1 331 ? -10.970 -0.730 21.619 1.00 94.94 331 ILE A C 1
ATOM 2621 O O . ILE A 1 331 ? -10.002 -0.331 22.258 1.00 94.94 331 ILE A O 1
ATOM 2625 N N . THR A 1 332 ? -10.997 -1.927 21.029 1.00 93.88 332 THR A N 1
ATOM 2626 C CA . THR A 1 332 ? -9.937 -2.935 21.222 1.00 93.88 332 THR A CA 1
ATOM 2627 C C . THR A 1 332 ? -9.357 -3.413 19.893 1.00 93.88 332 THR A C 1
ATOM 2629 O O . THR A 1 332 ? -10.087 -3.875 19.020 1.00 93.88 332 THR A O 1
ATOM 2632 N N . PHE A 1 333 ? -8.030 -3.357 19.766 1.00 93.88 333 PHE A N 1
ATOM 2633 C CA . PHE A 1 333 ? -7.261 -3.854 18.623 1.00 93.88 333 PHE A CA 1
ATOM 2634 C C . PHE A 1 333 ? -6.177 -4.835 19.118 1.00 93.88 333 PHE A C 1
ATOM 2636 O O . PHE A 1 333 ? -5.026 -4.445 19.300 1.00 93.88 333 PHE A O 1
ATOM 2643 N N . PRO A 1 334 ? -6.505 -6.114 19.372 1.00 92.44 334 PRO A N 1
ATOM 2644 C CA . PRO A 1 334 ? -5.703 -6.976 20.248 1.00 92.44 334 PRO A CA 1
ATOM 2645 C C . PRO A 1 334 ? -4.373 -7.468 19.648 1.00 92.44 334 PRO A C 1
ATOM 2647 O O . PRO A 1 334 ? -3.567 -8.044 20.373 1.00 92.44 334 PRO A O 1
ATOM 2650 N N . LYS A 1 335 ? -4.146 -7.292 18.337 1.00 92.56 335 LYS A N 1
ATOM 2651 C CA . LYS A 1 335 ? -2.949 -7.776 17.615 1.00 92.56 335 LYS A CA 1
ATOM 2652 C C . LYS A 1 335 ? -2.367 -6.767 16.615 1.00 92.56 335 LYS A C 1
ATOM 2654 O O . LYS A 1 335 ? -1.585 -7.143 15.749 1.00 92.56 335 LYS A O 1
ATOM 2659 N N . LEU A 1 336 ? -2.762 -5.499 16.707 1.00 91.00 336 LEU A N 1
ATOM 2660 C CA . LEU A 1 336 ? -2.411 -4.456 15.742 1.00 91.00 336 LEU A CA 1
ATOM 2661 C C . LEU A 1 336 ? -0.914 -4.108 15.760 1.00 91.00 336 LEU A C 1
ATOM 2663 O O . LEU A 1 336 ? -0.433 -3.415 16.648 1.00 91.00 336 LEU A O 1
ATOM 2667 N N . VAL A 1 337 ? -0.200 -4.543 14.726 1.00 88.38 337 VAL A N 1
ATOM 2668 C CA . VAL A 1 337 ? 1.221 -4.250 14.486 1.00 88.38 337 VAL A CA 1
ATOM 2669 C C . VAL A 1 337 ? 1.394 -2.913 13.766 1.00 88.38 337 VAL A C 1
ATOM 2671 O O . VAL A 1 337 ? 2.328 -2.166 14.055 1.00 88.38 337 VAL A O 1
ATOM 2674 N N . ARG A 1 338 ? 0.495 -2.602 12.824 1.00 87.81 338 ARG A N 1
ATOM 2675 C CA . ARG A 1 338 ? 0.585 -1.424 11.958 1.00 87.81 338 ARG A CA 1
ATOM 2676 C C . ARG A 1 338 ? -0.797 -0.885 11.590 1.00 87.81 338 ARG A C 1
ATOM 2678 O O . ARG A 1 338 ? -1.633 -1.617 11.061 1.00 87.81 338 ARG A O 1
ATOM 2685 N N . LEU A 1 339 ? -1.001 0.415 11.805 1.00 89.88 339 LEU A N 1
ATOM 2686 C CA . LEU A 1 339 ? -2.190 1.145 11.364 1.00 89.88 339 LEU A CA 1
ATOM 2687 C C . LEU A 1 339 ? -1.792 2.312 10.457 1.00 89.88 339 LEU A C 1
ATOM 2689 O O . LEU A 1 339 ? -1.054 3.208 10.866 1.00 89.88 339 LEU A O 1
ATOM 2693 N N . ILE A 1 340 ? -2.306 2.292 9.232 1.00 90.31 340 ILE A N 1
ATOM 2694 C CA . ILE A 1 340 ? -2.038 3.269 8.176 1.00 90.31 340 ILE A CA 1
ATOM 2695 C C . ILE A 1 340 ? -3.355 4.011 7.876 1.00 90.31 340 ILE A C 1
ATOM 2697 O O . ILE A 1 340 ? -4.385 3.351 7.714 1.00 90.31 340 ILE A O 1
ATOM 2701 N N . PRO A 1 341 ? -3.376 5.357 7.809 1.00 92.81 341 PRO A N 1
ATOM 2702 C CA . PRO A 1 341 ? -4.569 6.095 7.403 1.00 92.81 341 PRO A CA 1
ATOM 2703 C C . PRO A 1 341 ? -4.925 5.799 5.942 1.00 92.81 341 PRO A C 1
ATOM 2705 O O . PRO A 1 341 ? -4.050 5.567 5.111 1.00 92.81 341 PRO A O 1
ATOM 2708 N N . CYS A 1 342 ? -6.211 5.888 5.604 1.00 93.75 342 CYS A N 1
ATOM 2709 C CA . CYS A 1 342 ? -6.708 5.660 4.244 1.00 93.75 342 CYS A CA 1
ATOM 2710 C C . CYS A 1 342 ? -6.267 6.706 3.197 1.00 93.75 342 CYS A C 1
ATOM 2712 O O . CYS A 1 342 ? -6.603 6.568 2.023 1.00 93.75 342 CYS A O 1
ATOM 2714 N N . GLY A 1 343 ? -5.537 7.753 3.587 1.00 91.94 343 GLY A N 1
ATOM 2715 C CA . GLY A 1 343 ? -5.052 8.791 2.683 1.00 91.94 343 GLY A CA 1
ATOM 2716 C C . GLY A 1 343 ? -4.066 9.748 3.352 1.00 91.94 343 GLY A C 1
ATOM 2717 O O . GLY A 1 343 ? -3.914 9.777 4.575 1.00 91.94 343 GLY A O 1
ATOM 2718 N N . TYR A 1 344 ? -3.362 10.541 2.541 1.00 88.75 344 TYR A N 1
ATOM 2719 C CA . TYR A 1 344 ? -2.431 11.546 3.053 1.00 88.75 344 TYR A CA 1
ATOM 2720 C C . TYR A 1 344 ? -3.193 12.678 3.758 1.00 88.75 344 TYR A C 1
ATOM 2722 O O . TYR A 1 344 ? -4.108 13.267 3.188 1.00 88.75 344 TYR A O 1
ATOM 2730 N N . GLY A 1 345 ? -2.809 12.975 5.002 1.00 88.25 345 GLY A N 1
ATOM 2731 C CA . GLY A 1 345 ? -3.485 13.959 5.855 1.00 88.25 345 GLY A CA 1
ATOM 2732 C C . GLY A 1 345 ? -4.776 13.462 6.522 1.00 88.25 345 GLY A C 1
ATOM 2733 O O . GLY A 1 345 ? -5.284 14.142 7.410 1.00 88.25 345 GLY A O 1
ATOM 2734 N N . ASP A 1 346 ? -5.288 12.279 6.162 1.00 91.75 346 ASP A N 1
ATOM 2735 C CA . ASP A 1 346 ? -6.439 11.681 6.846 1.00 91.75 346 ASP A CA 1
ATOM 2736 C C . ASP A 1 346 ? -6.069 11.149 8.241 1.00 91.75 346 ASP A C 1
ATOM 2738 O O . ASP A 1 346 ? -4.937 10.693 8.446 1.00 91.75 346 ASP A O 1
ATOM 2742 N N . PRO A 1 347 ? -7.018 11.132 9.196 1.00 92.19 347 PRO A N 1
ATOM 2743 C CA . PRO A 1 347 ? -6.844 10.452 10.468 1.00 92.19 347 PRO A CA 1
ATOM 2744 C C . PRO A 1 347 ? -7.039 8.936 10.347 1.00 92.19 347 PRO A C 1
ATOM 2746 O O . PRO A 1 347 ? -8.038 8.465 9.802 1.00 92.19 347 PRO A O 1
ATOM 2749 N N . SER A 1 348 ? -6.110 8.159 10.909 1.00 92.00 348 SER A N 1
ATOM 2750 C CA . SER A 1 348 ? -6.227 6.693 10.968 1.00 92.00 348 SER A CA 1
ATOM 2751 C C . SER A 1 348 ? -7.282 6.243 11.986 1.00 92.00 348 SER A C 1
ATOM 2753 O O . SER A 1 348 ? -8.125 5.395 11.690 1.00 92.00 348 SER A O 1
ATOM 2755 N N . LEU A 1 349 ? -7.286 6.883 13.159 1.00 94.69 349 LEU A N 1
ATOM 2756 C CA . LEU A 1 349 ? -8.328 6.809 14.179 1.00 94.69 349 LEU A CA 1
ATOM 2757 C C . LEU A 1 349 ? -8.882 8.217 14.405 1.00 94.69 349 LEU A C 1
ATOM 2759 O O . LEU A 1 349 ? -8.132 9.134 14.739 1.00 94.69 349 LEU A O 1
ATOM 2763 N N . ASN A 1 350 ? -10.193 8.382 14.268 1.00 95.50 350 ASN A N 1
ATOM 2764 C CA . ASN A 1 350 ? -10.895 9.627 14.563 1.00 95.50 350 ASN A CA 1
ATOM 2765 C C . ASN A 1 350 ? -11.941 9.359 15.649 1.00 95.50 350 ASN A C 1
ATOM 2767 O O . ASN A 1 350 ? -13.002 8.805 15.370 1.00 95.50 350 ASN A O 1
ATOM 2771 N N . ILE A 1 351 ? -11.597 9.688 16.894 1.00 95.56 351 ILE A N 1
ATOM 2772 C CA . ILE A 1 351 ? -12.319 9.306 18.111 1.00 95.56 351 ILE A CA 1
ATOM 2773 C C . ILE A 1 351 ? -12.892 10.574 18.751 1.00 95.56 351 ILE A C 1
ATOM 2775 O O . ILE A 1 351 ? -12.178 11.321 19.431 1.00 95.56 351 ILE A O 1
ATOM 2779 N N . VAL A 1 352 ? -14.174 10.845 18.491 1.00 95.00 352 VAL A N 1
ATOM 2780 C CA . VAL A 1 352 ? -14.817 12.135 18.790 1.00 95.00 352 VAL A CA 1
ATOM 2781 C C . VAL A 1 352 ? -16.204 11.968 19.425 1.00 95.00 352 VAL A C 1
ATOM 2783 O O . VAL A 1 352 ? -17.000 11.162 18.962 1.00 95.00 352 VAL A O 1
ATOM 2786 N N . HIS A 1 353 ? -16.519 12.759 20.458 1.00 94.56 353 HIS A N 1
ATOM 2787 C CA . HIS A 1 353 ? -17.848 12.811 21.107 1.00 94.56 353 HIS A CA 1
ATOM 2788 C C . HIS A 1 353 ? -18.373 11.479 21.693 1.00 94.56 353 HIS A C 1
ATOM 2790 O O . HIS A 1 353 ? -19.572 11.321 21.923 1.00 94.56 353 HIS A O 1
ATOM 2796 N N . ASN A 1 354 ? -17.505 10.510 21.993 1.00 94.12 354 ASN A N 1
ATOM 2797 C CA . ASN A 1 354 ? -17.939 9.242 22.584 1.00 94.12 354 ASN A CA 1
ATOM 2798 C C . ASN A 1 354 ? -18.141 9.414 24.096 1.00 94.12 354 ASN A C 1
ATOM 2800 O O . ASN A 1 354 ? -17.176 9.424 24.864 1.00 94.12 354 ASN A O 1
ATOM 2804 N N . LEU A 1 355 ? -19.399 9.571 24.519 1.00 91.94 355 LEU A N 1
ATOM 2805 C CA . LEU A 1 355 ? -19.766 9.877 25.907 1.00 91.94 355 LEU A CA 1
ATOM 2806 C C . LEU A 1 355 ? -19.332 8.784 26.896 1.00 91.94 355 LEU A C 1
ATOM 2808 O O . LEU A 1 355 ? -18.850 9.103 27.977 1.00 91.94 355 LEU A O 1
ATOM 2812 N N . TYR A 1 356 ? -19.475 7.511 26.519 1.00 93.44 356 TYR A N 1
ATOM 2813 C CA . TYR A 1 356 ? -19.267 6.362 27.411 1.00 93.44 356 TYR A CA 1
ATOM 2814 C C . TYR A 1 356 ? -17.886 5.701 27.299 1.00 93.44 356 TYR A C 1
ATOM 2816 O O . TYR A 1 356 ? -17.618 4.743 28.022 1.00 93.44 356 TYR A O 1
ATOM 2824 N N . LEU A 1 357 ? -17.015 6.192 26.412 1.00 94.56 357 LEU A N 1
ATOM 2825 C CA . LEU A 1 357 ? -15.714 5.586 26.126 1.00 94.56 357 LEU A CA 1
ATOM 2826 C C . LEU A 1 357 ? -14.754 5.755 27.317 1.00 94.56 357 LEU A C 1
ATOM 2828 O O . LEU A 1 357 ? -14.359 6.872 27.650 1.00 94.56 357 LEU A O 1
ATOM 2832 N N . THR A 1 358 ? -14.361 4.643 27.938 1.00 93.06 358 THR A N 1
ATOM 2833 C CA . THR A 1 358 ? -13.464 4.579 29.102 1.00 93.06 358 THR A CA 1
ATOM 2834 C C . THR A 1 358 ? -12.036 4.158 28.754 1.00 93.06 358 THR A C 1
ATOM 2836 O O . THR A 1 358 ? -11.115 4.582 29.453 1.00 93.06 358 THR A O 1
ATOM 2839 N N . ALA A 1 359 ? -11.836 3.347 27.706 1.00 91.25 359 ALA A N 1
ATOM 2840 C CA . ALA A 1 359 ? -10.521 2.815 27.329 1.00 91.25 359 ALA A CA 1
ATOM 2841 C C . ALA A 1 359 ? -10.341 2.620 25.811 1.00 91.25 359 ALA A C 1
ATOM 2843 O O . ALA A 1 359 ? -11.308 2.447 25.063 1.00 91.25 359 ALA A O 1
ATOM 2844 N N . ILE A 1 360 ? -9.080 2.621 25.370 1.00 91.56 360 ILE A N 1
ATOM 2845 C CA . ILE A 1 360 ? -8.653 2.267 24.011 1.00 91.56 360 ILE A CA 1
ATOM 2846 C C . ILE A 1 360 ? -7.520 1.248 24.161 1.00 91.56 360 ILE A C 1
ATOM 2848 O O . ILE A 1 360 ? -6.396 1.603 24.499 1.00 91.56 360 ILE A O 1
ATOM 2852 N N . ASN A 1 361 ? -7.836 -0.025 23.950 1.00 91.12 361 ASN A N 1
ATOM 2853 C CA . ASN A 1 361 ? -6.945 -1.147 24.205 1.00 91.12 361 ASN A CA 1
ATOM 2854 C C . ASN A 1 361 ? -6.160 -1.485 22.927 1.00 91.12 361 ASN A C 1
ATOM 2856 O O . ASN A 1 361 ? -6.702 -2.070 21.983 1.00 91.12 361 ASN A O 1
ATOM 2860 N N . LEU A 1 362 ? -4.884 -1.110 22.902 1.00 88.69 362 LEU A N 1
ATOM 2861 C CA . LEU A 1 362 ? -3.924 -1.438 21.843 1.00 88.69 362 LEU A CA 1
ATOM 2862 C C . LEU A 1 362 ? -2.927 -2.495 22.356 1.00 88.69 362 LEU A C 1
ATOM 2864 O O . LEU A 1 362 ? -2.904 -2.764 23.560 1.00 88.69 362 LEU A O 1
ATOM 2868 N N . PRO A 1 363 ? -2.106 -3.117 21.493 1.00 84.50 363 PRO A N 1
ATOM 2869 C CA . PRO A 1 363 ? -1.034 -3.990 21.953 1.00 84.50 363 PRO A CA 1
ATOM 2870 C C . PRO A 1 363 ? 0.058 -3.179 22.652 1.00 84.50 363 PRO A C 1
ATOM 2872 O O . PRO A 1 363 ? 0.308 -2.027 22.293 1.00 84.50 363 PRO A O 1
ATOM 2875 N N . VAL A 1 364 ? 0.742 -3.821 23.602 1.00 73.75 364 VAL A N 1
ATOM 2876 C CA . VAL A 1 364 ? 1.851 -3.236 24.370 1.00 73.75 364 VAL A CA 1
ATOM 2877 C C . VAL A 1 364 ? 2.858 -2.571 23.432 1.00 73.75 364 VAL A C 1
ATOM 2879 O O . VAL A 1 364 ? 3.321 -3.181 22.463 1.00 73.75 364 VAL A O 1
ATOM 2882 N N . TYR A 1 365 ? 3.222 -1.323 23.715 1.00 62.97 365 TYR A N 1
ATOM 2883 C CA . TYR A 1 365 ? 4.234 -0.606 22.941 1.00 62.97 365 TYR A CA 1
ATOM 2884 C C . TYR A 1 365 ? 5.593 -1.321 23.089 1.00 62.97 365 TYR A C 1
ATOM 2886 O O . TYR A 1 365 ? 6.038 -1.575 24.205 1.00 62.97 365 TYR A O 1
ATOM 2894 N N . HIS A 1 366 ? 6.241 -1.654 21.966 1.00 60.06 366 HIS A N 1
ATOM 2895 C CA . HIS A 1 366 ? 7.378 -2.589 21.827 1.00 60.06 366 HIS A CA 1
ATOM 2896 C C . HIS A 1 366 ? 7.052 -4.100 21.789 1.00 60.06 366 HIS A C 1
ATOM 2898 O O . HIS A 1 366 ? 7.983 -4.907 21.741 1.00 60.06 366 HIS A O 1
ATOM 2904 N N . SER A 1 367 ? 5.779 -4.509 21.722 1.00 59.16 367 SER A N 1
ATOM 2905 C CA . SER A 1 367 ? 5.407 -5.864 21.261 1.00 59.16 367 SER A CA 1
ATOM 2906 C C . SER A 1 367 ? 5.712 -6.060 19.761 1.00 59.16 367 SER A C 1
ATOM 2908 O O . SER A 1 367 ? 6.212 -5.141 19.112 1.00 59.16 367 SER A O 1
ATOM 2910 N N . GLU A 1 368 ? 5.474 -7.260 19.208 1.00 54.72 368 GLU A N 1
ATOM 2911 C CA . GLU A 1 368 ? 5.913 -7.700 17.866 1.00 54.72 368 GLU A CA 1
ATOM 2912 C C . GLU A 1 368 ? 5.615 -6.692 16.732 1.00 54.72 368 GLU A C 1
ATOM 2914 O O . GLU A 1 368 ? 4.585 -6.734 16.068 1.00 54.72 368 GLU A O 1
ATOM 2919 N N . GLY A 1 369 ? 6.552 -5.771 16.496 1.00 58.19 369 GLY A N 1
ATOM 2920 C CA . GLY A 1 369 ? 6.480 -4.726 15.475 1.00 58.19 369 GLY A CA 1
ATOM 2921 C C . GLY A 1 369 ? 5.713 -3.448 15.856 1.00 58.19 369 GLY A C 1
ATOM 2922 O O . GLY A 1 369 ? 5.998 -2.417 15.243 1.00 58.19 369 GLY A O 1
ATOM 2923 N N . PHE A 1 370 ? 4.820 -3.448 16.855 1.00 60.53 370 PHE A N 1
ATOM 2924 C CA . PHE A 1 370 ? 4.100 -2.234 17.280 1.00 60.53 370 PHE A CA 1
ATOM 2925 C C . PHE A 1 370 ? 5.003 -1.336 18.141 1.00 60.53 370 PHE A C 1
ATOM 2927 O O . PHE A 1 370 ? 5.409 -1.704 19.243 1.00 60.53 370 PHE A O 1
ATOM 2934 N N . GLY A 1 371 ? 5.355 -0.145 17.647 1.00 61.12 371 GLY A N 1
ATOM 2935 C CA . GLY A 1 371 ? 6.276 0.750 18.352 1.00 61.12 371 GLY A CA 1
ATOM 2936 C C . GLY A 1 371 ? 6.967 1.768 17.447 1.00 61.12 371 GLY A C 1
ATOM 2937 O O . GLY A 1 371 ? 6.413 2.188 16.435 1.00 61.12 371 GLY A O 1
ATOM 2938 N N . ARG A 1 372 ? 8.217 2.129 17.780 1.00 62.88 372 ARG A N 1
ATOM 2939 C CA . ARG A 1 372 ? 9.023 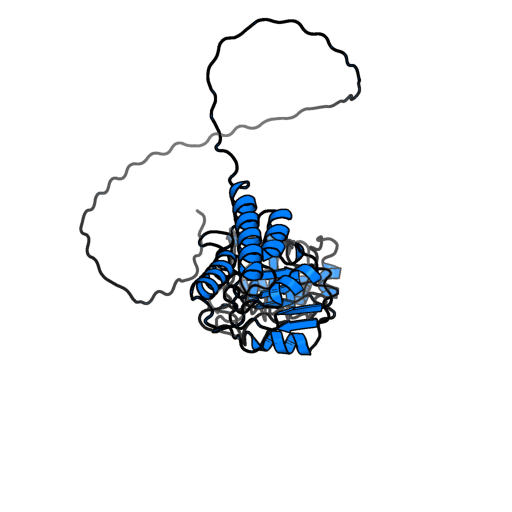3.175 17.101 1.00 62.88 372 ARG A CA 1
ATOM 2940 C C . ARG A 1 372 ? 9.131 3.066 15.568 1.00 62.88 372 ARG A C 1
ATOM 2942 O O . ARG A 1 372 ? 9.413 4.077 14.938 1.00 62.88 372 ARG A O 1
ATOM 2949 N N . LEU A 1 373 ? 8.946 1.878 14.981 1.00 63.38 373 LEU A N 1
ATOM 2950 C CA . LEU A 1 373 ? 9.013 1.647 13.526 1.00 63.38 373 LEU A CA 1
ATOM 2951 C C . LEU A 1 373 ? 7.632 1.573 12.840 1.00 63.38 373 LEU A C 1
ATOM 2953 O O . LEU A 1 373 ? 7.563 1.656 11.618 1.00 63.38 373 LEU A O 1
ATOM 2957 N N . ASN A 1 374 ? 6.548 1.452 13.613 1.00 71.56 374 ASN A N 1
ATOM 2958 C CA . ASN A 1 374 ? 5.158 1.387 13.145 1.00 71.56 374 ASN A CA 1
ATOM 2959 C C . ASN A 1 374 ? 4.260 2.278 14.019 1.00 71.56 374 ASN A C 1
ATOM 2961 O O . ASN A 1 374 ? 3.260 1.831 14.582 1.00 71.56 374 ASN A O 1
ATOM 2965 N N . SER A 1 375 ? 4.634 3.547 14.174 1.00 66.75 375 SER A N 1
ATOM 2966 C CA . SER A 1 375 ? 3.830 4.509 14.925 1.00 66.75 375 SER A CA 1
ATOM 2967 C C . SER A 1 375 ? 2.502 4.791 14.213 1.00 66.75 375 SER A C 1
ATOM 2969 O O . SER A 1 375 ? 2.450 4.984 12.997 1.00 66.75 375 SER A O 1
ATOM 2971 N N . MET A 1 376 ? 1.409 4.846 14.980 1.00 75.44 376 MET A N 1
ATOM 2972 C CA . MET A 1 376 ? 0.123 5.310 14.456 1.00 75.44 376 MET A CA 1
ATOM 2973 C C . MET A 1 376 ? 0.240 6.783 14.059 1.00 75.44 376 MET A C 1
ATOM 2975 O O . MET A 1 376 ? 0.660 7.619 14.860 1.00 75.44 376 MET A O 1
ATOM 2979 N N . THR A 1 377 ? -0.166 7.116 12.837 1.00 76.88 377 THR A N 1
ATOM 2980 C CA . THR A 1 377 ? -0.151 8.497 12.335 1.00 76.88 377 THR A CA 1
ATOM 2981 C C . THR A 1 377 ? -1.548 9.111 12.367 1.00 76.88 377 THR A C 1
ATOM 2983 O O . THR A 1 377 ? -2.553 8.419 12.194 1.00 76.88 377 THR A O 1
ATOM 2986 N N . ASN A 1 378 ? -1.615 10.424 12.597 1.00 82.56 378 ASN A N 1
ATOM 2987 C CA . ASN A 1 378 ? -2.841 11.229 12.543 1.00 82.56 378 ASN A CA 1
ATOM 2988 C C . ASN A 1 378 ? -3.993 10.729 13.447 1.00 82.56 378 ASN A C 1
ATOM 2990 O O . ASN A 1 378 ? -5.154 10.756 13.051 1.00 82.56 378 ASN A O 1
ATOM 2994 N N . VAL A 1 379 ? -3.707 10.266 14.668 1.00 88.94 379 VAL A N 1
ATOM 2995 C CA . VAL A 1 379 ? -4.767 9.919 15.634 1.00 88.94 379 VAL A CA 1
ATOM 2996 C C . VAL A 1 379 ? -5.433 11.195 16.162 1.00 88.94 379 VAL A C 1
ATOM 2998 O O . VAL A 1 379 ? -4.761 12.093 16.666 1.00 88.94 379 VAL A O 1
ATOM 3001 N N . VAL A 1 380 ? -6.763 11.272 16.071 1.00 91.81 380 VAL A N 1
ATOM 3002 C CA . VAL A 1 380 ? -7.572 12.388 16.581 1.00 91.81 380 VAL A CA 1
ATOM 3003 C C . VAL A 1 380 ? -8.408 11.917 17.767 1.00 91.81 380 VAL A C 1
ATOM 3005 O O . VAL A 1 380 ? -9.232 11.017 17.637 1.00 91.81 380 VAL A O 1
ATOM 3008 N N . LEU A 1 381 ? -8.223 12.566 18.918 1.00 91.06 381 LEU A N 1
ATOM 3009 C CA . LEU A 1 381 ? -8.956 12.329 20.164 1.00 91.06 381 LEU A CA 1
ATOM 3010 C C . LEU A 1 381 ? -9.561 13.660 20.631 1.00 91.06 381 LEU A C 1
ATOM 3012 O O . LEU A 1 381 ? -8.818 14.567 21.003 1.00 91.06 381 LEU A O 1
ATOM 3016 N N . LYS A 1 382 ? -10.891 13.818 20.580 1.00 91.38 382 LYS A N 1
ATOM 3017 C CA . LYS A 1 382 ? -11.573 15.072 20.970 1.00 91.38 382 LYS A CA 1
ATOM 3018 C C . LYS A 1 382 ? -12.892 14.797 21.697 1.00 91.38 382 LYS A C 1
ATOM 3020 O O . LYS A 1 382 ? -13.688 13.984 21.250 1.00 91.38 382 LYS A O 1
ATOM 3025 N N . ASN A 1 383 ? -13.163 15.524 22.780 1.00 87.88 383 ASN A N 1
ATOM 3026 C CA . ASN A 1 383 ? -14.471 15.548 23.455 1.00 87.88 383 ASN A CA 1
ATOM 3027 C C . ASN A 1 383 ? -15.019 14.161 23.888 1.00 87.88 383 ASN A C 1
ATOM 3029 O O . ASN A 1 383 ? -16.228 13.944 23.883 1.00 87.88 383 ASN A O 1
ATOM 3033 N N . ASN A 1 384 ? -14.150 13.211 24.254 1.00 86.75 384 ASN A N 1
ATOM 3034 C CA . ASN A 1 384 ? -14.549 11.914 24.820 1.00 86.75 384 ASN A CA 1
ATOM 3035 C C . ASN A 1 384 ? -14.538 12.036 26.353 1.00 86.75 384 ASN A C 1
ATOM 3037 O O . ASN A 1 384 ? -13.490 11.895 26.976 1.00 86.75 384 ASN A O 1
ATOM 3041 N N . PHE A 1 385 ? -15.679 12.393 26.948 1.00 80.06 385 PHE A N 1
ATOM 3042 C CA . PHE A 1 385 ? -15.743 12.984 28.295 1.00 80.06 385 PHE A CA 1
ATOM 3043 C C . PHE A 1 385 ? -15.236 12.100 29.448 1.00 80.06 385 PHE A C 1
ATOM 3045 O O . PHE A 1 385 ? -14.769 12.640 30.449 1.00 80.06 385 PHE A O 1
ATOM 3052 N N . ILE A 1 386 ? -15.319 10.771 29.329 1.00 85.44 386 ILE A N 1
ATOM 3053 C CA . ILE A 1 386 ? -14.928 9.826 30.396 1.00 85.44 386 ILE A CA 1
ATOM 3054 C C . ILE A 1 386 ? -13.528 9.217 30.148 1.00 85.44 386 ILE A C 1
ATOM 3056 O O . ILE A 1 386 ? -12.905 8.685 31.072 1.00 85.44 386 ILE A O 1
ATOM 3060 N N . LEU A 1 387 ? -12.985 9.339 28.930 1.00 82.81 387 LEU A N 1
ATOM 3061 C CA . LEU A 1 387 ? -11.717 8.723 28.534 1.00 82.81 387 LEU A CA 1
ATOM 3062 C C . LEU A 1 387 ? -10.541 9.357 29.294 1.00 82.81 387 LEU A C 1
ATOM 3064 O O . LEU A 1 387 ? -10.144 10.495 29.037 1.00 82.81 387 LEU A O 1
ATOM 3068 N N . ARG A 1 388 ? -9.957 8.608 30.236 1.00 74.44 388 ARG A N 1
ATOM 3069 C CA . ARG A 1 388 ? -8.872 9.113 31.091 1.00 74.44 388 ARG A CA 1
ATOM 3070 C C . ARG A 1 388 ? -7.553 9.228 30.306 1.00 74.44 388 ARG A C 1
ATOM 3072 O O . ARG A 1 388 ? -7.201 8.274 29.604 1.00 74.44 388 ARG A O 1
ATOM 3079 N N . PRO A 1 389 ? -6.751 10.300 30.494 1.00 61.62 389 PRO A N 1
ATOM 3080 C CA . PRO A 1 389 ? -5.476 10.490 29.782 1.00 61.62 389 PRO A CA 1
ATOM 3081 C C . PRO A 1 389 ? -4.440 9.365 29.945 1.00 61.62 389 PRO A C 1
ATOM 3083 O O . PRO A 1 389 ? -3.549 9.235 29.118 1.00 61.62 389 PRO A O 1
ATOM 3086 N N . GLN A 1 390 ? -4.549 8.544 30.994 1.00 55.16 390 GLN A N 1
ATOM 3087 C CA . GLN A 1 390 ? -3.623 7.437 31.280 1.00 55.16 390 GLN A CA 1
ATOM 3088 C C . GLN A 1 390 ? -3.876 6.167 30.439 1.00 55.16 390 GLN A C 1
ATOM 3090 O O . GLN A 1 390 ? -3.096 5.223 30.524 1.00 55.16 390 GLN A O 1
ATOM 3095 N N . SER A 1 391 ? -4.944 6.124 29.633 1.00 52.12 391 SER A N 1
ATOM 3096 C CA . SER A 1 391 ? -5.394 4.921 28.901 1.00 52.12 391 SER A CA 1
ATOM 3097 C C . SER A 1 391 ? -4.498 4.459 27.736 1.00 52.12 391 SER A C 1
ATOM 3099 O O . SER A 1 391 ? -4.836 3.477 27.089 1.00 52.12 391 SER A O 1
ATOM 3101 N N . PHE A 1 392 ? -3.356 5.114 27.495 1.00 49.84 392 PHE A N 1
ATOM 3102 C CA . PHE A 1 392 ? -2.377 4.755 26.455 1.00 49.84 392 PHE A CA 1
ATOM 3103 C C . PHE A 1 392 ? -1.034 4.216 26.999 1.00 49.84 392 PHE A C 1
ATOM 3105 O O . PHE A 1 392 ? -0.138 3.929 26.212 1.00 49.84 392 PHE A O 1
ATOM 3112 N N . ASN A 1 393 ? -0.871 4.076 28.323 1.00 35.50 393 ASN A N 1
ATOM 3113 C CA . ASN A 1 393 ? 0.409 3.719 28.962 1.00 35.50 393 ASN A CA 1
ATOM 3114 C C . ASN A 1 393 ? 0.481 2.249 29.438 1.00 35.50 393 ASN A C 1
ATOM 3116 O O . ASN A 1 393 ? 0.858 1.992 30.586 1.00 35.50 393 ASN A O 1
ATOM 3120 N N . ARG A 1 394 ? 0.108 1.289 28.583 1.00 36.16 394 ARG A N 1
ATOM 3121 C CA . ARG A 1 394 ? 0.407 -0.149 28.737 1.00 36.16 394 ARG A CA 1
ATOM 3122 C C . ARG A 1 394 ? 0.684 -0.771 27.374 1.00 36.16 394 ARG A C 1
ATOM 3124 O O . ARG A 1 394 ? -0.110 -0.495 26.457 1.00 36.16 394 ARG A O 1
#

Organism: NCBI:txid51022